Protein AF-A0A7R9KWP3-F1 (afdb_monomer_lite)

Sequence (558 aa):
MKVVLAYKFVYPSLSYGGIYQGRYLLGTSLCRPCISKGIVKVANEENAQYIAHGATGKGNDQIRFELSCVSLNSTIKCITPWRMSSFYNRFQGRLDLIEYAKTNGFKVGATPDKPYSTDANIMHISFESGVLEDPLHPPIDDIFESGVLEDPLHPPIDDMYLMTANPSEWPNEAEDIKITFEKGLPKAVENLYTKVKVEKPVEILQYLNKLGGKHGIGRIDIVEDRYIGMKSRGVYETPGATILWTAIRDLELLCLDREVNKIRAKLAQEFAEKVYYGLWYSPECDYMRACLKLSQTLVNGFVIIRLFKGNAFIRGRKAVNSLYDQQLVSMDIQGDFTPSNADGFIKTSAIRLTAFNNIYKQTIIGIILALFICMGYAFRSLRYTFWRLALALIACIIIYYFYRVFNAYYKKMNKIHNQFGIYYMNANLNNRFGEQSISESMARNTSHDRRQTQSQAQPQQQQQEMQSSDLFHIINNYELFNTIFNHNPNASHFLPTNGLINYRNYTTDRQSTHTTRGGHNYPPPTPPPSYEHIIQMNGLPNYHDAIQQQQSQSKVIS

Structure (mmCIF, N/CA/C/O backbone):
data_AF-A0A7R9KWP3-F1
#
_entry.id   AF-A0A7R9KWP3-F1
#
loop_
_atom_site.group_PDB
_atom_site.id
_atom_site.type_symbol
_atom_site.label_atom_id
_atom_site.label_alt_id
_atom_site.label_comp_id
_atom_site.label_asym_id
_atom_site.label_entity_id
_atom_site.label_seq_id
_atom_site.pdbx_PDB_ins_code
_atom_site.Cartn_x
_atom_site.Cartn_y
_atom_site.Cartn_z
_atom_site.occupancy
_atom_site.B_iso_or_equiv
_atom_site.auth_seq_id
_atom_site.auth_comp_id
_atom_site.auth_asym_id
_atom_site.auth_atom_id
_atom_site.pdbx_PDB_model_num
ATOM 1 N N . MET A 1 1 ? -14.675 12.975 9.715 1.00 83.88 1 MET A N 1
ATOM 2 C CA . MET A 1 1 ? -13.574 11.983 9.815 1.00 83.88 1 MET A CA 1
ATOM 3 C C . MET A 1 1 ? -13.222 11.304 8.486 1.00 83.88 1 MET A C 1
ATOM 5 O O . MET A 1 1 ? -12.063 11.374 8.110 1.00 83.88 1 MET A O 1
ATOM 9 N N . LYS A 1 2 ? -14.177 10.728 7.728 1.00 90.44 2 LYS A N 1
ATOM 10 C CA . LYS A 1 2 ? -13.914 10.059 6.425 1.00 90.44 2 LYS A CA 1
ATOM 11 C C . LYS A 1 2 ? -13.102 10.904 5.424 1.00 90.44 2 LYS A C 1
ATOM 13 O O . LYS A 1 2 ? -12.154 10.400 4.836 1.00 90.44 2 LYS A O 1
ATOM 18 N N . VAL A 1 3 ? -13.422 12.197 5.299 1.00 92.88 3 VAL A N 1
ATOM 19 C CA . VAL A 1 3 ? -12.663 13.159 4.466 1.00 92.88 3 VAL A CA 1
ATOM 20 C C . VAL A 1 3 ? -11.207 13.269 4.898 1.00 92.88 3 VAL A C 1
ATOM 22 O O . VAL A 1 3 ? -10.307 13.221 4.064 1.00 92.88 3 VAL A O 1
ATOM 25 N N . VAL A 1 4 ? -10.978 13.377 6.205 1.00 94.00 4 VAL A N 1
ATOM 26 C CA . VAL A 1 4 ? -9.635 13.485 6.776 1.00 94.00 4 VAL A CA 1
ATOM 27 C C . VAL A 1 4 ? -8.857 12.193 6.540 1.00 94.00 4 VAL A C 1
ATOM 29 O O . VAL A 1 4 ? -7.734 12.268 6.056 1.00 94.00 4 VAL A O 1
ATOM 32 N N . LEU A 1 5 ? -9.463 11.028 6.796 1.00 95.81 5 LEU A N 1
ATOM 33 C CA . LEU A 1 5 ? -8.843 9.725 6.545 1.00 95.81 5 LEU A CA 1
ATOM 34 C C . LEU A 1 5 ? -8.411 9.592 5.076 1.00 95.81 5 LEU A C 1
ATOM 36 O O . LEU A 1 5 ? -7.235 9.361 4.806 1.00 95.81 5 LEU A O 1
ATOM 40 N N . ALA A 1 6 ? -9.327 9.824 4.132 1.00 95.38 6 ALA A N 1
ATOM 41 C CA . ALA A 1 6 ? -9.032 9.716 2.705 1.00 95.38 6 ALA A CA 1
ATOM 42 C C . ALA A 1 6 ? -7.904 10.673 2.271 1.00 95.38 6 ALA A C 1
ATOM 44 O O . ALA A 1 6 ? -6.904 10.247 1.698 1.00 95.38 6 ALA A O 1
ATOM 45 N N . TYR A 1 7 ? -8.032 11.966 2.587 1.00 94.38 7 TYR A N 1
ATOM 46 C CA . TYR A 1 7 ? -7.147 12.999 2.042 1.00 94.38 7 TYR A CA 1
ATOM 47 C C . TYR A 1 7 ? -5.804 13.134 2.773 1.00 94.38 7 TYR A C 1
ATOM 49 O O . TYR A 1 7 ? -4.804 13.496 2.159 1.00 94.38 7 TYR A O 1
ATOM 57 N N . LYS A 1 8 ? -5.760 12.891 4.090 1.00 95.25 8 LYS A N 1
ATOM 58 C CA . LYS A 1 8 ? -4.550 13.097 4.909 1.00 95.25 8 LYS A CA 1
ATOM 59 C C . LYS A 1 8 ? -3.769 11.815 5.191 1.00 95.25 8 LYS A C 1
ATOM 61 O O . LYS A 1 8 ? -2.604 11.925 5.556 1.00 95.25 8 LYS A O 1
ATOM 66 N N . PHE A 1 9 ? -4.377 10.640 5.013 1.00 97.88 9 PHE A N 1
ATOM 67 C CA . PHE A 1 9 ? -3.742 9.357 5.326 1.00 97.88 9 PHE A CA 1
ATOM 68 C C . PHE A 1 9 ? -3.730 8.418 4.117 1.00 97.88 9 PHE A C 1
ATOM 70 O O . PHE A 1 9 ? -2.653 8.062 3.651 1.00 97.88 9 PHE A O 1
ATOM 77 N N . VAL A 1 10 ? -4.898 8.078 3.558 1.00 98.19 10 VAL A N 1
ATOM 78 C CA . VAL A 1 10 ? -5.013 7.079 2.478 1.00 98.19 10 VAL A CA 1
ATOM 79 C C . VAL A 1 10 ? -4.305 7.532 1.204 1.00 98.19 10 VAL A C 1
ATOM 81 O O . VAL A 1 10 ? -3.382 6.863 0.752 1.00 98.19 10 VAL A O 1
ATOM 84 N N . TYR A 1 11 ? -4.690 8.675 0.631 1.00 98.25 11 TYR A N 1
ATOM 85 C CA . TYR A 1 11 ? -4.106 9.139 -0.631 1.00 98.25 11 TYR A CA 1
ATOM 86 C C . TYR A 1 11 ? -2.609 9.430 -0.535 1.00 98.25 11 TYR A C 1
ATOM 88 O O . TYR A 1 11 ? -1.884 8.958 -1.412 1.00 98.25 11 TYR A O 1
ATOM 96 N N . PRO A 1 12 ? -2.107 10.100 0.523 1.00 97.88 12 PRO A N 1
ATOM 97 C CA . PRO A 1 12 ? -0.672 10.206 0.735 1.00 97.88 12 PRO A CA 1
ATOM 98 C C . PRO A 1 12 ? 0.003 8.840 0.845 1.00 97.88 12 PRO A C 1
ATOM 100 O O . PRO A 1 12 ? 1.008 8.633 0.186 1.00 97.88 12 PRO A O 1
ATOM 103 N N . SER A 1 13 ? -0.550 7.883 1.598 1.00 98.44 13 SER A N 1
ATOM 104 C CA . SER A 1 13 ? 0.062 6.553 1.731 1.00 98.44 13 SER A CA 1
ATOM 105 C C . SER A 1 13 ? 0.178 5.832 0.387 1.00 98.44 13 SER A C 1
ATOM 107 O O . SER A 1 13 ? 1.260 5.362 0.037 1.00 98.44 13 SER A O 1
ATOM 109 N N . LEU A 1 14 ? -0.897 5.806 -0.409 1.00 98.38 14 LEU A N 1
ATOM 110 C CA . LEU A 1 14 ? -0.884 5.202 -1.746 1.00 98.38 14 LEU A CA 1
ATOM 111 C C . LEU A 1 14 ? 0.133 5.903 -2.655 1.00 98.38 14 LEU A C 1
ATOM 113 O O . LEU A 1 14 ? 0.990 5.252 -3.247 1.00 98.38 14 LEU A O 1
ATOM 117 N N . SER A 1 15 ? 0.091 7.237 -2.699 1.00 97.81 15 SER A N 1
ATOM 118 C CA . SER A 1 15 ? 1.023 8.060 -3.472 1.00 97.81 15 SER A CA 1
ATOM 119 C C . SER A 1 15 ? 2.470 7.849 -3.037 1.00 97.81 15 SER A C 1
ATOM 121 O O . SER A 1 15 ? 3.352 7.749 -3.876 1.00 97.81 15 SER A O 1
ATOM 123 N N . TYR A 1 16 ? 2.744 7.671 -1.748 1.00 98.00 16 TYR A N 1
ATOM 124 C CA . TYR A 1 16 ? 4.096 7.479 -1.224 1.00 98.00 16 TYR A CA 1
ATOM 125 C C . TYR A 1 16 ? 4.618 6.059 -1.406 1.00 98.00 16 TYR A C 1
ATOM 127 O O . TYR A 1 16 ? 5.829 5.875 -1.458 1.00 98.00 16 TYR A O 1
ATOM 135 N N . GLY A 1 17 ? 3.737 5.088 -1.639 1.00 97.56 17 GLY A N 1
ATOM 136 C CA . GLY A 1 17 ? 4.106 3.689 -1.819 1.00 97.56 17 GLY A CA 1
ATOM 137 C C . GLY A 1 17 ? 3.965 2.830 -0.576 1.00 97.56 17 GLY A C 1
ATOM 138 O O . GLY A 1 17 ? 4.687 1.850 -0.442 1.00 97.56 17 GLY A O 1
ATOM 139 N N . GLY A 1 18 ? 3.041 3.189 0.314 1.00 97.94 18 GLY A N 1
ATOM 140 C CA . GLY A 1 18 ? 2.716 2.426 1.510 1.00 97.94 18 GLY A CA 1
ATOM 141 C C . GLY A 1 18 ? 2.066 1.084 1.178 1.00 97.94 18 GLY A C 1
ATOM 142 O O . GLY A 1 18 ? 0.843 0.999 1.093 1.00 97.94 18 GLY A O 1
ATOM 143 N N . ILE A 1 19 ? 2.891 0.049 1.022 1.00 98.38 19 ILE A N 1
ATOM 144 C CA . ILE A 1 19 ? 2.478 -1.351 0.917 1.00 98.38 19 ILE A CA 1
ATOM 145 C C . ILE A 1 19 ? 3.353 -2.206 1.840 1.00 98.38 19 ILE A C 1
ATOM 147 O O . ILE A 1 19 ? 4.573 -2.256 1.699 1.00 98.38 19 ILE A O 1
ATOM 151 N N . TYR A 1 20 ? 2.738 -2.860 2.820 1.00 98.56 20 TYR A N 1
ATOM 152 C CA . TYR A 1 20 ? 3.439 -3.713 3.772 1.00 98.56 20 TYR A CA 1
ATOM 153 C C . TYR A 1 20 ? 3.656 -5.106 3.184 1.00 98.56 20 TYR A C 1
ATOM 155 O O . TYR A 1 20 ? 2.737 -5.694 2.604 1.00 98.56 20 TYR A O 1
ATOM 163 N N . GLN A 1 21 ? 4.894 -5.601 3.290 1.00 97.50 21 GLN A N 1
ATOM 164 C CA . GLN A 1 21 ? 5.334 -6.902 2.763 1.00 97.50 21 GLN A CA 1
ATOM 165 C C . GLN A 1 21 ? 4.911 -7.159 1.306 1.00 97.50 21 GLN A C 1
ATOM 167 O O . GLN A 1 21 ? 4.612 -8.282 0.911 1.00 97.50 21 GLN A O 1
ATOM 172 N N . GLY A 1 22 ? 4.842 -6.092 0.502 1.00 97.06 22 GLY A N 1
ATOM 173 C CA . GLY A 1 22 ? 4.460 -6.159 -0.908 1.00 97.06 22 GLY A CA 1
ATOM 174 C C . GLY A 1 22 ? 3.003 -6.554 -1.182 1.00 97.06 22 GLY A C 1
ATOM 175 O O . GLY A 1 22 ? 2.666 -6.752 -2.346 1.00 97.06 22 GLY A O 1
ATOM 176 N N . ARG A 1 23 ? 2.136 -6.668 -0.161 1.00 97.88 23 ARG A N 1
ATOM 177 C CA . ARG A 1 23 ? 0.740 -7.118 -0.334 1.00 97.88 23 ARG A CA 1
ATOM 178 C C . ARG A 1 23 ? -0.298 -6.226 0.351 1.00 97.88 23 ARG A C 1
ATOM 180 O O . ARG A 1 23 ? -1.311 -5.913 -0.265 1.00 97.88 23 ARG A O 1
ATOM 187 N N . TYR A 1 24 ? -0.070 -5.796 1.593 1.00 98.56 24 TYR A N 1
ATOM 188 C CA . TYR A 1 24 ? -1.095 -5.120 2.398 1.00 98.56 24 TYR A CA 1
ATOM 189 C C . TYR A 1 24 ? -1.044 -3.591 2.279 1.00 98.56 24 TYR A C 1
ATOM 191 O O . TYR A 1 24 ? -0.050 -2.963 2.634 1.00 98.56 24 TYR A O 1
ATOM 199 N N . LEU A 1 25 ? -2.146 -2.965 1.851 1.00 98.62 25 LEU A N 1
ATOM 200 C CA . LEU A 1 25 ? -2.251 -1.508 1.658 1.00 98.62 25 LEU A CA 1
ATOM 201 C C . LEU A 1 25 ? -2.513 -0.708 2.950 1.00 98.62 25 LEU A C 1
ATOM 203 O O . LEU A 1 25 ? -2.880 0.461 2.881 1.00 98.62 25 LEU A O 1
ATOM 207 N N . LEU A 1 26 ? -2.291 -1.296 4.131 1.00 98.44 26 LEU A N 1
ATOM 208 C CA . LEU A 1 26 ? -2.271 -0.588 5.421 1.00 98.44 26 LEU A CA 1
ATOM 209 C C . LEU A 1 26 ? -3.621 0.000 5.877 1.00 98.44 26 LEU A C 1
ATOM 211 O O . LEU A 1 26 ? -3.629 0.919 6.698 1.00 98.44 26 LEU A O 1
ATOM 215 N N . GLY A 1 27 ? -4.765 -0.496 5.395 1.00 97.56 27 GLY A N 1
ATOM 216 C CA . GLY A 1 27 ? -6.060 0.158 5.625 1.00 97.56 27 GLY A CA 1
ATOM 217 C C . GLY A 1 27 ? -6.446 0.334 7.100 1.00 97.56 27 GLY A C 1
ATOM 218 O O . GLY A 1 27 ? -6.902 1.411 7.491 1.00 97.56 27 GLY A O 1
ATOM 219 N N . THR A 1 28 ? -6.188 -0.660 7.953 1.00 97.81 28 THR A N 1
ATOM 220 C CA . THR A 1 28 ? -6.384 -0.548 9.409 1.00 97.81 28 THR A CA 1
ATOM 221 C C . THR A 1 28 ? -5.300 0.333 10.024 1.00 97.81 28 THR A C 1
ATOM 223 O O . THR A 1 28 ? -5.599 1.241 10.803 1.00 97.81 28 THR A O 1
ATOM 226 N N . SER A 1 29 ? -4.043 0.122 9.620 1.00 98.06 29 SER A N 1
ATOM 227 C CA . SER A 1 29 ? -2.871 0.826 10.150 1.00 98.06 29 SER A CA 1
ATOM 228 C C . SER A 1 29 ? -2.963 2.344 9.963 1.00 98.06 29 SER A C 1
ATOM 230 O O . SER A 1 29 ? -2.640 3.087 10.882 1.00 98.06 29 SER A O 1
ATOM 232 N N . LEU A 1 30 ? -3.462 2.811 8.813 1.00 98.19 30 LEU A N 1
ATOM 233 C CA . LEU A 1 30 ? -3.662 4.231 8.491 1.00 98.19 30 LEU A CA 1
ATOM 234 C C . LEU A 1 30 ? -4.837 4.858 9.247 1.00 98.19 30 LEU A C 1
ATOM 236 O O . LEU A 1 30 ? -4.847 6.063 9.506 1.00 98.19 30 LEU A O 1
ATOM 240 N N . CYS A 1 31 ? -5.834 4.051 9.610 1.00 97.50 31 CYS A N 1
ATOM 241 C CA . CYS A 1 31 ? -7.005 4.518 10.336 1.00 97.50 31 CYS A CA 1
ATOM 242 C C . CYS A 1 31 ? -6.659 4.884 11.788 1.00 97.50 31 CYS A C 1
ATOM 244 O O . CYS A 1 31 ? -7.144 5.889 12.309 1.00 97.50 31 CYS A O 1
ATOM 246 N N . ARG A 1 32 ? -5.772 4.116 12.434 1.00 97.94 32 ARG A N 1
ATOM 247 C CA . ARG A 1 32 ? -5.442 4.287 13.859 1.00 97.94 32 ARG A CA 1
ATOM 248 C C . ARG A 1 32 ? -4.842 5.651 14.220 1.00 97.94 32 ARG A C 1
ATOM 250 O O . ARG A 1 32 ? -5.415 6.283 15.104 1.00 97.94 32 ARG A O 1
ATOM 257 N N . PRO A 1 33 ? -3.818 6.194 13.533 1.00 97.88 33 PRO A N 1
ATOM 258 C CA . PRO A 1 33 ? -3.327 7.537 13.842 1.00 97.88 33 PRO A CA 1
ATOM 259 C C . PRO A 1 33 ? -4.390 8.619 13.588 1.00 97.88 33 PRO A C 1
ATOM 261 O O . PRO A 1 33 ? -4.472 9.589 14.343 1.00 97.88 33 PRO A O 1
ATOM 264 N N . CYS A 1 34 ? -5.269 8.442 12.591 1.00 97.81 34 CYS A N 1
ATOM 265 C CA . CYS A 1 34 ? -6.397 9.351 12.370 1.00 97.81 34 CYS A CA 1
ATOM 266 C C . CYS A 1 34 ? -7.381 9.342 13.551 1.00 97.81 34 CYS A C 1
ATOM 268 O O . CYS A 1 34 ? -7.848 10.409 13.958 1.00 97.81 34 CYS A O 1
ATOM 270 N N . ILE A 1 35 ? -7.698 8.164 14.099 1.00 97.56 35 ILE A N 1
ATOM 271 C CA . ILE A 1 35 ? -8.566 8.025 15.276 1.00 97.56 35 ILE A CA 1
ATOM 272 C C . ILE A 1 35 ? -7.874 8.596 16.517 1.00 97.56 35 ILE A C 1
ATOM 274 O O . ILE A 1 35 ? -8.476 9.427 17.192 1.00 97.56 35 ILE A O 1
ATOM 278 N N . SER A 1 36 ? -6.614 8.235 16.782 1.00 97.12 36 SER A N 1
ATOM 279 C CA . SER A 1 36 ? -5.832 8.752 17.916 1.00 97.12 36 SER A CA 1
ATOM 280 C C . SER A 1 36 ? -5.788 10.277 17.940 1.00 97.12 36 SER A C 1
ATOM 282 O O . SER A 1 36 ? -5.979 10.878 18.993 1.00 97.12 36 SER A O 1
ATOM 284 N N . LYS A 1 37 ? -5.633 10.925 16.778 1.00 96.81 37 LYS A N 1
ATOM 285 C CA . LYS A 1 37 ? -5.703 12.389 16.684 1.00 96.81 37 LYS A CA 1
ATOM 286 C C . LYS A 1 37 ? -7.058 12.953 17.108 1.00 96.81 37 LYS A C 1
ATOM 288 O O . LYS A 1 37 ? -7.102 13.997 17.751 1.00 96.81 37 LYS A O 1
ATOM 293 N N . GLY A 1 38 ? -8.152 12.280 16.753 1.00 96.31 38 GLY A N 1
ATOM 294 C CA . GLY A 1 38 ? -9.493 12.645 17.211 1.00 96.31 38 GLY A CA 1
ATOM 295 C C . GLY A 1 38 ? -9.668 12.442 18.717 1.00 96.31 38 GLY A C 1
ATOM 296 O O . GLY A 1 38 ? -10.151 13.346 19.389 1.00 96.31 38 GLY A O 1
ATOM 297 N N . ILE A 1 39 ? -9.217 11.299 19.244 1.00 96.06 39 ILE A N 1
ATOM 298 C CA . ILE A 1 39 ? -9.278 10.968 20.675 1.00 96.06 39 ILE A CA 1
ATOM 299 C C . ILE A 1 39 ? -8.526 12.012 21.505 1.00 96.06 39 ILE A C 1
ATOM 301 O O . ILE A 1 39 ? -9.095 12.562 22.439 1.00 96.06 39 ILE A O 1
ATOM 305 N N . VAL A 1 40 ? -7.274 12.319 21.153 1.00 96.75 40 VAL A N 1
ATOM 306 C CA . VAL A 1 40 ? -6.458 13.296 21.894 1.00 96.75 40 VAL A CA 1
ATOM 307 C C . VAL A 1 40 ? -7.046 14.702 21.801 1.00 96.75 40 VAL A C 1
ATOM 309 O O . VAL A 1 40 ? -7.030 15.427 22.791 1.00 96.75 40 VAL A O 1
ATOM 312 N N . LYS A 1 41 ? -7.608 15.084 20.644 1.00 96.69 41 LYS A N 1
ATOM 313 C CA . LYS A 1 41 ? -8.309 16.366 20.505 1.00 96.69 41 LYS A CA 1
ATOM 314 C C . LYS A 1 41 ? -9.449 16.477 21.525 1.00 96.69 41 LYS A C 1
ATOM 316 O O . LYS A 1 41 ? -9.458 17.429 22.295 1.00 96.69 41 LYS A O 1
ATOM 321 N N . VAL A 1 42 ? -10.350 15.493 21.553 1.00 97.00 42 VAL A N 1
ATOM 322 C CA . VAL A 1 42 ? -11.495 15.488 22.479 1.00 97.00 42 VAL A CA 1
ATOM 323 C C . VAL A 1 42 ? -11.024 15.409 23.929 1.00 97.00 42 VAL A C 1
ATOM 325 O O . VAL A 1 42 ? -11.530 16.130 24.775 1.00 97.00 42 VAL A O 1
ATOM 328 N N . ALA A 1 43 ? -10.015 14.591 24.231 1.00 96.94 43 ALA A N 1
ATOM 329 C CA . ALA A 1 43 ? -9.488 14.499 25.587 1.00 96.94 43 ALA A CA 1
ATOM 330 C C . ALA A 1 43 ? -8.943 15.840 26.099 1.00 96.94 43 ALA A C 1
ATOM 332 O O . ALA A 1 43 ? -9.151 16.176 27.259 1.00 96.94 43 ALA A O 1
ATOM 333 N N . ASN A 1 44 ? -8.293 16.626 25.239 1.00 96.38 44 ASN A N 1
ATOM 334 C CA . ASN A 1 44 ? -7.835 17.962 25.606 1.00 96.38 44 ASN A CA 1
ATOM 335 C C . ASN A 1 44 ? -9.011 18.935 25.804 1.00 96.38 44 ASN A C 1
ATOM 337 O O . ASN A 1 44 ? -8.990 19.711 26.753 1.00 96.38 44 ASN A O 1
ATOM 341 N N . GLU A 1 45 ? -10.027 18.888 24.935 1.00 97.69 45 GLU A N 1
ATOM 342 C CA . GLU A 1 45 ? -11.237 19.724 25.040 1.00 97.69 45 GLU A CA 1
ATOM 343 C C . GLU A 1 45 ? -12.017 19.438 26.336 1.00 97.69 45 GLU A C 1
ATOM 345 O O . GLU A 1 45 ? -12.467 20.362 27.009 1.00 97.69 45 GLU A O 1
ATOM 350 N N . GLU A 1 46 ? -12.091 18.168 26.731 1.00 97.50 46 GLU A N 1
ATOM 351 C CA . GLU A 1 46 ? -12.797 17.697 27.929 1.00 97.50 46 GLU A CA 1
ATOM 352 C C . GLU A 1 46 ? -11.919 17.687 29.196 1.00 97.50 46 GLU A C 1
ATOM 354 O O . GLU A 1 46 ? -12.372 17.286 30.267 1.00 97.50 46 GLU A O 1
ATOM 359 N N . ASN A 1 47 ? -10.646 18.095 29.103 1.00 96.06 47 ASN A N 1
ATOM 360 C CA . ASN A 1 47 ? -9.647 17.960 30.176 1.00 96.06 47 ASN A CA 1
ATOM 361 C C . ASN A 1 47 ? -9.541 16.525 30.745 1.00 96.06 47 ASN A C 1
ATOM 363 O O . ASN A 1 47 ? -9.277 16.313 31.933 1.00 96.06 47 ASN A O 1
ATOM 367 N N . ALA A 1 48 ? -9.747 15.518 29.897 1.00 96.75 48 ALA A N 1
ATOM 368 C CA . ALA A 1 48 ? -9.686 14.117 30.271 1.00 96.75 48 ALA A CA 1
ATOM 369 C C . ALA A 1 48 ? -8.232 13.660 30.479 1.00 96.75 48 ALA A C 1
ATOM 371 O O . ALA A 1 48 ? -7.381 13.770 29.599 1.00 96.75 48 ALA A O 1
ATOM 372 N N . GLN A 1 49 ? -7.960 13.067 31.642 1.00 95.25 49 GLN A N 1
ATOM 373 C CA . GLN A 1 49 ? -6.642 12.512 31.984 1.00 95.25 49 GLN A CA 1
ATOM 374 C C . GLN A 1 49 ? -6.400 11.114 31.393 1.00 95.25 49 GLN A C 1
ATOM 376 O O . GLN A 1 49 ? -5.257 10.659 31.308 1.00 95.25 49 GLN A O 1
ATOM 381 N N . TYR A 1 50 ? -7.479 10.419 31.024 1.00 95.88 50 TYR A N 1
ATOM 382 C CA . TYR A 1 50 ? -7.451 9.026 30.597 1.00 95.88 50 TYR A CA 1
ATOM 383 C C . TYR A 1 50 ? -8.177 8.841 29.271 1.00 95.88 50 TYR A C 1
ATOM 385 O O . TYR A 1 50 ? -9.233 9.425 29.038 1.00 95.88 50 TYR A O 1
ATOM 393 N N . ILE A 1 51 ? -7.639 7.951 28.447 1.00 95.38 51 ILE A N 1
ATOM 394 C CA . ILE A 1 51 ? -8.306 7.391 27.271 1.00 95.38 51 ILE A CA 1
ATOM 395 C C . ILE A 1 51 ? -8.377 5.880 27.418 1.00 95.38 51 ILE A C 1
ATOM 397 O O . ILE A 1 51 ? -7.539 5.279 28.087 1.00 95.38 51 ILE A O 1
ATOM 401 N N . ALA A 1 52 ? -9.361 5.252 26.787 1.00 95.94 52 ALA A N 1
ATOM 402 C CA . ALA A 1 52 ? -9.504 3.804 26.797 1.00 95.94 52 ALA A CA 1
ATOM 403 C C . ALA A 1 52 ? -9.585 3.258 25.371 1.00 95.94 52 ALA A C 1
ATOM 405 O O . ALA A 1 52 ? -10.173 3.890 24.493 1.00 95.94 52 ALA A O 1
ATOM 406 N N . HIS A 1 53 ? -9.026 2.068 25.143 1.00 95.25 53 HIS A N 1
ATOM 407 C CA . HIS A 1 53 ? -9.219 1.334 23.893 1.00 95.25 53 HIS A CA 1
ATOM 408 C C . HIS A 1 53 ? -9.390 -0.168 24.132 1.00 95.25 53 HIS A C 1
ATOM 410 O O . HIS A 1 53 ? -8.819 -0.745 25.056 1.00 95.25 53 HIS A O 1
ATOM 416 N N . GLY A 1 54 ? -10.148 -0.816 23.246 1.00 92.94 54 GLY A N 1
ATOM 417 C CA . GLY A 1 54 ? -10.463 -2.246 23.312 1.00 92.94 54 GLY A CA 1
ATOM 418 C C . GLY A 1 54 ? -9.513 -3.167 22.542 1.00 92.94 54 GLY A C 1
ATOM 419 O O . GLY A 1 54 ? -9.828 -4.343 22.401 1.00 92.94 54 GLY A O 1
ATOM 420 N N . ALA A 1 55 ? -8.387 -2.668 22.015 1.00 92.88 55 ALA A N 1
ATOM 421 C CA . ALA A 1 55 ? -7.418 -3.508 21.305 1.00 92.88 55 ALA A CA 1
ATOM 422 C C . ALA A 1 55 ? -6.854 -4.623 22.211 1.00 92.88 55 ALA A C 1
ATOM 424 O O . ALA A 1 55 ? -6.580 -4.392 23.391 1.00 92.88 55 ALA A O 1
ATOM 425 N N . THR A 1 56 ? -6.683 -5.824 21.653 1.00 89.00 56 THR A N 1
ATOM 426 C CA . THR A 1 56 ? -6.170 -6.995 22.379 1.00 89.00 56 THR A CA 1
ATOM 427 C C . THR A 1 56 ? -4.655 -6.915 22.585 1.00 89.00 56 THR A C 1
ATOM 429 O O . THR A 1 56 ? -3.947 -6.259 21.819 1.00 89.00 56 THR A O 1
ATOM 432 N N . GLY A 1 57 ? -4.134 -7.652 23.573 1.00 87.31 57 GLY A N 1
ATOM 433 C CA . GLY A 1 57 ? -2.693 -7.729 23.856 1.00 87.31 57 GLY A CA 1
ATOM 434 C C . GLY A 1 57 ? -1.851 -8.431 22.778 1.00 87.31 57 GLY A C 1
ATOM 435 O O . GLY A 1 57 ? -0.626 -8.370 22.831 1.00 87.31 57 GLY A O 1
ATOM 436 N N . LYS A 1 58 ? -2.482 -9.064 21.779 1.00 87.31 58 LYS A N 1
ATOM 437 C CA . LYS A 1 58 ? -1.809 -9.750 20.658 1.00 87.31 58 LYS A CA 1
ATOM 438 C C . LYS A 1 58 ? -1.887 -8.971 19.336 1.00 87.31 58 LYS A C 1
ATOM 440 O O . LYS A 1 58 ? -1.312 -9.399 18.338 1.00 87.31 58 LYS A O 1
ATOM 445 N N . GLY A 1 59 ? -2.641 -7.875 19.279 1.00 89.69 59 GLY A N 1
ATOM 446 C CA . GLY A 1 59 ? -2.833 -7.086 18.059 1.00 89.69 59 GLY A CA 1
ATOM 447 C C . GLY A 1 59 ? -1.811 -5.960 17.916 1.00 89.69 59 GLY A C 1
ATOM 448 O O . GLY A 1 59 ? -1.294 -5.456 18.910 1.00 89.69 59 GLY A O 1
ATOM 449 N N . ASN A 1 60 ? -1.567 -5.502 16.687 1.00 95.44 60 ASN A N 1
ATOM 450 C CA . ASN A 1 60 ? -0.747 -4.306 16.444 1.00 95.44 60 ASN A CA 1
ATOM 451 C C . ASN A 1 60 ? -1.454 -3.007 16.877 1.00 95.44 60 ASN A C 1
ATOM 453 O O . ASN A 1 60 ? -0.807 -1.993 17.130 1.00 95.44 60 ASN A O 1
ATOM 457 N N . ASP A 1 61 ? -2.784 -3.017 16.965 1.00 96.69 61 ASP A N 1
ATOM 458 C CA . ASP A 1 61 ? -3.571 -1.806 17.204 1.00 96.69 61 ASP A CA 1
ATOM 459 C C . ASP A 1 61 ? -3.358 -1.186 18.583 1.00 96.69 61 ASP A C 1
ATOM 461 O O . ASP A 1 61 ? -3.404 0.036 18.684 1.00 96.69 61 ASP A O 1
ATOM 465 N N . GLN A 1 62 ? -3.041 -1.982 19.610 1.00 95.00 62 GLN A N 1
ATOM 466 C CA . GLN A 1 62 ? -2.639 -1.447 20.918 1.00 95.00 62 GLN A CA 1
ATOM 467 C C . GLN A 1 62 ? -1.434 -0.499 20.763 1.00 95.00 62 GLN A C 1
ATOM 469 O O . GLN A 1 62 ? -1.452 0.635 21.229 1.00 95.00 62 GLN A O 1
ATOM 474 N N . ILE A 1 63 ? -0.437 -0.914 19.975 1.00 96.81 63 ILE A N 1
ATOM 475 C CA . ILE A 1 63 ? 0.796 -0.161 19.751 1.00 96.81 63 ILE A CA 1
ATOM 476 C C . ILE A 1 63 ? 0.483 1.096 18.945 1.00 96.81 63 ILE A C 1
ATOM 478 O O . ILE A 1 63 ? 0.900 2.192 19.308 1.00 96.81 63 ILE A O 1
ATOM 482 N N . ARG A 1 64 ? -0.309 0.962 17.876 1.00 98.06 64 ARG A N 1
ATOM 483 C CA . ARG A 1 64 ? -0.683 2.085 17.004 1.00 98.06 64 ARG A CA 1
ATOM 484 C C . ARG A 1 64 ? -1.455 3.166 17.751 1.00 98.06 64 ARG A C 1
ATOM 486 O O . ARG A 1 64 ? -1.153 4.346 17.564 1.00 98.06 64 ARG A O 1
ATOM 493 N N . PHE A 1 65 ? -2.429 2.777 18.575 1.00 97.31 65 PHE A N 1
ATOM 494 C CA . PHE A 1 65 ? -3.194 3.721 19.382 1.00 97.31 65 PHE A CA 1
ATOM 495 C C . PHE A 1 65 ? -2.299 4.426 20.393 1.00 97.31 65 PHE A C 1
ATOM 497 O O . PHE A 1 65 ? -2.267 5.655 20.409 1.00 97.31 65 PHE A O 1
ATOM 504 N N . GLU A 1 66 ? -1.557 3.667 21.195 1.00 95.94 66 GLU A N 1
ATOM 505 C CA . GLU A 1 66 ? -0.793 4.214 22.314 1.00 95.94 66 GLU A CA 1
ATOM 506 C C . GLU A 1 66 ? 0.390 5.061 21.860 1.00 95.94 66 GLU A C 1
ATOM 508 O O . GLU A 1 66 ? 0.527 6.185 22.336 1.00 95.94 66 GLU A O 1
ATOM 513 N N . LEU A 1 67 ? 1.192 4.600 20.892 1.00 97.00 67 LEU A N 1
ATOM 514 C CA . LEU A 1 67 ? 2.309 5.395 20.368 1.00 97.00 67 LEU A CA 1
ATOM 515 C C . LEU A 1 67 ? 1.817 6.697 19.729 1.00 97.00 67 LEU A C 1
ATOM 517 O O . LEU A 1 67 ? 2.415 7.753 19.941 1.00 97.00 67 LEU A O 1
ATOM 521 N N . SER A 1 68 ? 0.696 6.651 18.999 1.00 97.38 68 SER A N 1
ATOM 522 C CA . SER A 1 68 ? 0.105 7.860 18.419 1.00 97.38 68 SER A CA 1
ATOM 523 C C . SER A 1 68 ? -0.416 8.812 19.493 1.00 97.38 68 SER A C 1
ATOM 525 O O . SER A 1 68 ? -0.170 10.011 19.413 1.00 97.38 68 SER A O 1
ATOM 527 N N . CYS A 1 69 ? -1.128 8.305 20.502 1.00 96.19 69 CYS A N 1
ATOM 528 C CA . CYS A 1 69 ? -1.675 9.137 21.570 1.00 96.19 69 CYS A CA 1
ATOM 529 C C . CYS A 1 69 ? -0.570 9.764 22.425 1.00 96.19 69 CYS A C 1
ATOM 531 O O . CYS A 1 69 ? -0.616 10.968 22.651 1.00 96.19 69 CYS A O 1
ATOM 533 N N . VAL A 1 70 ? 0.447 8.992 22.823 1.00 94.69 70 VAL A N 1
ATOM 534 C CA . VAL A 1 70 ? 1.598 9.485 23.601 1.00 94.69 70 VAL A CA 1
ATOM 535 C C . VAL A 1 70 ? 2.401 10.521 22.815 1.00 94.69 70 VAL A C 1
ATOM 537 O O . VAL A 1 70 ? 2.830 11.521 23.385 1.00 94.69 70 VAL A O 1
ATOM 540 N N . SER A 1 71 ? 2.578 10.323 21.506 1.00 96.12 71 SER A N 1
ATOM 541 C CA . SER A 1 71 ? 3.250 11.302 20.644 1.00 96.12 71 SER A CA 1
ATOM 542 C C . SER A 1 71 ? 2.477 12.628 20.546 1.00 96.12 71 SER A C 1
ATOM 544 O O . SER A 1 71 ? 3.079 13.699 20.538 1.00 96.12 71 SER A O 1
ATOM 546 N N . LEU A 1 72 ? 1.142 12.572 20.510 1.00 96.06 72 LEU A N 1
ATOM 547 C CA . LEU A 1 72 ? 0.280 13.755 20.401 1.00 96.06 72 LEU A CA 1
ATOM 548 C C . LEU A 1 72 ? 0.020 14.456 21.745 1.00 96.06 72 LEU A C 1
ATOM 550 O O . LEU A 1 72 ? -0.178 15.670 21.770 1.00 96.06 72 LEU A O 1
ATOM 554 N N . ASN A 1 73 ? -0.017 13.708 22.847 1.00 96.00 73 ASN A N 1
ATOM 555 C CA . ASN A 1 73 ? -0.105 14.217 24.210 1.00 96.00 73 ASN A CA 1
ATOM 556 C C . ASN A 1 73 ? 0.544 13.212 25.176 1.00 96.00 73 ASN A C 1
ATOM 558 O O . ASN A 1 73 ? -0.060 12.208 25.549 1.00 96.00 73 ASN A O 1
ATOM 562 N N . SER A 1 74 ? 1.756 13.517 25.640 1.00 95.00 74 SER A N 1
ATOM 563 C CA . SER A 1 74 ? 2.544 12.635 26.510 1.00 95.00 74 SER A CA 1
ATOM 564 C C . SER A 1 74 ? 2.018 12.509 27.944 1.00 95.00 74 SER A C 1
ATOM 566 O O . SER A 1 74 ? 2.485 11.651 28.690 1.00 95.00 74 SER A O 1
ATOM 568 N N . THR A 1 75 ? 1.063 13.353 28.348 1.00 94.81 75 THR A N 1
ATOM 569 C CA . THR A 1 75 ? 0.492 13.344 29.708 1.00 94.81 75 THR A CA 1
ATOM 570 C C . THR A 1 75 ? -0.721 12.423 29.839 1.00 94.81 75 THR A C 1
ATOM 572 O O . THR A 1 75 ? -1.098 12.057 30.955 1.00 94.81 75 THR A O 1
ATOM 575 N N . ILE A 1 76 ? -1.322 12.028 28.711 1.00 91.31 76 ILE A N 1
ATOM 576 C CA . ILE A 1 76 ? -2.531 11.207 28.685 1.00 91.31 76 ILE A CA 1
ATOM 577 C C . ILE A 1 76 ? -2.221 9.763 29.082 1.00 91.31 76 ILE A C 1
ATOM 579 O O . ILE A 1 76 ? -1.244 9.165 28.627 1.00 91.31 76 ILE A O 1
ATOM 583 N N . LYS A 1 77 ? -3.066 9.172 29.927 1.00 93.88 77 LYS A N 1
ATOM 584 C CA . LYS A 1 77 ? -2.913 7.781 30.372 1.00 93.88 77 LYS A CA 1
ATOM 585 C C . LYS A 1 77 ? -3.869 6.866 29.616 1.00 93.88 77 LYS A C 1
ATOM 587 O O . LYS A 1 77 ? -5.026 7.212 29.397 1.00 93.88 77 LYS A O 1
ATOM 592 N N . CYS A 1 78 ? -3.409 5.672 29.252 1.00 94.00 78 CYS A N 1
ATOM 593 C CA . CYS A 1 78 ? -4.239 4.686 28.563 1.00 94.00 78 CYS A CA 1
ATOM 594 C C . CYS A 1 78 ? -4.771 3.626 29.537 1.00 94.00 78 CYS A C 1
ATOM 596 O O . CYS A 1 78 ? -4.005 2.963 30.233 1.00 94.00 78 CYS A O 1
ATOM 598 N N . ILE A 1 79 ? -6.087 3.426 29.545 1.00 95.12 79 ILE A N 1
ATOM 599 C CA . ILE A 1 79 ? -6.757 2.290 30.177 1.00 95.12 79 ILE A CA 1
ATOM 600 C C . ILE A 1 79 ? -6.940 1.219 29.103 1.00 95.12 79 ILE A C 1
ATOM 602 O O . ILE A 1 79 ? -7.641 1.421 28.111 1.00 95.12 79 ILE A O 1
ATOM 606 N N . THR A 1 80 ? -6.293 0.070 29.291 1.00 94.88 80 THR A N 1
ATOM 607 C CA . THR A 1 80 ? -6.237 -1.003 28.283 1.00 94.88 80 THR A CA 1
ATOM 608 C C . THR A 1 80 ? -6.714 -2.320 28.893 1.00 94.88 80 THR A C 1
ATOM 610 O O . THR A 1 80 ? -5.894 -3.106 29.369 1.00 94.88 80 THR A O 1
ATOM 613 N N . PRO A 1 81 ? -8.040 -2.576 28.925 1.00 93.88 81 PRO A N 1
ATOM 614 C CA . PRO A 1 81 ? -8.611 -3.695 29.674 1.00 93.88 81 PRO A CA 1
ATOM 615 C C . PRO A 1 81 ? -7.958 -5.041 29.350 1.00 93.88 81 PRO A C 1
ATOM 617 O O . PRO A 1 81 ? -7.546 -5.754 30.253 1.00 93.88 81 PRO A O 1
ATOM 620 N N . TRP A 1 82 ? -7.710 -5.344 28.075 1.00 92.38 82 TRP A N 1
ATOM 621 C CA . TRP A 1 82 ? -7.082 -6.603 27.651 1.00 92.38 82 TRP A CA 1
ATOM 622 C C . TRP A 1 82 ? -5.628 -6.823 28.097 1.00 92.38 82 TRP A C 1
ATOM 624 O O . TRP A 1 82 ? -5.071 -7.884 27.827 1.00 92.38 82 TRP A O 1
ATOM 634 N N . ARG A 1 83 ? -5.007 -5.858 28.781 1.00 92.25 83 ARG A N 1
ATOM 635 C CA . ARG A 1 83 ? -3.687 -6.007 29.417 1.00 92.25 83 ARG A CA 1
ATOM 636 C C . ARG A 1 83 ? -3.733 -5.887 30.938 1.00 92.25 83 ARG A C 1
ATOM 638 O O . ARG A 1 83 ? -2.710 -6.042 31.598 1.00 92.25 83 ARG A O 1
ATOM 645 N N . MET A 1 84 ? -4.906 -5.627 31.506 1.00 94.06 84 MET A N 1
ATOM 646 C CA . MET A 1 84 ? -5.118 -5.603 32.948 1.00 94.06 84 MET A CA 1
ATOM 647 C C . MET A 1 84 ? -5.418 -7.022 33.428 1.00 94.06 84 MET A C 1
ATOM 649 O O . MET A 1 84 ? -6.386 -7.633 32.975 1.00 94.06 84 MET A O 1
ATOM 653 N N . SER A 1 85 ? -4.624 -7.530 34.374 1.00 94.75 85 SER A N 1
ATOM 654 C CA . SER A 1 85 ? -4.790 -8.886 34.922 1.00 94.75 85 SER A CA 1
ATOM 655 C C . SER A 1 85 ? -6.188 -9.139 35.470 1.00 94.75 85 SER A C 1
ATOM 657 O O . SER A 1 85 ? -6.762 -10.195 35.230 1.00 94.75 85 SER A O 1
ATOM 659 N N . SER A 1 86 ? -6.787 -8.147 36.125 1.00 95.31 86 SER A N 1
ATOM 660 C CA . SER A 1 86 ? -8.161 -8.225 36.626 1.00 95.31 86 SER A CA 1
ATOM 661 C C . SER A 1 86 ? -9.209 -8.439 35.530 1.00 95.31 86 SER A C 1
ATOM 663 O O . SER A 1 86 ? -10.254 -9.027 35.799 1.00 95.31 86 SER A O 1
ATOM 665 N N . PHE A 1 87 ? -8.952 -7.978 34.306 1.00 94.62 87 PHE A N 1
ATOM 666 C CA . PHE A 1 87 ? -9.891 -8.083 33.197 1.00 94.62 87 PHE A CA 1
ATOM 667 C C . PHE A 1 87 ? -9.664 -9.362 32.391 1.00 94.62 87 PHE A C 1
ATOM 669 O O . PHE A 1 87 ? -10.603 -10.136 32.240 1.00 94.62 87 PHE A O 1
ATOM 676 N N . TYR A 1 88 ? -8.440 -9.631 31.918 1.00 92.19 88 TYR A N 1
ATOM 677 C CA . TYR A 1 88 ? -8.201 -10.819 31.085 1.00 92.19 88 TYR A CA 1
ATOM 678 C C . TYR A 1 88 ? -8.269 -12.132 31.880 1.00 92.19 88 TYR A C 1
ATOM 680 O O . TYR A 1 88 ? -8.551 -13.167 31.293 1.00 92.19 88 TYR A O 1
ATOM 688 N N . ASN A 1 89 ? -8.066 -12.120 33.207 1.00 93.00 89 ASN A N 1
ATOM 689 C CA . ASN A 1 89 ? -8.320 -13.311 34.029 1.00 93.00 89 ASN A CA 1
ATOM 690 C C . ASN A 1 89 ? -9.821 -13.567 34.218 1.00 93.00 89 ASN A C 1
ATOM 692 O O . ASN A 1 89 ? -10.234 -14.715 34.363 1.00 93.00 89 ASN A O 1
ATOM 696 N N . ARG A 1 90 ? -10.636 -12.506 34.211 1.00 94.00 90 ARG A N 1
ATOM 697 C CA . ARG A 1 90 ? -12.096 -12.595 34.325 1.00 94.00 90 ARG A CA 1
ATOM 698 C C . ARG A 1 90 ? -12.759 -12.986 33.005 1.00 94.00 90 ARG A C 1
ATOM 700 O O . ARG A 1 90 ? -13.745 -13.711 33.027 1.00 94.00 90 ARG A O 1
ATOM 707 N N . PHE A 1 91 ? -12.246 -12.475 31.890 1.00 92.62 91 PHE A N 1
ATOM 708 C CA . PHE A 1 91 ? -12.776 -12.699 30.549 1.00 92.62 91 PHE A CA 1
ATOM 709 C C . PHE A 1 91 ? -11.705 -13.383 29.696 1.00 92.62 91 PHE A C 1
ATOM 711 O O . PHE A 1 91 ? -10.813 -12.720 29.165 1.00 92.62 91 PHE A O 1
ATOM 718 N N . GLN A 1 92 ? -11.795 -14.706 29.569 1.00 87.25 92 GLN A N 1
ATOM 719 C CA . GLN A 1 92 ? -10.862 -15.529 28.795 1.00 87.25 92 GLN A CA 1
ATOM 720 C C . GLN A 1 92 ? -11.118 -15.428 27.289 1.00 87.25 92 GLN A C 1
ATOM 722 O O . GLN A 1 92 ? -10.225 -15.685 26.481 1.00 87.25 92 GLN A O 1
ATOM 727 N N . GLY A 1 93 ? -12.324 -15.021 26.888 1.00 81.44 93 GLY A N 1
ATOM 728 C CA . GLY A 1 93 ? -12.648 -14.862 25.479 1.00 81.44 93 GLY A CA 1
ATOM 729 C C . GLY A 1 93 ? -13.967 -14.155 25.200 1.00 81.44 93 GLY A C 1
ATOM 730 O O . GLY A 1 93 ? -14.595 -13.546 26.065 1.00 81.44 93 GLY A O 1
ATOM 731 N N . ARG A 1 94 ? -14.384 -14.241 23.934 1.00 79.94 94 ARG A N 1
ATOM 732 C CA . ARG A 1 94 ? -15.598 -13.598 23.413 1.00 79.94 94 ARG A CA 1
ATOM 733 C C . ARG A 1 94 ? -16.869 -14.087 24.118 1.00 79.94 94 ARG A C 1
ATOM 735 O O . ARG A 1 94 ? -17.742 -13.270 24.392 1.00 79.94 94 ARG A O 1
ATOM 742 N N . LEU A 1 95 ? -16.961 -15.383 24.423 1.00 82.75 95 LEU A N 1
ATOM 743 C CA . LEU A 1 95 ? -18.137 -15.981 25.067 1.00 82.75 95 LEU A CA 1
ATOM 744 C C . LEU A 1 95 ? -18.389 -15.393 26.462 1.00 82.75 95 LEU A C 1
ATOM 746 O O . LEU A 1 95 ? -19.517 -15.002 26.754 1.00 82.75 95 LEU A O 1
ATOM 750 N N . ASP A 1 96 ? -17.340 -15.215 27.270 1.00 90.00 96 ASP A N 1
ATOM 751 C CA . ASP A 1 96 ? -17.463 -14.613 28.605 1.00 90.00 96 ASP A CA 1
ATOM 752 C C . ASP A 1 96 ? -17.976 -13.170 28.537 1.00 90.00 96 ASP A C 1
ATOM 754 O O . ASP A 1 96 ? -18.751 -12.735 29.388 1.00 90.00 96 ASP A O 1
ATOM 758 N N . LEU A 1 97 ? -17.572 -12.416 27.508 1.00 88.81 97 LEU A N 1
ATOM 759 C CA . LEU A 1 97 ? -18.049 -11.050 27.290 1.00 88.81 97 LEU A CA 1
ATOM 760 C C . LEU A 1 97 ? -19.503 -11.000 26.818 1.00 88.81 97 LEU A C 1
ATOM 762 O O . LEU A 1 97 ? -20.224 -10.084 27.214 1.00 88.81 97 LEU A O 1
ATOM 766 N N . ILE A 1 98 ? -19.942 -11.961 26.001 1.00 85.12 98 ILE A N 1
ATOM 767 C CA . ILE A 1 98 ? -21.348 -12.085 25.589 1.00 85.12 98 ILE A CA 1
ATOM 768 C C . ILE A 1 98 ? -22.219 -12.395 26.810 1.00 85.12 98 ILE A C 1
ATOM 770 O O . ILE A 1 98 ? -23.243 -11.741 27.012 1.00 85.12 98 ILE A O 1
ATOM 774 N N . GLU A 1 99 ? -21.797 -13.330 27.661 1.00 89.62 99 GLU A N 1
ATOM 775 C CA . GLU A 1 99 ? -22.543 -13.675 28.874 1.00 89.62 99 GLU A CA 1
ATOM 776 C C . GLU A 1 99 ? -22.541 -12.525 29.888 1.00 89.62 99 GLU A C 1
ATOM 778 O O . GLU A 1 99 ? -23.577 -12.204 30.474 1.00 89.62 99 GLU A O 1
ATOM 783 N N . TYR A 1 100 ? -21.410 -11.829 30.041 1.00 92.25 100 TYR A N 1
ATOM 784 C CA . TYR A 1 100 ? -21.340 -10.615 30.849 1.00 92.25 100 TYR A CA 1
ATOM 785 C C . TYR A 1 100 ? -22.280 -9.532 30.317 1.00 92.25 100 TYR A C 1
ATOM 787 O O . TYR A 1 100 ? -22.991 -8.901 31.100 1.00 92.25 100 TYR A O 1
ATOM 795 N N . ALA A 1 101 ? -22.329 -9.330 28.998 1.00 91.81 101 ALA A N 1
ATOM 796 C CA . ALA A 1 101 ? -23.249 -8.388 28.378 1.00 91.81 101 ALA A CA 1
ATOM 797 C C . ALA A 1 101 ? -24.707 -8.750 28.674 1.00 91.81 101 ALA A C 1
ATOM 799 O O . ALA A 1 101 ? -25.458 -7.908 29.166 1.00 91.81 101 ALA A O 1
ATOM 800 N N . LYS A 1 102 ? -25.075 -10.018 28.474 1.00 89.81 102 LYS A N 1
ATOM 801 C CA . LYS A 1 102 ? -26.414 -10.548 28.743 1.00 89.81 102 LYS A CA 1
ATOM 802 C C . LYS A 1 102 ? -26.817 -10.394 30.211 1.00 89.81 102 LYS A C 1
ATOM 804 O O . LYS A 1 102 ? -27.882 -9.849 30.491 1.00 89.81 102 LYS A O 1
ATOM 809 N N . THR A 1 103 ? -25.952 -10.805 31.138 1.00 93.94 103 THR A N 1
ATOM 810 C CA . THR A 1 103 ? -26.193 -10.730 32.590 1.00 93.94 103 THR A CA 1
ATOM 811 C C . THR A 1 103 ? -26.381 -9.289 33.071 1.00 93.94 103 THR A C 1
ATOM 813 O O . THR A 1 103 ? -27.164 -9.038 33.981 1.00 93.94 103 THR A O 1
ATOM 816 N N . ASN A 1 104 ? -25.701 -8.324 32.443 1.00 95.00 104 ASN A N 1
ATOM 817 C CA . ASN A 1 104 ? -25.798 -6.903 32.793 1.00 95.00 104 ASN A CA 1
ATOM 818 C C . ASN A 1 104 ? -26.816 -6.126 31.935 1.00 95.00 104 ASN A C 1
ATOM 820 O O . ASN A 1 104 ? -26.891 -4.903 32.028 1.00 95.00 104 ASN A O 1
ATOM 824 N N . GLY A 1 105 ? -27.600 -6.806 31.090 1.00 93.31 105 GLY A N 1
ATOM 825 C CA . GLY A 1 105 ? -28.625 -6.171 30.258 1.00 93.31 105 GLY A CA 1
ATOM 826 C C . GLY A 1 105 ? -28.085 -5.325 29.096 1.00 93.31 105 GLY A C 1
ATOM 827 O O . GLY A 1 105 ? -28.829 -4.524 28.526 1.00 93.31 105 GLY A O 1
ATOM 828 N N . PHE A 1 106 ? -26.815 -5.487 28.711 1.00 91.19 106 PHE A N 1
ATOM 829 C CA . PHE A 1 106 ? -26.247 -4.838 27.531 1.00 91.19 106 PHE A CA 1
ATOM 830 C C . PHE A 1 106 ? -26.686 -5.566 26.258 1.00 91.19 106 PHE A C 1
ATOM 832 O O . PHE A 1 106 ? -26.474 -6.767 26.094 1.00 91.19 106 PHE A O 1
ATOM 839 N N . LYS A 1 107 ? -27.259 -4.820 25.311 1.00 85.88 107 LYS A N 1
ATOM 840 C CA . LYS A 1 107 ? -27.568 -5.338 23.975 1.00 85.88 107 LYS A CA 1
ATOM 841 C C . LYS A 1 107 ? -26.303 -5.305 23.120 1.00 85.88 107 LYS A C 1
ATOM 843 O O . LYS A 1 107 ? -25.810 -4.226 22.801 1.00 85.88 107 LYS A O 1
ATOM 848 N N . VAL A 1 108 ? -25.793 -6.475 22.742 1.00 79.31 108 VAL A N 1
ATOM 849 C CA . VAL A 1 108 ? -24.644 -6.625 21.837 1.00 79.31 108 VAL A CA 1
ATOM 850 C C . VAL A 1 108 ? -25.084 -7.296 20.539 1.00 79.31 108 VAL A C 1
ATOM 852 O O . VAL A 1 108 ? -25.885 -8.223 20.562 1.00 79.31 108 VAL A O 1
ATOM 855 N N . GLY A 1 109 ? -24.576 -6.817 19.402 1.00 67.88 109 GLY A N 1
ATOM 856 C CA . GLY A 1 109 ? -24.871 -7.391 18.081 1.00 67.88 109 GLY A CA 1
ATOM 857 C C . GLY A 1 109 ? -23.995 -8.591 17.702 1.00 67.88 109 GLY A C 1
ATOM 858 O O . GLY A 1 109 ? -24.146 -9.124 16.610 1.00 67.88 109 GLY A O 1
ATOM 859 N N . ALA A 1 110 ? -23.052 -8.986 18.564 1.00 64.19 110 ALA A N 1
ATOM 860 C CA . ALA A 1 110 ? -22.180 -10.129 18.322 1.00 64.19 110 ALA A CA 1
ATOM 861 C C . ALA A 1 110 ? -22.961 -11.434 18.524 1.00 64.19 110 ALA A C 1
ATOM 863 O O . ALA A 1 110 ? -23.411 -11.714 19.636 1.00 64.19 110 ALA A O 1
ATOM 864 N N . THR A 1 111 ? -23.096 -12.228 17.463 1.00 64.19 111 THR A N 1
ATOM 865 C CA . THR A 1 111 ? -23.631 -13.591 17.528 1.00 64.19 111 THR A CA 1
ATOM 866 C C . THR A 1 111 ? -22.484 -14.607 17.516 1.00 64.19 111 THR A C 1
ATOM 868 O O . THR A 1 111 ? -21.395 -14.297 17.020 1.00 64.19 111 THR A O 1
ATOM 871 N N . PRO A 1 112 ? -22.686 -15.820 18.061 1.00 62.19 112 PRO A N 1
ATOM 872 C CA . PRO A 1 112 ? -21.726 -16.917 17.924 1.00 62.19 112 PRO A CA 1
ATOM 873 C C . PRO A 1 112 ? -21.445 -17.312 16.463 1.00 62.19 112 PRO A C 1
ATOM 875 O O . PRO A 1 112 ? -20.390 -17.869 16.184 1.00 62.19 112 PRO A O 1
ATOM 878 N N . ASP A 1 113 ? -22.367 -16.994 15.550 1.00 61.31 113 ASP A N 1
ATOM 879 C CA . ASP A 1 113 ? -22.419 -17.539 14.187 1.00 61.31 113 ASP A CA 1
ATOM 880 C C . ASP A 1 113 ? -21.358 -16.983 13.231 1.00 61.31 113 ASP A C 1
ATOM 882 O O . ASP A 1 113 ? -21.109 -17.581 12.191 1.00 61.31 113 ASP A O 1
ATOM 886 N N . LYS A 1 114 ? -20.714 -15.852 13.555 1.00 66.94 114 LYS A N 1
ATOM 887 C CA . LYS A 1 114 ? -19.597 -15.323 12.755 1.00 66.94 114 LYS A CA 1
ATOM 888 C C . LYS A 1 114 ? -18.270 -15.746 13.385 1.00 66.94 114 LYS A C 1
ATOM 890 O O . LYS A 1 114 ? -17.863 -15.152 14.393 1.00 66.94 114 LYS A O 1
ATOM 895 N N . PRO A 1 115 ? -17.561 -16.742 12.819 1.00 71.88 115 PRO A N 1
ATOM 896 C CA . PRO A 1 115 ? -16.383 -17.302 13.468 1.00 71.88 115 PRO A CA 1
ATOM 897 C C . PRO A 1 115 ? -15.166 -16.365 13.432 1.00 71.88 115 PRO A C 1
ATOM 899 O O . PRO A 1 115 ? -14.216 -16.596 14.168 1.00 71.88 115 PRO A O 1
ATOM 902 N N . TYR A 1 116 ? -15.187 -15.278 12.659 1.00 80.31 116 TYR A N 1
ATOM 903 C CA . TYR A 1 116 ? -14.069 -14.342 12.483 1.00 80.31 116 TYR A CA 1
ATOM 904 C C . TYR A 1 116 ? -14.367 -12.938 13.047 1.00 80.31 116 TYR A C 1
ATOM 906 O O . TYR A 1 116 ? -15.485 -12.595 13.430 1.00 80.31 116 TYR A O 1
ATOM 914 N N . SER A 1 117 ? -13.324 -12.120 13.160 1.00 86.00 117 SER A N 1
ATOM 915 C CA . SER A 1 117 ? -13.357 -10.711 13.556 1.00 86.00 117 SER A CA 1
ATOM 916 C C . SER A 1 117 ? -13.241 -9.813 12.328 1.00 86.00 117 SER A C 1
ATOM 918 O O . SER A 1 117 ? -12.485 -10.127 11.411 1.00 86.00 117 SER A O 1
ATOM 920 N N . THR A 1 118 ? -13.948 -8.679 12.328 1.00 90.75 118 THR A N 1
ATOM 921 C CA . THR A 1 118 ? -13.934 -7.713 11.220 1.00 90.75 118 THR A CA 1
ATOM 922 C C . THR A 1 118 ? -13.542 -6.314 11.676 1.00 90.75 118 THR A C 1
ATOM 924 O O . THR A 1 118 ? -14.060 -5.830 12.683 1.00 90.75 118 THR A O 1
ATOM 927 N N . ASP A 1 119 ? -12.730 -5.617 10.883 1.00 94.62 119 ASP A N 1
ATOM 928 C CA . ASP A 1 119 ? -12.474 -4.180 11.034 1.00 94.62 119 ASP A CA 1
ATOM 929 C C . ASP A 1 119 ? -12.653 -3.472 9.692 1.00 94.62 119 ASP A C 1
ATOM 931 O O . ASP A 1 119 ? -11.919 -3.724 8.738 1.00 94.62 119 ASP A O 1
ATOM 935 N N . ALA A 1 120 ? -13.643 -2.582 9.622 1.00 95.88 120 ALA A N 1
ATOM 936 C CA . ALA A 1 120 ? -14.053 -1.921 8.392 1.00 95.88 120 ALA A CA 1
ATOM 937 C C . ALA A 1 120 ? -13.888 -0.405 8.486 1.00 95.88 120 ALA A C 1
ATOM 939 O O . ALA A 1 120 ? -14.233 0.243 9.477 1.00 95.88 120 ALA A O 1
ATOM 940 N N . ASN A 1 121 ? -13.413 0.192 7.401 1.00 96.81 121 ASN A N 1
ATOM 941 C CA . ASN A 1 121 ? -13.421 1.630 7.203 1.00 96.81 121 ASN A CA 1
ATOM 942 C C . ASN A 1 121 ? -13.640 1.953 5.715 1.00 96.81 121 ASN A C 1
ATOM 944 O O . ASN A 1 121 ? -13.945 1.086 4.909 1.00 96.81 121 ASN A O 1
ATOM 948 N N . ILE A 1 122 ? -13.545 3.227 5.328 1.00 96.44 122 ILE A N 1
ATOM 949 C CA . ILE A 1 122 ? -13.811 3.619 3.934 1.00 96.44 122 ILE A CA 1
ATOM 950 C C . ILE A 1 122 ? -12.764 3.093 2.940 1.00 96.44 122 ILE A C 1
ATOM 952 O O . ILE A 1 122 ? -13.040 3.037 1.750 1.00 96.44 122 ILE A O 1
ATOM 956 N N . MET A 1 123 ? -11.556 2.768 3.395 1.00 97.12 123 MET A N 1
ATOM 957 C CA . MET A 1 123 ? -10.494 2.255 2.537 1.00 97.12 123 MET A CA 1
ATOM 958 C C . MET A 1 123 ? -10.614 0.749 2.326 1.00 97.12 123 MET A C 1
ATOM 960 O O . MET A 1 123 ? -10.339 0.283 1.223 1.00 97.12 123 MET A O 1
ATOM 964 N N . HIS A 1 124 ? -10.969 0.010 3.380 1.00 98.12 124 HIS A N 1
ATOM 965 C CA . HIS A 1 124 ? -10.890 -1.446 3.379 1.00 98.12 124 HIS A CA 1
ATOM 966 C C . HIS A 1 124 ? -11.800 -2.101 4.419 1.00 98.12 124 HIS A C 1
ATOM 968 O O . HIS A 1 124 ? -12.324 -1.425 5.312 1.00 98.12 124 HIS A O 1
ATOM 974 N N . ILE A 1 125 ? -11.885 -3.422 4.356 1.00 97.81 125 ILE A N 1
ATOM 975 C CA . ILE A 1 125 ? -12.280 -4.281 5.471 1.00 97.81 125 ILE A CA 1
ATOM 976 C C . ILE A 1 125 ? -11.258 -5.409 5.622 1.00 97.81 125 ILE A C 1
ATOM 978 O O . ILE A 1 125 ? -10.715 -5.893 4.628 1.00 97.81 125 ILE A O 1
ATOM 982 N N . SER A 1 126 ? -10.967 -5.788 6.864 1.00 96.00 126 SER A N 1
ATOM 983 C CA . SER A 1 126 ? -10.121 -6.934 7.200 1.00 96.00 126 SER A CA 1
ATOM 984 C C . SER A 1 126 ? -10.898 -7.998 7.964 1.00 96.00 126 SER A C 1
ATOM 986 O O . SER A 1 126 ? -11.716 -7.648 8.817 1.00 96.00 126 SER A O 1
ATOM 988 N N . PHE A 1 127 ? -10.551 -9.259 7.727 1.00 93.31 127 PHE A N 1
ATOM 989 C CA . PHE A 1 127 ? -11.069 -10.452 8.389 1.00 93.31 127 PHE A CA 1
ATOM 990 C C . PHE A 1 127 ? -9.908 -11.227 9.017 1.00 93.31 127 PHE A C 1
ATOM 992 O O . PHE A 1 127 ? -8.895 -11.484 8.361 1.00 93.31 127 PHE A O 1
ATOM 999 N N . GLU A 1 128 ? -10.038 -11.582 10.292 1.00 89.50 128 GLU A N 1
ATOM 1000 C CA . GLU A 1 128 ? -9.022 -12.336 11.036 1.00 89.50 128 GLU A CA 1
ATOM 1001 C C . GLU A 1 128 ? -9.651 -13.204 12.135 1.00 89.50 128 GLU A C 1
ATOM 1003 O O . GLU A 1 128 ? -10.818 -13.029 12.484 1.00 89.50 128 GLU A O 1
ATOM 1008 N N . SER A 1 129 ? -8.847 -14.082 12.740 1.00 85.50 129 SER A N 1
ATOM 1009 C CA . SER A 1 129 ? -9.226 -14.970 13.849 1.00 85.50 129 SER A CA 1
ATOM 1010 C C . SER A 1 129 ? -10.231 -16.083 13.512 1.00 85.50 129 SER A C 1
ATOM 1012 O O . SER A 1 129 ? -10.831 -16.126 12.438 1.00 85.50 129 SER A O 1
ATOM 1014 N N . GLY A 1 130 ? -10.394 -17.011 14.461 1.00 83.81 130 GLY A N 1
ATOM 1015 C CA . GLY A 1 130 ? -11.298 -18.156 14.342 1.00 83.81 130 GLY A CA 1
ATOM 1016 C C . GLY A 1 130 ? -10.870 -19.117 13.243 1.00 83.81 130 GLY A C 1
ATOM 1017 O O . GLY A 1 130 ? -9.715 -19.521 13.201 1.00 83.81 130 GLY A O 1
ATOM 1018 N N . VAL A 1 131 ? -11.788 -19.462 12.339 1.00 80.94 131 VAL A N 1
ATOM 1019 C CA . VAL A 1 131 ? -11.518 -20.398 11.229 1.00 80.94 131 VAL A CA 1
ATOM 1020 C C . VAL A 1 131 ? -10.381 -19.936 10.307 1.00 80.94 131 VAL A C 1
ATOM 1022 O O . VAL A 1 131 ? -9.676 -20.765 9.747 1.00 80.94 131 VAL A O 1
ATOM 1025 N N . LEU A 1 132 ? -10.132 -18.623 10.208 1.00 85.00 132 LEU A N 1
ATOM 1026 C CA . LEU A 1 132 ? -9.041 -18.061 9.401 1.00 85.00 132 LEU A CA 1
ATOM 1027 C C . LEU A 1 132 ? -7.656 -18.200 10.059 1.00 85.00 132 LEU A C 1
ATOM 1029 O O . LEU A 1 132 ? -6.654 -17.856 9.433 1.00 85.00 132 LEU A O 1
ATOM 1033 N N . GLU A 1 133 ? -7.572 -18.660 11.313 1.00 86.81 133 GLU A N 1
ATOM 1034 C CA . GLU A 1 133 ? -6.285 -18.901 11.984 1.00 86.81 133 GLU A CA 1
ATOM 1035 C C . GLU A 1 133 ? -5.554 -20.110 11.408 1.00 86.81 133 GLU A C 1
ATOM 1037 O O . GLU A 1 133 ? -4.323 -20.113 11.414 1.00 86.81 133 GLU A O 1
ATOM 1042 N N . ASP A 1 134 ? -6.289 -21.089 10.873 1.00 87.44 134 ASP A N 1
ATOM 1043 C CA . ASP A 1 134 ? -5.708 -22.163 10.076 1.00 87.44 134 ASP A CA 1
ATOM 1044 C C . ASP A 1 134 ? -5.417 -21.640 8.661 1.00 87.44 134 ASP A C 1
ATOM 1046 O O . ASP A 1 134 ? -6.354 -21.310 7.932 1.00 87.44 134 ASP A O 1
ATOM 1050 N N . PRO A 1 135 ? -4.148 -21.550 8.221 1.00 87.25 135 PRO A N 1
ATOM 1051 C CA . PRO A 1 135 ? -3.814 -21.088 6.878 1.00 87.25 135 PRO A CA 1
ATOM 1052 C C . PRO A 1 135 ? -4.307 -21.995 5.747 1.00 87.25 135 PRO A C 1
ATOM 1054 O O . PRO A 1 135 ? -4.310 -21.553 4.600 1.00 87.25 135 PRO A O 1
ATOM 1057 N N . LEU A 1 136 ? -4.689 -23.240 6.046 1.00 84.56 136 LEU A N 1
ATOM 1058 C CA . LEU A 1 136 ? -5.231 -24.184 5.070 1.00 84.56 136 LEU A CA 1
ATOM 1059 C C . LEU A 1 136 ? -6.732 -24.003 4.840 1.00 84.56 136 LEU A C 1
ATOM 1061 O O . LEU A 1 136 ? -7.221 -24.393 3.783 1.00 84.56 136 LEU A O 1
ATOM 1065 N N . HIS A 1 137 ? -7.449 -23.374 5.775 1.00 82.19 137 HIS A N 1
ATOM 1066 C CA . HIS A 1 137 ? -8.878 -23.125 5.629 1.00 82.19 137 HIS A CA 1
ATOM 1067 C C . HIS A 1 137 ? -9.114 -22.049 4.550 1.00 82.19 137 HIS A C 1
ATOM 1069 O O . HIS A 1 137 ? -8.717 -20.895 4.751 1.00 82.19 137 HIS A O 1
ATOM 1075 N N . PRO A 1 138 ? -9.709 -22.360 3.388 1.00 76.56 138 PRO A N 1
ATOM 1076 C CA . PRO A 1 138 ? -9.823 -21.402 2.297 1.00 76.56 138 PRO A CA 1
ATOM 1077 C C . PRO A 1 138 ? -10.766 -20.249 2.678 1.00 76.56 138 PRO A C 1
ATOM 1079 O O . PRO A 1 138 ? -11.801 -20.478 3.295 1.00 76.56 138 PRO A O 1
ATOM 1082 N N . PRO A 1 139 ? -10.465 -18.999 2.287 1.00 73.31 139 PRO A N 1
ATOM 1083 C CA . PRO A 1 139 ? -11.333 -17.852 2.563 1.00 73.31 139 PRO A CA 1
ATOM 1084 C C . PRO A 1 139 ? -12.491 -17.747 1.549 1.00 73.31 139 PRO A C 1
ATOM 1086 O O . PRO A 1 139 ? -12.956 -16.650 1.257 1.00 73.31 139 PRO A O 1
ATOM 1089 N N . ILE A 1 140 ? -12.851 -18.850 0.893 1.00 63.97 140 ILE A N 1
ATOM 1090 C CA . ILE A 1 140 ? -13.582 -18.845 -0.376 1.00 63.97 140 ILE A CA 1
ATOM 1091 C C . ILE A 1 140 ? -15.094 -18.838 -0.123 1.00 63.97 140 ILE A C 1
ATOM 1093 O O . ILE A 1 140 ? -15.584 -19.677 0.619 1.00 63.97 140 ILE A O 1
ATOM 1097 N N . ASP A 1 141 ? -15.790 -17.916 -0.796 1.00 56.06 141 ASP A N 1
ATOM 1098 C CA . ASP A 1 141 ? -17.259 -17.820 -0.929 1.00 56.06 141 ASP A CA 1
ATOM 1099 C C . ASP A 1 141 ? -17.801 -18.658 -2.120 1.00 56.06 141 ASP A C 1
ATOM 1101 O O . ASP A 1 141 ? -19.005 -18.767 -2.330 1.00 56.06 141 ASP A O 1
ATOM 1105 N N . ASP A 1 142 ? -16.926 -19.245 -2.944 1.00 52.41 142 ASP A N 1
ATOM 1106 C CA . ASP A 1 142 ? -17.321 -20.038 -4.111 1.00 52.41 142 ASP A CA 1
ATOM 1107 C C . ASP A 1 142 ? -17.447 -21.526 -3.768 1.00 52.41 142 ASP A C 1
ATOM 1109 O O . ASP A 1 142 ? -16.479 -22.293 -3.830 1.00 52.41 142 ASP A O 1
ATOM 1113 N N . ILE A 1 143 ? -18.687 -21.969 -3.578 1.00 48.41 143 ILE A N 1
ATOM 1114 C CA . ILE A 1 143 ? -19.101 -23.262 -4.122 1.00 48.41 143 ILE A CA 1
ATOM 1115 C C . ILE A 1 143 ? -18.970 -23.119 -5.644 1.00 48.41 143 ILE A C 1
ATOM 1117 O O . ILE A 1 143 ? -19.916 -22.747 -6.339 1.00 48.41 143 ILE A O 1
ATOM 1121 N N . PHE A 1 144 ? -17.775 -23.348 -6.195 1.00 48.09 144 PHE A N 1
ATOM 1122 C CA . PHE A 1 144 ? -17.696 -23.619 -7.621 1.00 48.09 144 PHE A CA 1
ATOM 1123 C C . PHE A 1 144 ? -18.593 -24.835 -7.861 1.00 48.09 144 PHE A C 1
ATOM 1125 O O . PHE A 1 144 ? -18.370 -25.903 -7.297 1.00 48.09 144 PHE A O 1
ATOM 1132 N N . GLU A 1 145 ? -19.569 -24.694 -8.753 1.00 43.28 145 GLU A N 1
ATOM 1133 C CA . GLU A 1 145 ? -20.404 -25.777 -9.297 1.00 43.28 145 GLU A CA 1
ATOM 1134 C C . GLU A 1 145 ? -19.582 -26.939 -9.916 1.00 43.28 145 GLU A C 1
ATOM 1136 O O . GLU A 1 145 ? -20.137 -27.877 -10.481 1.00 43.28 145 GLU A O 1
ATOM 1141 N N . SER A 1 146 ? -18.246 -26.904 -9.833 1.00 42.91 146 SER A N 1
ATOM 1142 C CA . SER A 1 146 ? -17.316 -27.880 -10.393 1.00 42.91 146 SER A CA 1
ATOM 1143 C C . SER A 1 146 ? -17.204 -29.188 -9.603 1.00 42.91 146 SER A C 1
ATOM 1145 O O . SER A 1 146 ? -16.421 -30.050 -9.999 1.00 42.91 146 SER A O 1
ATOM 1147 N N . GLY A 1 147 ? -17.972 -29.383 -8.523 1.00 44.31 147 GLY A N 1
ATOM 1148 C CA . GLY A 1 147 ? -18.030 -30.670 -7.816 1.00 44.31 147 GLY A CA 1
ATOM 1149 C C . GLY A 1 147 ? -16.694 -31.110 -7.203 1.00 44.31 147 GLY A C 1
ATOM 1150 O O . GLY A 1 147 ? -16.492 -32.297 -6.939 1.00 44.31 147 GLY A O 1
ATOM 1151 N N . VAL A 1 148 ? -15.764 -30.173 -6.990 1.00 47.16 148 VAL A N 1
ATOM 1152 C CA . VAL A 1 148 ? -14.508 -30.438 -6.288 1.00 47.16 148 VAL A CA 1
ATOM 1153 C C . VAL A 1 148 ? -14.812 -30.426 -4.797 1.00 47.16 148 VAL A C 1
ATOM 1155 O O . VAL A 1 148 ? -14.925 -29.362 -4.204 1.00 47.16 148 VAL A O 1
ATOM 1158 N N . LEU A 1 149 ? -15.011 -31.641 -4.274 1.00 42.91 149 LEU A N 1
ATOM 1159 C CA . LEU A 1 149 ? -15.024 -32.068 -2.872 1.00 42.91 149 LEU A CA 1
ATOM 1160 C C . LEU A 1 149 ? -15.095 -30.912 -1.867 1.00 42.91 149 LEU A C 1
ATOM 1162 O O . LEU A 1 149 ? -14.079 -30.284 -1.578 1.00 42.91 149 LEU A O 1
ATOM 1166 N N . GLU A 1 150 ? -16.286 -30.708 -1.295 1.00 52.53 150 GLU A N 1
ATOM 1167 C CA . GLU A 1 150 ? -16.429 -30.143 0.047 1.00 52.53 150 GLU A CA 1
ATOM 1168 C C . GLU A 1 150 ? -15.355 -30.802 0.920 1.00 52.53 150 GLU A C 1
ATOM 1170 O O . GLU A 1 150 ? -15.436 -32.003 1.176 1.00 52.53 150 GLU A O 1
ATOM 1175 N N . ASP A 1 151 ? -14.298 -30.080 1.297 1.00 56.09 151 ASP A N 1
ATOM 1176 C CA . ASP A 1 151 ? -13.403 -30.571 2.334 1.00 56.09 151 ASP A CA 1
ATOM 1177 C C . ASP A 1 151 ? -14.229 -30.546 3.624 1.00 56.09 151 ASP A C 1
ATOM 1179 O O . ASP A 1 151 ? -14.519 -29.456 4.127 1.00 56.09 151 ASP A O 1
ATOM 1183 N N . PRO A 1 152 ? -14.646 -31.703 4.175 1.00 55.81 152 PRO A N 1
ATOM 1184 C CA . PRO A 1 152 ? -15.483 -31.716 5.368 1.00 55.81 152 PRO A CA 1
ATOM 1185 C C . PRO A 1 152 ? -14.763 -31.107 6.582 1.00 55.81 152 PRO A C 1
ATOM 1187 O O . PRO A 1 152 ? -15.410 -30.820 7.588 1.00 55.81 152 PRO A O 1
ATOM 1190 N N . LEU A 1 153 ? -13.438 -30.916 6.512 1.00 55.28 153 LEU A N 1
ATOM 1191 C CA . LEU A 1 153 ? -12.641 -30.271 7.553 1.00 55.28 153 LEU A CA 1
ATOM 1192 C C . LEU A 1 153 ? -12.585 -28.742 7.402 1.00 55.28 153 LEU A C 1
ATOM 1194 O O . LEU A 1 153 ? -12.364 -28.053 8.398 1.00 55.28 153 LEU A O 1
ATOM 1198 N N . HIS A 1 154 ? -12.818 -28.198 6.202 1.00 62.56 154 HIS A N 1
ATOM 1199 C CA . HIS A 1 154 ? -12.723 -26.762 5.923 1.00 62.56 154 HIS A CA 1
ATOM 1200 C C . HIS A 1 154 ? -13.852 -26.281 4.991 1.00 62.56 154 HIS A C 1
ATOM 1202 O O . HIS A 1 154 ? -13.589 -25.944 3.833 1.00 62.56 154 HIS A O 1
ATOM 1208 N N . PRO A 1 155 ? -15.109 -26.237 5.474 1.00 59.03 155 PRO A N 1
ATOM 1209 C CA . PRO A 1 155 ? -16.210 -25.699 4.684 1.00 59.03 155 PRO A CA 1
ATOM 1210 C C . PRO A 1 155 ? -15.956 -24.220 4.334 1.00 59.03 155 PRO A C 1
ATOM 1212 O O . PRO A 1 155 ? -15.401 -23.503 5.171 1.00 59.03 155 PRO A O 1
ATOM 1215 N N . PRO A 1 156 ? -16.350 -23.757 3.131 1.00 60.91 156 PRO A N 1
ATOM 1216 C CA . PRO A 1 156 ? -16.266 -22.348 2.757 1.00 60.91 156 PRO A CA 1
ATOM 1217 C C . PRO A 1 156 ? -17.015 -21.459 3.760 1.00 60.91 156 PRO A C 1
ATOM 1219 O O . PRO A 1 156 ? -17.983 -21.881 4.396 1.00 60.91 156 PRO A O 1
ATOM 1222 N N . ILE A 1 157 ? -16.532 -20.229 3.934 1.00 70.50 157 ILE A N 1
ATOM 1223 C CA . ILE A 1 157 ? -17.133 -19.266 4.859 1.00 70.50 157 ILE A CA 1
ATOM 1224 C C . ILE A 1 157 ? -18.140 -18.439 4.073 1.00 70.50 157 ILE A C 1
ATOM 1226 O O . ILE A 1 157 ? -17.736 -17.464 3.451 1.00 70.50 157 ILE A O 1
ATOM 1230 N N . ASP A 1 158 ? -19.416 -18.807 4.143 1.00 65.00 158 ASP A N 1
ATOM 1231 C CA . ASP A 1 158 ? -20.484 -18.094 3.439 1.00 65.00 158 ASP A CA 1
ATOM 1232 C C . ASP A 1 158 ? -20.557 -16.603 3.823 1.00 65.00 158 ASP A C 1
ATOM 1234 O O . ASP A 1 158 ? -20.532 -16.230 5.005 1.00 65.00 158 ASP A O 1
ATOM 1238 N N . ASP A 1 159 ? -20.717 -15.755 2.805 1.00 74.88 159 ASP A N 1
ATOM 1239 C CA . ASP A 1 159 ? -20.925 -14.308 2.893 1.00 74.88 159 ASP A CA 1
ATOM 1240 C C . ASP A 1 159 ? -19.812 -13.573 3.664 1.00 74.88 159 ASP A C 1
ATOM 1242 O O . ASP A 1 159 ? -20.058 -12.588 4.385 1.00 74.88 159 ASP A O 1
ATOM 1246 N N . MET A 1 160 ? -18.562 -14.037 3.537 1.00 84.69 160 MET A N 1
ATOM 1247 C CA . MET A 1 160 ? -17.447 -13.378 4.212 1.00 84.69 160 MET A CA 1
ATOM 1248 C C . MET A 1 160 ? -17.138 -12.020 3.583 1.00 84.69 160 MET A C 1
ATOM 1250 O O . MET A 1 160 ? -16.964 -11.040 4.312 1.00 84.69 160 MET A O 1
ATOM 1254 N N . TYR A 1 161 ? -17.054 -11.946 2.254 1.00 89.88 161 TYR A N 1
ATOM 1255 C CA . TYR A 1 161 ? -16.662 -10.724 1.555 1.00 89.88 161 TYR A CA 1
ATOM 1256 C C . TYR A 1 161 ? -17.813 -9.704 1.511 1.00 89.88 161 TYR A C 1
ATOM 1258 O O . TYR A 1 161 ? -18.889 -9.963 0.983 1.00 89.88 161 TYR A O 1
ATOM 1266 N N . LEU A 1 162 ? -17.584 -8.504 2.059 1.00 92.12 162 LEU A N 1
ATOM 1267 C CA . LEU A 1 162 ? -18.622 -7.476 2.246 1.00 92.12 162 LEU A CA 1
ATOM 1268 C C . LEU A 1 162 ? -18.452 -6.254 1.337 1.00 92.12 162 LEU A C 1
ATOM 1270 O O . LEU A 1 162 ? -19.398 -5.490 1.139 1.00 92.12 162 LEU A O 1
ATOM 1274 N N . MET A 1 163 ? -17.242 -6.005 0.830 1.00 95.56 163 MET A N 1
ATOM 1275 C CA . MET A 1 163 ? -16.956 -4.866 -0.054 1.00 95.56 163 MET A CA 1
ATOM 1276 C C . MET A 1 163 ? -16.909 -5.248 -1.534 1.00 95.56 163 MET A C 1
ATOM 1278 O O . MET A 1 163 ? -16.970 -4.362 -2.390 1.00 95.56 163 MET A O 1
ATOM 1282 N N . THR A 1 164 ? -16.774 -6.533 -1.843 1.00 95.06 164 THR A N 1
ATOM 1283 C CA . THR A 1 164 ? -16.578 -7.060 -3.189 1.00 95.06 164 THR A CA 1
ATOM 1284 C C . THR A 1 164 ? -17.565 -8.184 -3.478 1.00 95.06 164 THR A C 1
ATOM 1286 O O . THR A 1 164 ? -17.739 -9.076 -2.657 1.00 95.06 164 THR A O 1
ATOM 1289 N N . ALA A 1 165 ? -18.194 -8.131 -4.651 1.00 91.88 165 ALA A N 1
ATOM 1290 C CA . ALA A 1 165 ? -19.173 -9.110 -5.113 1.00 91.88 165 ALA A CA 1
ATOM 1291 C C . ALA A 1 165 ? -18.534 -10.487 -5.316 1.00 91.88 165 ALA A C 1
ATOM 1293 O O . ALA A 1 165 ? -17.323 -10.577 -5.562 1.00 91.88 165 ALA A O 1
ATOM 1294 N N . ASN A 1 166 ? -19.343 -11.542 -5.267 1.00 87.69 166 ASN A N 1
ATOM 1295 C CA . ASN A 1 166 ? -18.856 -12.900 -5.480 1.00 87.69 166 ASN A CA 1
ATOM 1296 C C . ASN A 1 166 ? -18.451 -13.143 -6.940 1.00 87.69 166 ASN A C 1
ATOM 1298 O O . ASN A 1 166 ? -19.007 -12.505 -7.836 1.00 87.69 166 ASN A O 1
ATOM 1302 N N . PRO A 1 167 ? -17.481 -14.039 -7.211 1.00 87.31 167 PRO A N 1
ATOM 1303 C CA . PRO A 1 167 ? -17.025 -14.325 -8.571 1.00 87.31 167 PRO A CA 1
ATOM 1304 C C . PRO A 1 167 ? -18.133 -14.698 -9.558 1.00 87.31 167 PRO A C 1
ATOM 1306 O O . PRO A 1 167 ? -18.072 -14.294 -10.722 1.00 87.31 167 PRO A O 1
ATOM 1309 N N . SER A 1 168 ? -19.175 -15.387 -9.090 1.00 85.94 168 SER A N 1
ATOM 1310 C CA . SER A 1 168 ? -20.389 -15.707 -9.855 1.00 85.94 168 SER A CA 1
ATOM 1311 C C . SER A 1 168 ? -21.218 -14.477 -10.266 1.00 85.94 168 SER A C 1
ATOM 1313 O O . SER A 1 168 ? -21.911 -14.511 -11.282 1.00 85.94 168 SER A O 1
ATOM 1315 N N . GLU A 1 169 ? -21.114 -13.372 -9.527 1.00 90.25 169 GLU A N 1
ATOM 1316 C CA . GLU A 1 169 ? -21.834 -12.114 -9.760 1.00 90.25 169 GLU A CA 1
ATOM 1317 C C . GLU A 1 169 ? -21.017 -11.100 -10.576 1.00 90.25 169 GLU A C 1
ATOM 1319 O O . GLU A 1 169 ? -21.519 -10.031 -10.945 1.00 90.25 169 GLU A O 1
ATOM 1324 N N . TRP A 1 170 ? -19.742 -11.395 -10.852 1.00 93.56 170 TRP A N 1
ATOM 1325 C CA . TRP A 1 170 ? -18.879 -10.469 -11.574 1.00 93.56 170 TRP A CA 1
ATOM 1326 C C . TRP A 1 170 ? -19.384 -10.236 -13.003 1.00 93.56 170 TRP A C 1
ATOM 1328 O O . TRP A 1 170 ? -19.656 -11.191 -13.738 1.00 93.56 170 TRP A O 1
ATOM 1338 N N . PRO A 1 171 ? -19.436 -8.974 -13.463 1.00 95.69 171 PRO A N 1
ATOM 1339 C CA . PRO A 1 171 ? -19.852 -8.664 -14.822 1.00 95.69 171 PRO A CA 1
ATOM 1340 C C . PRO A 1 171 ? -18.992 -9.368 -15.875 1.00 95.69 171 PRO A C 1
ATOM 1342 O O . PRO A 1 171 ? -17.764 -9.435 -15.775 1.00 95.69 171 PRO A O 1
ATOM 1345 N N . ASN A 1 172 ? -19.638 -9.813 -16.953 1.00 96.56 172 ASN A N 1
ATOM 1346 C CA . ASN A 1 172 ? -18.944 -10.301 -18.148 1.00 96.56 172 ASN A CA 1
ATOM 1347 C C . ASN A 1 172 ? -18.431 -9.167 -19.051 1.00 96.56 172 ASN A C 1
ATOM 1349 O O . ASN A 1 172 ? -17.631 -9.418 -19.950 1.00 96.56 172 ASN A O 1
ATOM 1353 N N . GLU A 1 173 ? -18.841 -7.926 -18.793 1.00 95.88 173 GLU A N 1
ATOM 1354 C CA . GLU A 1 173 ? -18.383 -6.737 -19.509 1.00 95.88 173 GLU A CA 1
ATOM 1355 C C . GLU A 1 173 ? -17.370 -5.958 -18.672 1.00 95.88 173 GLU A C 1
ATOM 1357 O O . GLU A 1 173 ? -17.574 -5.731 -17.480 1.00 95.88 173 GLU A O 1
ATOM 1362 N N . ALA A 1 174 ? -16.279 -5.527 -19.301 1.00 97.31 174 ALA A N 1
ATOM 1363 C CA . ALA A 1 174 ? -15.259 -4.712 -18.654 1.00 97.31 174 ALA A CA 1
ATOM 1364 C C . ALA A 1 174 ? -15.648 -3.224 -18.624 1.00 97.31 174 ALA A C 1
ATOM 1366 O O . ALA A 1 174 ? -16.300 -2.728 -19.541 1.00 97.31 174 ALA A O 1
ATOM 1367 N N . GLU A 1 175 ? -15.182 -2.489 -17.612 1.00 97.56 175 GLU A N 1
ATOM 1368 C CA . GLU A 1 175 ? -15.418 -1.045 -17.488 1.00 97.56 175 GLU A CA 1
ATOM 1369 C C . GLU A 1 175 ? -14.108 -0.251 -17.520 1.00 97.56 175 GLU A C 1
ATOM 1371 O O . GLU A 1 175 ? -13.212 -0.488 -16.713 1.00 97.56 175 GLU A O 1
ATOM 1376 N N . ASP A 1 176 ? -14.008 0.727 -18.422 1.00 98.56 176 ASP A N 1
ATOM 1377 C CA . ASP A 1 176 ? -12.837 1.584 -18.573 1.00 98.56 176 ASP A CA 1
ATOM 1378 C C . ASP A 1 176 ? -13.080 2.900 -17.826 1.00 98.56 176 ASP A C 1
ATOM 1380 O O . ASP A 1 176 ? -14.049 3.626 -18.072 1.00 98.56 176 ASP A O 1
ATOM 1384 N N . ILE A 1 177 ? -12.170 3.225 -16.915 1.00 98.75 177 ILE A N 1
ATOM 1385 C CA . ILE A 1 177 ? -12.170 4.466 -16.146 1.00 98.75 177 ILE A CA 1
ATOM 1386 C C . ILE A 1 177 ? -10.892 5.256 -16.410 1.00 98.75 177 ILE A C 1
ATOM 1388 O O . ILE A 1 177 ? -9.830 4.689 -16.652 1.00 98.75 177 ILE A O 1
ATOM 1392 N N . LYS A 1 178 ? -10.977 6.579 -16.321 1.00 98.81 178 LYS A N 1
ATOM 1393 C CA . LYS A 1 178 ? -9.838 7.497 -16.353 1.00 98.81 178 LYS A CA 1
ATOM 1394 C C . LYS A 1 178 ? -9.679 8.134 -14.980 1.00 98.81 178 LYS A C 1
ATOM 1396 O O . LYS A 1 178 ? -10.607 8.781 -14.501 1.00 98.81 178 LYS A O 1
ATOM 1401 N N . ILE A 1 179 ? -8.506 7.988 -14.374 1.00 98.81 179 ILE A N 1
ATOM 1402 C CA . ILE A 1 179 ? -8.169 8.588 -13.079 1.00 98.81 179 ILE A CA 1
ATOM 1403 C C . ILE A 1 179 ? -7.138 9.685 -13.309 1.00 98.81 179 ILE A C 1
ATOM 1405 O O . ILE A 1 179 ? -6.065 9.425 -13.850 1.00 98.81 179 ILE A O 1
ATOM 1409 N N . THR A 1 180 ? -7.468 10.910 -12.911 1.00 98.81 180 THR A N 1
ATOM 1410 C CA . THR A 1 180 ? -6.593 12.082 -13.011 1.00 98.81 180 THR A CA 1
ATOM 1411 C C . THR A 1 180 ? -5.901 12.331 -11.678 1.00 98.81 180 THR A C 1
ATOM 1413 O O . THR A 1 180 ? -6.550 12.319 -10.632 1.00 98.81 180 THR A O 1
ATOM 1416 N N . PHE A 1 181 ? -4.600 12.604 -11.729 1.00 98.62 181 PHE A N 1
ATOM 1417 C CA . PHE A 1 181 ? -3.747 12.881 -10.581 1.00 98.62 181 PHE A CA 1
ATOM 1418 C C . PHE A 1 181 ? -3.132 14.274 -10.664 1.00 98.62 181 PHE A C 1
ATOM 1420 O O . PHE A 1 181 ? -2.735 14.734 -11.738 1.00 98.62 181 PHE A O 1
ATOM 1427 N N . GLU A 1 182 ? -3.011 14.904 -9.501 1.00 98.06 182 GLU A N 1
ATOM 1428 C CA . GLU A 1 182 ? -2.297 16.157 -9.288 1.00 98.06 182 GLU A CA 1
ATOM 1429 C C . GLU A 1 182 ? -1.363 15.982 -8.086 1.00 98.06 182 GLU A C 1
ATOM 1431 O O . GLU A 1 182 ? -1.806 15.631 -6.990 1.00 98.06 182 GLU A O 1
ATOM 1436 N N . LYS A 1 183 ? -0.062 16.205 -8.289 1.00 97.56 183 LYS A N 1
ATOM 1437 C CA . LYS A 1 183 ? 0.993 16.010 -7.281 1.00 97.56 183 LYS A CA 1
ATOM 1438 C C . LYS A 1 183 ? 0.920 14.632 -6.603 1.00 97.56 183 LYS A C 1
ATOM 1440 O O . LYS A 1 183 ? 1.017 14.523 -5.380 1.00 97.56 183 LYS A O 1
ATOM 1445 N N . GLY A 1 184 ? 0.659 13.598 -7.402 1.00 97.19 184 GLY A N 1
ATOM 1446 C CA . GLY A 1 184 ? 0.500 12.211 -6.962 1.00 97.19 184 GLY A CA 1
ATOM 1447 C C . GLY A 1 184 ? -0.818 11.880 -6.250 1.00 97.19 184 GLY A C 1
ATOM 1448 O O . GLY A 1 184 ? -1.056 10.719 -5.924 1.00 97.19 184 GLY A O 1
ATOM 1449 N N . LEU A 1 185 ? -1.707 12.854 -6.028 1.00 98.25 185 LEU A N 1
ATOM 1450 C CA . LEU A 1 185 ? -2.995 12.650 -5.360 1.00 98.25 185 LEU A CA 1
ATOM 1451 C C . LEU A 1 185 ? -4.138 12.548 -6.382 1.00 98.25 185 LEU A C 1
ATOM 1453 O O . LEU A 1 185 ? -4.148 13.303 -7.357 1.00 98.25 185 LEU A O 1
ATOM 1457 N N . PRO A 1 186 ? -5.127 11.657 -6.180 1.00 98.12 186 PRO A N 1
ATOM 1458 C CA . PRO A 1 186 ? -6.257 11.538 -7.091 1.00 98.12 186 PRO A CA 1
ATOM 1459 C C . PRO A 1 186 ? -7.133 12.791 -7.023 1.00 98.12 186 PRO A C 1
ATOM 1461 O O . PRO A 1 186 ? -7.566 13.217 -5.949 1.00 98.12 186 PRO A O 1
ATOM 1464 N N . LYS A 1 187 ? -7.403 13.368 -8.193 1.00 98.12 187 LYS A N 1
ATOM 1465 C CA . LYS A 1 187 ? -8.168 14.605 -8.367 1.00 98.12 187 LYS A CA 1
ATOM 1466 C C . LYS A 1 187 ? -9.546 14.368 -8.970 1.00 98.12 187 LYS A C 1
ATOM 1468 O O . LYS A 1 187 ? -10.490 15.066 -8.614 1.00 98.12 187 LYS A O 1
ATOM 1473 N N . ALA A 1 188 ? -9.656 13.406 -9.881 1.00 98.44 188 ALA A N 1
ATOM 1474 C CA . ALA A 1 188 ? -10.914 13.053 -10.519 1.00 98.44 188 ALA A CA 1
ATOM 1475 C C . ALA A 1 188 ? -1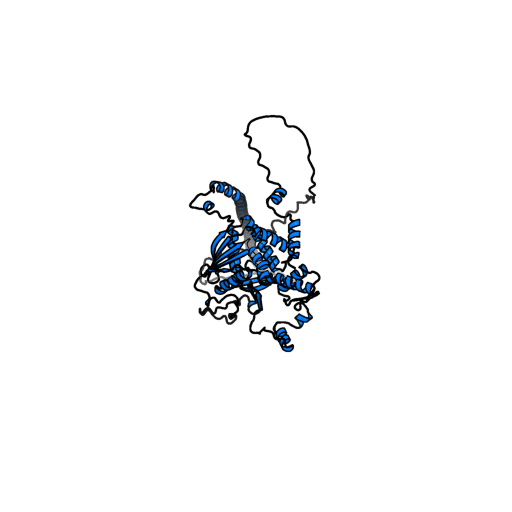0.903 11.602 -11.003 1.00 98.44 188 ALA A C 1
ATOM 1477 O O . ALA A 1 188 ? -9.850 11.062 -11.346 1.00 98.44 188 ALA A O 1
ATOM 1478 N N . VAL A 1 189 ? -12.086 11.004 -11.089 1.00 98.69 189 VAL A N 1
ATOM 1479 C CA . VAL A 1 189 ? -12.334 9.749 -11.801 1.00 98.69 189 VAL A CA 1
ATOM 1480 C C . VAL A 1 189 ? -13.503 9.936 -12.761 1.00 98.69 189 VAL A C 1
ATOM 1482 O O . VAL A 1 189 ? -14.519 10.528 -12.402 1.00 98.69 189 VAL A O 1
ATOM 1485 N N . GLU A 1 190 ? -13.356 9.443 -13.984 1.00 98.62 190 GLU A N 1
ATOM 1486 C CA . GLU A 1 190 ? -14.382 9.468 -15.025 1.00 98.62 190 GLU A CA 1
ATOM 1487 C C . GLU A 1 190 ? -14.581 8.053 -15.572 1.00 98.62 190 GLU A C 1
ATOM 1489 O O . GLU A 1 190 ? -13.614 7.416 -15.985 1.00 98.62 190 GLU A O 1
ATOM 1494 N N . ASN A 1 191 ? -15.816 7.554 -15.591 1.00 98.19 191 ASN A N 1
ATOM 1495 C CA . ASN A 1 191 ? -16.142 6.315 -16.298 1.00 98.19 191 ASN A CA 1
ATOM 1496 C C . ASN A 1 191 ? -16.368 6.629 -17.779 1.00 98.19 191 ASN A C 1
ATOM 1498 O O . ASN A 1 191 ? -17.203 7.462 -18.131 1.00 98.19 191 ASN A O 1
ATOM 1502 N N . LEU A 1 192 ? -15.596 5.983 -18.653 1.00 97.62 192 LEU A N 1
ATOM 1503 C CA . LEU A 1 192 ? -15.558 6.325 -20.071 1.00 97.62 192 LEU A CA 1
ATOM 1504 C C . LEU A 1 192 ? -16.805 5.863 -20.832 1.00 97.62 192 LEU A C 1
ATOM 1506 O O . LEU A 1 192 ? -17.088 6.429 -21.892 1.00 97.62 192 LEU A O 1
ATOM 1510 N N . TYR A 1 193 ? -17.563 4.913 -20.281 1.00 93.25 193 TYR A N 1
ATOM 1511 C CA . TYR A 1 193 ? -18.828 4.437 -20.834 1.00 93.25 193 TYR A CA 1
ATOM 1512 C C . TYR A 1 193 ? -20.009 5.258 -20.315 1.00 93.25 193 TYR A C 1
ATOM 1514 O O . TYR A 1 193 ? -20.729 5.867 -21.100 1.00 93.25 193 TYR A O 1
ATOM 1522 N N . THR A 1 194 ? -20.175 5.340 -18.991 1.00 95.75 194 THR A N 1
ATOM 1523 C CA . THR A 1 194 ? -21.334 6.010 -18.370 1.00 95.75 194 THR A CA 1
ATOM 1524 C C . THR A 1 194 ? -21.201 7.530 -18.299 1.00 95.75 194 THR A C 1
ATOM 1526 O O . THR A 1 194 ? -22.169 8.212 -17.974 1.00 95.75 194 THR A O 1
ATOM 1529 N N . LYS A 1 195 ? -20.003 8.071 -18.564 1.00 95.81 195 LYS A N 1
ATOM 1530 C CA . LYS A 1 195 ? -19.647 9.500 -18.450 1.00 95.81 195 LYS A CA 1
ATOM 1531 C C . LYS A 1 195 ? -19.816 10.094 -17.049 1.00 95.81 195 LYS A C 1
ATOM 1533 O O . LYS A 1 195 ? -19.700 11.305 -16.873 1.00 95.81 195 LYS A O 1
ATOM 1538 N N . VAL A 1 196 ? -20.026 9.256 -16.032 1.00 97.62 196 VAL A N 1
ATOM 1539 C CA . VAL A 1 196 ? -20.037 9.686 -14.631 1.00 97.62 196 VAL A CA 1
ATOM 1540 C C . VAL A 1 196 ? -18.645 10.190 -14.260 1.00 97.62 196 VAL A C 1
ATOM 1542 O O . VAL A 1 196 ? -17.666 9.449 -14.373 1.00 97.62 196 VAL A O 1
ATOM 1545 N N . LYS A 1 197 ? -18.573 11.439 -13.789 1.00 98.25 197 LYS A N 1
ATOM 1546 C CA . LYS A 1 197 ? -17.349 12.092 -13.316 1.00 98.25 197 LYS A CA 1
ATOM 1547 C C . LYS A 1 197 ? -17.479 12.452 -11.838 1.00 98.25 197 LYS A C 1
ATOM 1549 O O . LYS A 1 197 ? -18.469 13.050 -11.429 1.00 98.25 197 LYS A O 1
ATOM 1554 N N . VAL A 1 198 ? -16.466 12.107 -11.048 1.00 98.31 198 VAL A N 1
ATOM 1555 C CA . VAL A 1 198 ? -16.414 12.346 -9.601 1.00 98.31 198 VAL A CA 1
ATOM 1556 C C . VAL A 1 198 ? -15.102 13.039 -9.249 1.00 98.31 198 VAL A C 1
ATOM 1558 O O . VAL A 1 198 ? -14.034 12.578 -9.646 1.00 98.31 198 VAL A O 1
ATOM 1561 N N . GLU A 1 199 ? -15.174 14.140 -8.500 1.00 97.06 199 GLU A N 1
ATOM 1562 C CA . GLU A 1 199 ? -14.012 14.998 -8.194 1.00 97.06 199 GLU A CA 1
ATOM 1563 C C . GLU A 1 199 ? -13.795 15.221 -6.693 1.00 97.06 199 GLU A C 1
ATOM 1565 O O . GLU A 1 199 ? -12.711 15.623 -6.265 1.00 97.06 199 GLU A O 1
ATOM 1570 N N . LYS A 1 200 ? -14.801 14.959 -5.850 1.00 95.44 200 LYS A N 1
ATOM 1571 C CA . LYS A 1 200 ? -14.637 15.161 -4.409 1.00 95.44 200 LYS A CA 1
ATOM 1572 C C . LYS A 1 200 ? -13.808 14.022 -3.813 1.00 95.44 200 LYS A C 1
ATOM 1574 O O . LYS A 1 200 ? -14.140 12.860 -4.048 1.00 95.44 200 LYS A O 1
ATOM 1579 N N . PRO A 1 201 ? -12.798 14.310 -2.967 1.00 89.50 201 PRO A N 1
ATOM 1580 C CA . PRO A 1 201 ? -11.859 13.304 -2.475 1.00 89.50 201 PRO A CA 1
ATOM 1581 C C . PRO A 1 201 ? -12.514 12.046 -1.904 1.00 89.50 201 PRO A C 1
ATOM 1583 O O . PRO A 1 201 ? -12.119 10.949 -2.261 1.00 89.50 201 PRO A O 1
ATOM 1586 N N . VAL A 1 202 ? -13.528 12.169 -1.048 1.00 95.25 202 VAL A N 1
ATOM 1587 C CA . VAL A 1 202 ? -14.197 10.995 -0.453 1.00 95.25 202 VAL A CA 1
ATOM 1588 C C . VAL A 1 202 ? -15.045 10.240 -1.466 1.00 95.25 202 VAL A C 1
ATOM 1590 O O . VAL A 1 202 ? -15.025 9.012 -1.480 1.00 95.25 202 VAL A O 1
ATOM 1593 N N . GLU A 1 203 ? -15.762 10.972 -2.317 1.00 97.62 203 GLU A N 1
ATOM 1594 C CA . GLU A 1 203 ? -16.645 10.390 -3.325 1.00 97.62 203 GLU A CA 1
ATOM 1595 C C . GLU A 1 203 ? -15.837 9.594 -4.358 1.00 97.62 203 GLU A C 1
ATOM 1597 O O . GLU A 1 203 ? -16.299 8.544 -4.789 1.00 97.62 203 GLU A O 1
ATOM 1602 N N . ILE A 1 204 ? -14.606 10.020 -4.688 1.00 98.31 204 ILE A N 1
ATOM 1603 C CA . ILE A 1 204 ? -13.689 9.259 -5.553 1.00 98.31 204 ILE A CA 1
ATOM 1604 C C . ILE A 1 204 ? -13.441 7.862 -4.972 1.00 98.31 204 ILE A C 1
ATOM 1606 O O . ILE A 1 204 ? -13.665 6.870 -5.660 1.00 98.31 204 ILE A O 1
ATOM 1610 N N . LEU A 1 205 ? -13.022 7.763 -3.705 1.00 98.31 205 LEU A N 1
ATOM 1611 C CA . LEU A 1 205 ? -12.737 6.469 -3.078 1.00 98.31 205 LEU A CA 1
ATOM 1612 C C . LEU A 1 205 ? -13.999 5.606 -2.965 1.00 98.31 205 LEU A C 1
ATOM 1614 O O . LEU A 1 205 ? -13.942 4.415 -3.238 1.00 98.31 205 LEU A O 1
ATOM 1618 N N . GLN A 1 206 ? -15.148 6.193 -2.616 1.00 98.31 206 GLN A N 1
ATOM 1619 C CA . GLN A 1 206 ? -16.417 5.456 -2.547 1.00 98.31 206 GLN A CA 1
ATOM 1620 C C . GLN A 1 206 ? -16.860 4.937 -3.915 1.00 98.31 206 GLN A C 1
ATOM 1622 O O . GLN A 1 206 ? -17.306 3.798 -4.027 1.00 98.31 206 GLN A O 1
ATOM 1627 N N . TYR A 1 207 ? -16.725 5.759 -4.953 1.00 98.56 207 TYR A N 1
ATOM 1628 C CA . TYR A 1 207 ? -17.057 5.375 -6.316 1.00 98.56 207 TYR A CA 1
ATOM 1629 C C . TYR A 1 207 ? -16.141 4.254 -6.812 1.00 98.56 207 TYR A C 1
ATOM 1631 O O . TYR A 1 207 ? -16.619 3.264 -7.360 1.00 98.56 207 TYR A O 1
ATOM 1639 N N . LEU A 1 208 ? -14.838 4.356 -6.540 1.00 98.69 208 LEU A N 1
ATOM 1640 C CA . LEU A 1 208 ? -13.876 3.305 -6.860 1.00 98.69 208 LEU A CA 1
ATOM 1641 C C . LEU A 1 208 ? -14.089 2.036 -6.028 1.00 98.69 208 LEU A C 1
ATOM 1643 O O . LEU A 1 208 ? -13.924 0.949 -6.566 1.00 98.69 208 LEU A O 1
ATOM 1647 N N . ASN A 1 209 ? -14.514 2.137 -4.766 1.00 98.69 209 ASN A N 1
ATOM 1648 C CA . ASN A 1 209 ? -14.925 0.969 -3.984 1.00 98.69 209 ASN A CA 1
ATOM 1649 C C . ASN A 1 209 ? -16.152 0.295 -4.593 1.00 98.69 209 ASN A C 1
ATOM 1651 O O . ASN A 1 209 ? -16.177 -0.923 -4.676 1.00 98.69 209 ASN A O 1
ATOM 1655 N N . LYS A 1 210 ? -17.145 1.065 -5.055 1.00 98.38 210 LYS A N 1
ATOM 1656 C CA . LYS A 1 210 ? -18.331 0.515 -5.721 1.00 98.38 210 LYS A CA 1
ATOM 1657 C C . LYS A 1 210 ? -17.958 -0.213 -7.014 1.00 98.38 210 LYS A C 1
ATOM 1659 O O . LYS A 1 210 ? -18.410 -1.331 -7.233 1.00 98.38 210 LYS A O 1
ATOM 1664 N N . LEU A 1 211 ? -17.142 0.410 -7.867 1.00 98.25 211 LEU A N 1
ATOM 1665 C CA . LEU A 1 211 ? -16.711 -0.195 -9.130 1.00 98.25 211 LEU A CA 1
ATOM 1666 C C . LEU A 1 211 ? -15.785 -1.394 -8.907 1.00 98.25 211 LEU A C 1
ATOM 1668 O O . LEU A 1 211 ? -16.001 -2.451 -9.489 1.00 98.25 211 LEU A O 1
ATOM 1672 N N . GLY A 1 212 ? -14.776 -1.251 -8.048 1.00 98.38 212 GLY A N 1
ATOM 1673 C CA . GLY A 1 212 ? -13.870 -2.343 -7.707 1.00 98.38 212 GLY A CA 1
ATOM 1674 C C . GLY A 1 212 ? -14.600 -3.495 -7.031 1.00 98.38 212 GLY A C 1
ATOM 1675 O O . GLY A 1 212 ? -14.370 -4.641 -7.391 1.00 98.38 212 GLY A O 1
ATOM 1676 N N . GLY A 1 213 ? -15.544 -3.183 -6.143 1.00 97.94 213 GLY A N 1
ATOM 1677 C CA . GLY A 1 213 ? -16.412 -4.148 -5.487 1.00 97.94 213 GLY A CA 1
ATOM 1678 C C . GLY A 1 213 ? -17.238 -4.959 -6.476 1.00 97.94 213 GLY A C 1
ATOM 1679 O O . GLY A 1 213 ? -17.182 -6.183 -6.455 1.00 97.94 213 GLY A O 1
ATOM 1680 N N . LYS A 1 214 ? -17.912 -4.281 -7.414 1.00 97.56 214 LYS A N 1
ATOM 1681 C CA . LYS A 1 214 ? -18.668 -4.911 -8.511 1.00 97.56 214 LYS A CA 1
ATOM 1682 C C . LYS A 1 214 ? -17.821 -5.896 -9.328 1.00 97.56 214 LYS A C 1
ATOM 1684 O O . LYS A 1 214 ? -18.332 -6.909 -9.781 1.00 97.56 214 LYS A O 1
ATOM 1689 N N . HIS A 1 215 ? -16.539 -5.592 -9.528 1.00 97.38 215 HIS A N 1
ATOM 1690 C CA . HIS A 1 215 ? -15.609 -6.419 -10.302 1.00 97.38 215 HIS A CA 1
ATOM 1691 C C . HIS A 1 215 ? -14.733 -7.337 -9.439 1.00 97.38 215 HIS A C 1
ATOM 1693 O O . HIS A 1 215 ? -13.807 -7.920 -9.984 1.00 97.38 215 HIS A O 1
ATOM 1699 N N . GLY A 1 216 ? -14.948 -7.456 -8.124 1.00 95.69 216 GLY A N 1
ATOM 1700 C CA . GLY A 1 216 ? -14.145 -8.339 -7.263 1.00 95.69 216 GLY A CA 1
ATOM 1701 C C . GLY A 1 216 ? -12.698 -7.906 -7.004 1.00 95.69 216 GLY A C 1
ATOM 1702 O O . GLY A 1 216 ? -11.858 -8.719 -6.626 1.00 95.69 216 GLY A O 1
ATOM 1703 N N . ILE A 1 217 ? -12.358 -6.645 -7.265 1.00 98.25 217 ILE A N 1
ATOM 1704 C CA . ILE A 1 217 ? -10.980 -6.144 -7.208 1.00 98.25 217 ILE A CA 1
ATOM 1705 C C . ILE A 1 217 ? -10.551 -5.926 -5.757 1.00 98.25 217 ILE A C 1
ATOM 1707 O O . ILE A 1 217 ? -11.289 -5.357 -4.957 1.00 98.25 217 ILE A O 1
ATOM 1711 N N . GLY A 1 218 ? -9.305 -6.284 -5.440 1.00 96.94 218 GLY A N 1
ATOM 1712 C CA . GLY A 1 218 ? -8.666 -5.912 -4.175 1.00 96.94 218 GLY A CA 1
ATOM 1713 C C . GLY A 1 218 ? -8.894 -6.883 -3.019 1.00 96.94 218 GLY A C 1
ATOM 1714 O O . GLY A 1 218 ? -8.665 -6.487 -1.877 1.00 96.94 218 GLY A O 1
ATOM 1715 N N . ARG A 1 219 ? -9.311 -8.125 -3.300 1.00 95.88 219 ARG A N 1
ATOM 1716 C CA . ARG A 1 219 ? -9.242 -9.245 -2.350 1.00 95.88 219 ARG A CA 1
ATOM 1717 C C . ARG A 1 219 ? -7.790 -9.721 -2.216 1.00 95.88 219 ARG A C 1
ATOM 1719 O O . ARG A 1 219 ? 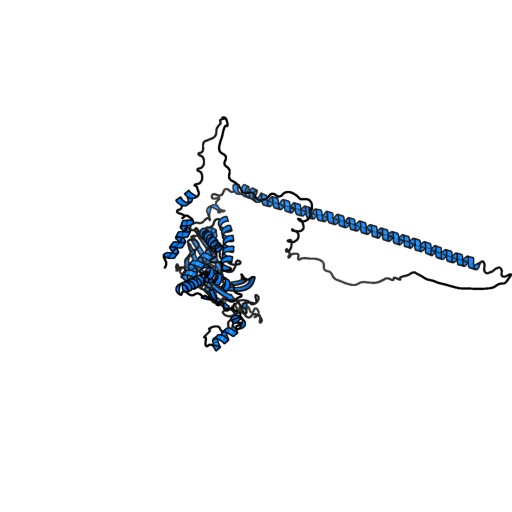-7.142 -10.004 -3.223 1.00 95.88 219 ARG A O 1
ATOM 1726 N N . ILE A 1 220 ? -7.277 -9.825 -0.992 1.00 95.56 220 ILE A N 1
ATOM 1727 C CA . ILE A 1 220 ? -5.994 -10.478 -0.692 1.00 95.56 220 ILE A CA 1
ATOM 1728 C C . ILE A 1 220 ? -6.137 -11.394 0.527 1.00 95.56 220 ILE A C 1
ATOM 1730 O O . ILE A 1 220 ? -6.838 -11.056 1.473 1.00 95.56 220 ILE A O 1
ATOM 1734 N N . ASP A 1 221 ? -5.427 -12.519 0.515 1.00 94.69 221 ASP A N 1
ATOM 1735 C CA . ASP A 1 221 ? -5.229 -13.421 1.657 1.00 94.69 221 ASP A CA 1
ATOM 1736 C C . ASP A 1 221 ? -3.724 -13.549 1.908 1.00 94.69 221 ASP A C 1
ATOM 1738 O O . ASP A 1 221 ? -2.960 -13.924 1.003 1.00 94.69 221 ASP A O 1
ATOM 1742 N N . ILE A 1 222 ? -3.279 -13.132 3.092 1.00 95.62 222 ILE A N 1
ATOM 1743 C CA . ILE A 1 222 ? -1.862 -13.008 3.429 1.00 95.62 222 ILE A CA 1
ATOM 1744 C C . ILE A 1 222 ? -1.570 -13.616 4.797 1.00 95.62 222 ILE A C 1
ATOM 1746 O O . ILE A 1 222 ? -2.370 -13.518 5.721 1.00 95.62 222 ILE A O 1
ATOM 1750 N N . VAL A 1 223 ? -0.359 -14.151 4.943 1.00 96.88 223 VAL A N 1
ATOM 1751 C CA . VAL A 1 223 ? 0.288 -14.314 6.245 1.00 96.88 223 VAL A CA 1
ATOM 1752 C C . VAL A 1 223 ? 1.266 -13.158 6.403 1.00 96.88 223 VAL A C 1
ATOM 1754 O O . VAL A 1 223 ? 2.178 -13.014 5.589 1.00 96.88 223 VAL A O 1
ATOM 1757 N N . GLU A 1 224 ? 1.059 -12.333 7.421 1.00 96.12 224 GLU A N 1
ATOM 1758 C CA . GLU A 1 224 ? 1.852 -11.138 7.706 1.00 96.12 224 GLU A CA 1
ATOM 1759 C C . GLU A 1 224 ? 2.623 -11.251 9.024 1.00 96.12 224 GLU A C 1
ATOM 1761 O O . GLU A 1 224 ? 2.229 -11.980 9.940 1.00 96.12 224 GLU A O 1
ATOM 1766 N N . ASP A 1 225 ? 3.727 -10.512 9.127 1.00 97.00 225 ASP A N 1
ATOM 1767 C CA . ASP A 1 225 ? 4.513 -10.397 10.356 1.00 97.00 225 ASP A CA 1
ATOM 1768 C C . ASP A 1 225 ? 3.989 -9.256 11.236 1.00 97.00 225 ASP A C 1
ATOM 1770 O O . ASP A 1 225 ? 4.114 -8.078 10.910 1.00 97.00 225 ASP A O 1
ATOM 1774 N N . ARG A 1 226 ? 3.412 -9.585 12.396 1.00 95.75 226 ARG A N 1
ATOM 1775 C CA . ARG A 1 226 ? 3.025 -8.574 13.385 1.00 95.75 226 ARG A CA 1
ATOM 1776 C C . ARG A 1 226 ? 4.269 -7.956 14.008 1.00 95.75 226 ARG A C 1
ATOM 1778 O O . ARG A 1 226 ? 5.274 -8.627 14.230 1.00 95.75 226 ARG A O 1
ATOM 1785 N N . TYR A 1 227 ? 4.159 -6.691 14.410 1.00 95.38 227 TYR A N 1
ATOM 1786 C CA . TYR A 1 227 ? 5.279 -5.967 15.013 1.00 95.38 227 TYR A CA 1
ATOM 1787 C C . TYR A 1 227 ? 5.771 -6.615 16.315 1.00 95.38 227 TYR A C 1
ATOM 1789 O O . TYR A 1 227 ? 6.952 -6.579 16.635 1.00 95.38 227 TYR A O 1
ATOM 1797 N N . ILE A 1 228 ? 4.866 -7.277 17.036 1.00 93.50 228 ILE A N 1
ATOM 1798 C CA . ILE A 1 228 ? 5.172 -8.016 18.267 1.00 93.50 228 ILE A CA 1
ATOM 1799 C C . ILE A 1 228 ? 5.818 -9.395 18.031 1.00 93.50 228 ILE A C 1
ATOM 1801 O O . ILE A 1 228 ? 5.937 -10.172 18.973 1.00 93.50 228 ILE A O 1
ATOM 1805 N N . GLY A 1 229 ? 6.210 -9.721 16.794 1.00 93.31 229 GLY A N 1
ATOM 1806 C CA . GLY A 1 229 ? 7.013 -10.906 16.465 1.00 93.31 229 GLY A CA 1
ATOM 1807 C C . GLY A 1 229 ? 6.232 -12.182 16.137 1.00 93.31 229 GLY A C 1
ATOM 1808 O O . GLY A 1 229 ? 6.838 -13.238 15.989 1.00 93.31 229 GLY A O 1
ATOM 1809 N N . MET A 1 230 ? 4.903 -12.113 16.016 1.00 93.69 230 MET A N 1
ATOM 1810 C CA . MET A 1 230 ? 4.065 -13.255 15.629 1.00 93.69 230 MET A CA 1
ATOM 1811 C C . MET A 1 230 ? 3.598 -13.134 14.183 1.00 93.69 230 MET A C 1
ATOM 1813 O O . MET A 1 230 ? 3.266 -12.041 13.729 1.00 93.69 230 MET A O 1
ATOM 1817 N N . LYS A 1 231 ? 3.474 -14.268 13.494 1.00 95.31 231 LYS A N 1
ATOM 1818 C CA . LYS A 1 231 ? 2.752 -14.324 12.222 1.00 95.31 231 LYS A CA 1
ATOM 1819 C C . LYS A 1 231 ? 1.248 -14.330 12.458 1.00 95.31 231 LYS A C 1
ATOM 1821 O O . LYS A 1 231 ? 0.769 -14.864 13.455 1.00 95.31 231 LYS A O 1
ATOM 1826 N N . SER A 1 232 ? 0.513 -13.738 11.529 1.00 94.12 232 SER A N 1
ATOM 1827 C CA . SER A 1 232 ? -0.946 -13.743 11.512 1.00 94.12 232 SER A CA 1
ATOM 1828 C C . SER A 1 232 ? -1.427 -13.907 10.092 1.00 94.12 232 SER A C 1
ATOM 1830 O O . SER A 1 232 ? -0.924 -13.230 9.201 1.00 94.12 232 SER A O 1
ATOM 1832 N N . ARG A 1 233 ? -2.431 -14.754 9.887 1.00 94.38 233 ARG A N 1
ATOM 1833 C CA . ARG A 1 233 ? -3.196 -14.735 8.648 1.00 94.38 233 ARG A CA 1
ATOM 1834 C C . ARG A 1 233 ? -4.256 -13.639 8.714 1.00 94.38 233 ARG A C 1
ATOM 1836 O O . ARG A 1 233 ? -4.825 -13.403 9.780 1.00 94.38 233 ARG A O 1
ATOM 1843 N N . GLY A 1 234 ? -4.476 -12.956 7.601 1.00 93.75 234 GLY A N 1
ATOM 1844 C CA . GLY A 1 234 ? -5.506 -11.940 7.450 1.00 93.75 234 GLY A CA 1
ATOM 1845 C C . GLY A 1 234 ? -6.002 -11.894 6.013 1.00 93.75 234 GLY A C 1
ATOM 1846 O O . GLY A 1 234 ? -5.215 -11.978 5.065 1.00 93.75 234 GLY A O 1
ATOM 1847 N N . VAL A 1 235 ? -7.313 -11.738 5.860 1.00 95.38 235 VAL A N 1
ATOM 1848 C CA . VAL A 1 235 ? -7.968 -11.557 4.563 1.00 95.38 235 VAL A CA 1
ATOM 1849 C C . VAL A 1 235 ? -8.462 -10.119 4.480 1.00 95.38 235 VAL A C 1
ATOM 1851 O O . VAL A 1 235 ? -8.991 -9.588 5.453 1.00 95.38 235 VAL A O 1
ATOM 1854 N N . TYR A 1 236 ? -8.275 -9.458 3.341 1.00 97.25 236 TYR A N 1
ATOM 1855 C CA . TYR A 1 236 ? -8.593 -8.040 3.190 1.00 97.25 236 TYR A CA 1
ATOM 1856 C C . TYR A 1 236 ? -9.315 -7.765 1.878 1.00 97.25 236 TYR A C 1
ATOM 1858 O O . TYR A 1 236 ? -8.967 -8.331 0.843 1.00 97.25 236 TYR A O 1
ATOM 1866 N N . GLU A 1 237 ? -10.251 -6.819 1.908 1.00 98.06 237 GLU A N 1
ATOM 1867 C CA . GLU A 1 237 ? -10.866 -6.228 0.719 1.00 98.06 237 GLU A CA 1
ATOM 1868 C C . GLU A 1 237 ? -10.535 -4.739 0.667 1.00 98.06 237 GLU A C 1
ATOM 1870 O O . GLU A 1 237 ? -10.914 -3.975 1.553 1.00 98.06 237 GLU A O 1
ATOM 1875 N N . THR A 1 238 ? -9.821 -4.308 -0.374 1.00 98.44 238 THR A N 1
ATOM 1876 C CA . THR A 1 238 ? -9.383 -2.909 -0.536 1.00 98.44 238 THR A CA 1
ATOM 1877 C C . THR A 1 238 ? -9.680 -2.355 -1.945 1.00 98.44 238 THR A C 1
ATOM 1879 O O . THR A 1 238 ? -8.788 -1.803 -2.591 1.00 98.44 238 THR A O 1
ATOM 1882 N N . PRO A 1 239 ? -10.916 -2.471 -2.471 1.00 98.56 239 PRO A N 1
ATOM 1883 C CA . PRO A 1 239 ? -11.205 -2.323 -3.903 1.00 98.56 239 PRO A CA 1
ATOM 1884 C C . PRO A 1 239 ? -10.741 -0.997 -4.512 1.00 98.56 239 PRO A C 1
ATOM 1886 O O . PRO A 1 239 ? -9.952 -0.976 -5.460 1.00 98.56 239 PRO A O 1
ATOM 1889 N N . GLY A 1 240 ? -11.191 0.131 -3.959 1.00 98.56 240 GLY A N 1
ATOM 1890 C CA . GLY A 1 240 ? -10.871 1.439 -4.515 1.00 98.56 240 GLY A CA 1
ATOM 1891 C C . GLY A 1 240 ? -9.405 1.819 -4.331 1.00 98.56 240 GLY A C 1
ATOM 1892 O O . GLY A 1 240 ? -8.812 2.428 -5.223 1.00 98.56 240 GLY A O 1
ATOM 1893 N N . ALA A 1 241 ? -8.788 1.422 -3.214 1.00 98.56 241 ALA A N 1
ATOM 1894 C CA . ALA A 1 241 ? -7.375 1.699 -2.983 1.00 98.56 241 ALA A CA 1
ATOM 1895 C C . ALA A 1 241 ? -6.464 0.833 -3.864 1.00 98.56 241 ALA A C 1
ATOM 1897 O O . ALA A 1 241 ? -5.448 1.341 -4.325 1.00 98.56 241 ALA A O 1
ATOM 1898 N N . THR A 1 242 ? -6.838 -0.416 -4.167 1.00 98.81 242 THR A N 1
ATOM 1899 C CA . THR A 1 242 ? -6.128 -1.268 -5.134 1.00 98.81 242 THR A CA 1
ATOM 1900 C C . THR A 1 242 ? -6.155 -0.654 -6.532 1.00 98.81 242 THR A C 1
ATOM 1902 O O . THR A 1 242 ? -5.119 -0.585 -7.188 1.00 98.81 242 THR A O 1
ATOM 1905 N N . ILE A 1 243 ? -7.300 -0.126 -6.977 1.00 98.88 243 ILE A N 1
ATOM 1906 C CA . ILE A 1 243 ? -7.392 0.571 -8.270 1.00 98.88 243 ILE A CA 1
ATOM 1907 C C . ILE A 1 243 ? -6.497 1.820 -8.286 1.00 98.88 243 ILE A C 1
ATOM 1909 O O . ILE A 1 243 ? -5.734 2.027 -9.232 1.00 98.88 243 ILE A O 1
ATOM 1913 N N . LEU A 1 244 ? -6.564 2.646 -7.235 1.00 98.75 244 LEU A N 1
ATOM 1914 C CA . LEU A 1 244 ? -5.726 3.842 -7.109 1.00 98.75 244 LEU A CA 1
ATOM 1915 C C . LEU A 1 244 ? -4.236 3.503 -7.057 1.00 98.75 244 LEU A C 1
ATOM 1917 O O . LEU A 1 244 ? -3.447 4.199 -7.690 1.00 98.75 244 LEU A O 1
ATOM 1921 N N . TRP A 1 245 ? -3.865 2.447 -6.332 1.00 98.62 245 TRP A N 1
ATOM 1922 C CA . TRP A 1 245 ? -2.501 1.933 -6.249 1.00 98.62 245 TRP A CA 1
ATOM 1923 C C . TRP A 1 245 ? -1.971 1.580 -7.637 1.00 98.62 245 TRP A C 1
ATOM 1925 O O . TRP A 1 245 ? -0.947 2.115 -8.060 1.00 98.62 245 TRP A O 1
ATOM 1935 N N . THR A 1 246 ? -2.711 0.752 -8.375 1.00 98.69 246 THR A N 1
ATOM 1936 C CA . THR A 1 246 ? -2.361 0.353 -9.742 1.00 98.69 246 THR A CA 1
ATOM 1937 C C . THR A 1 246 ? -2.174 1.572 -10.649 1.00 98.69 246 THR A C 1
ATOM 1939 O O . THR A 1 246 ? -1.194 1.647 -11.386 1.00 98.69 246 THR A O 1
ATOM 1942 N N . ALA A 1 247 ? -3.053 2.572 -10.540 1.00 98.69 247 ALA A N 1
ATOM 1943 C CA . ALA A 1 247 ? -2.967 3.805 -11.316 1.00 98.69 247 ALA A CA 1
ATOM 1944 C C . ALA A 1 247 ? -1.731 4.654 -10.984 1.00 98.69 247 ALA A C 1
ATOM 1946 O O . ALA A 1 247 ? -1.011 5.082 -11.884 1.00 98.69 247 ALA A O 1
ATOM 1947 N N . ILE A 1 248 ? -1.480 4.923 -9.700 1.00 98.25 248 ILE A N 1
ATOM 1948 C CA . ILE A 1 248 ? -0.412 5.847 -9.308 1.00 98.25 248 ILE A CA 1
ATOM 1949 C C . ILE A 1 248 ? 0.973 5.244 -9.538 1.00 98.25 248 ILE A C 1
ATOM 1951 O O . ILE A 1 248 ? 1.869 5.958 -9.980 1.00 98.25 248 ILE A O 1
ATOM 1955 N N . ARG A 1 249 ? 1.146 3.932 -9.309 1.00 97.56 249 ARG A N 1
ATOM 1956 C CA . ARG A 1 249 ? 2.387 3.218 -9.659 1.00 97.56 249 ARG A CA 1
ATOM 1957 C C . ARG A 1 249 ? 2.713 3.339 -11.137 1.00 97.56 249 ARG A C 1
ATOM 1959 O O . ARG A 1 249 ? 3.873 3.523 -11.483 1.00 97.56 249 ARG A O 1
ATOM 1966 N N . ASP A 1 250 ? 1.696 3.260 -11.985 1.00 98.19 250 ASP A N 1
ATOM 1967 C CA . ASP A 1 250 ? 1.873 3.357 -13.425 1.00 98.19 250 ASP A CA 1
ATOM 1968 C C . ASP A 1 250 ? 2.243 4.774 -13.882 1.00 98.19 250 ASP A C 1
ATOM 1970 O O . ASP A 1 250 ? 3.188 4.958 -14.650 1.00 98.19 250 ASP A O 1
ATOM 1974 N N . LEU A 1 251 ? 1.544 5.792 -13.367 1.00 98.19 251 LEU A N 1
ATOM 1975 C CA . LEU A 1 251 ? 1.802 7.184 -13.739 1.00 98.19 251 LEU A CA 1
ATOM 1976 C C . LEU A 1 251 ? 3.209 7.644 -13.337 1.00 98.19 251 LEU A C 1
ATOM 1978 O O . LEU A 1 251 ? 3.852 8.389 -14.075 1.00 98.19 251 LEU A O 1
ATOM 1982 N N . GLU A 1 252 ? 3.706 7.189 -12.188 1.00 96.94 252 GLU A N 1
ATOM 1983 C CA . GLU A 1 252 ? 5.049 7.518 -11.706 1.00 96.94 252 GLU A CA 1
ATOM 1984 C C . GLU A 1 252 ? 6.154 7.083 -12.672 1.00 96.94 252 GLU A C 1
ATOM 1986 O O . GLU A 1 252 ? 7.154 7.787 -12.784 1.00 96.94 252 GLU A O 1
ATOM 1991 N N . LEU A 1 253 ? 5.967 5.990 -13.421 1.00 95.75 253 LEU A N 1
ATOM 1992 C CA . LEU A 1 253 ? 6.945 5.527 -14.412 1.00 95.75 253 LEU A CA 1
ATOM 1993 C C . LEU A 1 253 ? 7.125 6.514 -15.573 1.00 95.75 253 LEU A C 1
ATOM 1995 O O . LEU A 1 253 ? 8.183 6.530 -16.195 1.00 95.75 253 LEU A O 1
ATOM 1999 N N . LEU A 1 254 ? 6.115 7.343 -15.857 1.00 96.44 254 LEU A N 1
ATOM 2000 C CA . LEU A 1 254 ? 6.209 8.406 -16.859 1.00 96.44 254 LEU A CA 1
ATOM 2001 C C . LEU A 1 254 ? 6.778 9.710 -16.301 1.00 96.44 254 LEU A C 1
ATOM 2003 O O . LEU A 1 254 ? 7.209 10.545 -17.093 1.00 96.44 254 LEU A O 1
ATOM 2007 N N . CYS A 1 255 ? 6.709 9.925 -14.988 1.00 96.88 255 CYS A N 1
ATOM 2008 C CA . CYS A 1 255 ? 6.998 11.218 -14.362 1.00 96.88 255 CYS A CA 1
ATOM 2009 C C . CYS A 1 255 ? 8.323 11.253 -13.596 1.00 96.88 255 CYS A C 1
ATOM 2011 O O . CYS A 1 255 ? 8.881 12.333 -13.415 1.00 96.88 255 CYS A O 1
ATOM 2013 N N . LEU A 1 256 ? 8.798 10.116 -13.085 1.00 96.31 256 LEU A N 1
ATOM 2014 C CA . LEU A 1 256 ? 9.970 10.059 -12.215 1.00 96.31 256 LEU A CA 1
ATOM 2015 C C . LEU A 1 256 ? 11.218 9.640 -12.981 1.00 96.31 256 LEU A C 1
ATOM 2017 O O . LEU A 1 256 ? 11.202 8.673 -13.742 1.00 96.31 256 LEU A O 1
ATOM 2021 N N . ASP A 1 257 ? 12.323 10.333 -12.707 1.00 97.06 257 ASP A N 1
ATOM 2022 C CA . ASP A 1 257 ? 13.648 9.887 -13.127 1.00 97.06 257 ASP A CA 1
ATOM 2023 C C . ASP A 1 257 ? 13.944 8.476 -12.582 1.00 97.06 257 ASP A C 1
ATOM 2025 O O . ASP A 1 257 ? 13.506 8.093 -11.490 1.00 97.06 257 ASP A O 1
ATOM 2029 N N . ARG A 1 258 ? 14.732 7.704 -13.337 1.00 96.56 258 ARG A N 1
ATOM 2030 C CA . ARG A 1 258 ? 15.059 6.309 -13.028 1.00 96.56 258 ARG A CA 1
ATOM 2031 C C . ARG A 1 258 ? 15.709 6.144 -11.653 1.00 96.56 258 ARG A C 1
ATOM 2033 O O . ARG A 1 258 ? 15.362 5.207 -10.933 1.00 96.56 258 ARG A O 1
ATOM 2040 N N . GLU A 1 259 ? 16.670 6.992 -11.291 1.00 97.56 259 GLU A N 1
ATOM 2041 C CA . GLU A 1 259 ? 17.379 6.876 -10.011 1.00 97.56 259 GLU A CA 1
ATOM 2042 C C . GLU A 1 259 ? 16.545 7.438 -8.854 1.00 97.56 259 GLU A C 1
ATOM 2044 O O . GLU A 1 259 ? 16.511 6.832 -7.778 1.00 97.56 259 GLU A O 1
ATOM 2049 N N . VAL A 1 260 ? 15.780 8.512 -9.090 1.00 96.38 260 VAL A N 1
ATOM 2050 C CA . VAL A 1 260 ? 14.799 9.022 -8.114 1.00 96.38 260 VAL A CA 1
ATOM 2051 C C . VAL A 1 260 ? 13.778 7.942 -7.761 1.00 96.38 260 VAL A C 1
ATOM 2053 O O . VAL A 1 260 ? 13.543 7.692 -6.577 1.00 96.38 260 VAL A O 1
ATOM 2056 N N . ASN A 1 261 ? 13.219 7.249 -8.758 1.00 95.44 261 ASN A N 1
ATOM 2057 C CA . ASN A 1 261 ? 12.234 6.192 -8.532 1.00 95.44 261 ASN A CA 1
ATOM 2058 C C . ASN A 1 261 ? 12.809 5.038 -7.686 1.00 95.44 261 ASN A C 1
ATOM 2060 O O . ASN A 1 261 ? 12.152 4.564 -6.759 1.00 95.44 261 ASN A O 1
ATOM 2064 N N . LYS A 1 262 ? 14.068 4.636 -7.923 1.00 96.69 262 LYS A N 1
ATOM 2065 C CA . LYS A 1 262 ? 14.751 3.603 -7.118 1.00 96.69 262 LYS A CA 1
ATOM 2066 C C . LYS A 1 262 ? 14.939 4.015 -5.657 1.00 96.69 262 LYS A C 1
ATOM 2068 O O . LYS A 1 262 ? 14.687 3.209 -4.763 1.00 96.69 262 LYS A O 1
ATOM 2073 N N . ILE A 1 263 ? 15.403 5.240 -5.397 1.00 97.50 263 ILE A N 1
ATOM 2074 C CA . ILE A 1 263 ? 15.612 5.742 -4.026 1.00 97.50 263 ILE A CA 1
ATOM 2075 C C . ILE A 1 263 ? 14.272 5.845 -3.304 1.00 97.50 263 ILE A C 1
ATOM 2077 O O . ILE A 1 263 ? 14.114 5.361 -2.182 1.00 97.50 263 ILE A O 1
ATOM 2081 N N . ARG A 1 264 ? 13.284 6.425 -3.984 1.00 96.06 264 ARG A N 1
ATOM 2082 C CA . ARG A 1 264 ? 11.929 6.568 -3.475 1.00 96.06 264 ARG A CA 1
ATOM 2083 C C . ARG A 1 264 ? 11.302 5.212 -3.134 1.00 96.06 264 ARG A C 1
ATOM 2085 O O . ARG A 1 264 ? 10.638 5.120 -2.110 1.00 96.06 264 ARG A O 1
ATOM 2092 N N . ALA A 1 265 ? 11.524 4.167 -3.935 1.00 96.25 265 ALA A N 1
ATOM 2093 C CA . ALA A 1 265 ? 10.986 2.831 -3.666 1.00 96.25 265 ALA A CA 1
ATOM 2094 C C . ALA A 1 265 ? 11.546 2.224 -2.367 1.00 96.25 265 ALA A C 1
ATOM 2096 O O . ALA A 1 265 ? 10.786 1.666 -1.580 1.00 96.25 265 ALA A O 1
ATOM 2097 N N . LYS A 1 266 ? 12.848 2.403 -2.094 1.00 96.88 266 LYS A N 1
ATOM 2098 C CA . LYS A 1 266 ? 13.467 1.980 -0.823 1.00 96.88 266 LYS A CA 1
ATOM 2099 C C . LYS A 1 266 ? 12.859 2.720 0.368 1.00 96.88 266 LYS A C 1
ATOM 2101 O O . LYS A 1 266 ? 12.504 2.111 1.369 1.00 96.88 266 LYS A O 1
ATOM 2106 N N . LEU A 1 267 ? 12.701 4.037 0.238 1.00 98.00 267 LEU A N 1
ATOM 2107 C CA . LEU A 1 267 ? 12.122 4.866 1.292 1.00 98.00 267 LEU A CA 1
ATOM 2108 C C . LEU A 1 267 ? 10.638 4.549 1.537 1.00 98.00 267 LEU A C 1
ATOM 2110 O O . LEU A 1 267 ? 10.171 4.610 2.670 1.00 98.00 267 LEU A O 1
ATOM 2114 N N . ALA A 1 268 ? 9.900 4.196 0.482 1.00 98.19 268 ALA A N 1
ATOM 2115 C CA . ALA A 1 268 ? 8.496 3.810 0.561 1.00 98.19 268 ALA A CA 1
ATOM 2116 C C . ALA A 1 268 ? 8.287 2.520 1.368 1.00 98.19 268 ALA A C 1
ATOM 2118 O O . ALA A 1 268 ? 7.321 2.432 2.125 1.00 98.19 268 ALA A O 1
ATOM 2119 N N . GLN A 1 269 ? 9.203 1.553 1.241 1.00 97.94 269 GLN A N 1
ATOM 2120 C CA . GLN A 1 269 ? 9.179 0.321 2.030 1.00 97.94 269 GLN A CA 1
ATOM 2121 C C . GLN A 1 269 ? 9.327 0.622 3.528 1.00 97.94 269 GLN A C 1
ATOM 2123 O O . GLN A 1 269 ? 8.469 0.237 4.318 1.00 97.94 269 GLN A O 1
ATOM 2128 N N . GLU A 1 270 ? 10.350 1.390 3.906 1.00 98.12 270 GLU A N 1
ATOM 2129 C CA . GLU A 1 270 ? 10.561 1.822 5.295 1.00 98.12 270 GLU A CA 1
ATOM 2130 C C . GLU A 1 270 ? 9.368 2.623 5.834 1.00 98.12 270 GLU A C 1
ATOM 2132 O O . GLU A 1 270 ? 8.913 2.405 6.957 1.00 98.12 270 GLU A O 1
ATOM 2137 N N . PHE A 1 271 ? 8.801 3.516 5.016 1.00 98.69 271 PHE A N 1
ATOM 2138 C CA . PHE A 1 271 ? 7.588 4.253 5.366 1.00 98.69 271 PHE A CA 1
ATOM 2139 C C . PHE A 1 271 ? 6.417 3.308 5.669 1.00 98.69 271 PHE A C 1
ATOM 2141 O O . PHE A 1 271 ? 5.748 3.478 6.690 1.00 98.69 271 PHE A O 1
ATOM 2148 N N . ALA A 1 272 ? 6.180 2.300 4.823 1.00 98.56 272 ALA A N 1
ATOM 2149 C CA . ALA A 1 272 ? 5.114 1.322 5.031 1.00 98.56 272 ALA A CA 1
ATOM 2150 C C . ALA A 1 272 ? 5.279 0.575 6.364 1.00 98.56 272 ALA A C 1
ATOM 2152 O O . ALA A 1 272 ? 4.300 0.389 7.090 1.00 98.56 272 ALA A O 1
ATOM 2153 N N . GLU A 1 273 ? 6.514 0.214 6.716 1.00 98.25 273 GLU A N 1
ATOM 2154 C CA . GLU A 1 273 ? 6.845 -0.400 8.001 1.00 98.25 273 GLU A CA 1
ATOM 2155 C C . GLU A 1 273 ? 6.545 0.534 9.177 1.00 98.25 273 GLU A C 1
ATOM 2157 O O . GLU A 1 273 ? 5.844 0.131 10.105 1.00 98.25 273 GLU A O 1
ATOM 2162 N N . LYS A 1 274 ? 6.969 1.808 9.129 1.00 98.44 274 LYS A N 1
ATOM 2163 C CA . LYS A 1 274 ? 6.662 2.770 10.209 1.00 98.44 274 LYS A CA 1
ATOM 2164 C C . LYS A 1 274 ? 5.158 2.935 10.408 1.00 98.44 274 LYS A C 1
ATOM 2166 O O . LYS A 1 274 ? 4.689 2.964 11.546 1.00 98.44 274 LYS A O 1
ATOM 2171 N N . VAL A 1 275 ? 4.382 2.997 9.324 1.00 98.44 275 VAL A N 1
ATOM 2172 C CA . VAL A 1 275 ? 2.915 3.042 9.412 1.00 98.44 275 VAL A CA 1
ATOM 2173 C C . VAL A 1 275 ? 2.361 1.7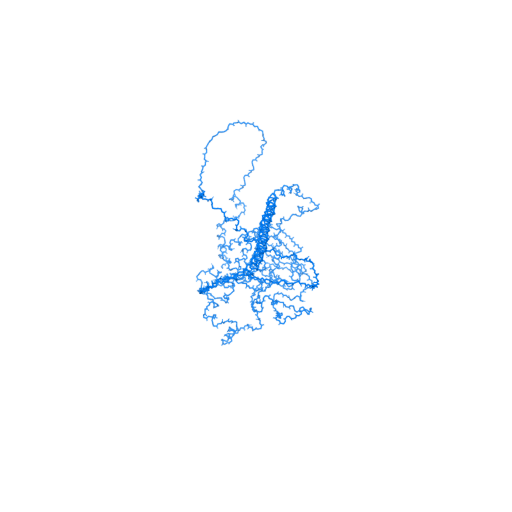60 10.038 1.00 98.44 275 VAL A C 1
ATOM 2175 O O . VAL A 1 275 ? 1.528 1.834 10.943 1.00 98.44 275 VAL A O 1
ATOM 2178 N N . TYR A 1 276 ? 2.826 0.586 9.604 1.00 98.56 276 TYR A N 1
ATOM 2179 C CA . TYR A 1 276 ? 2.374 -0.698 10.142 1.00 98.56 276 TYR A CA 1
ATOM 2180 C C . TYR A 1 276 ? 2.693 -0.851 11.642 1.00 98.56 276 TYR A C 1
ATOM 2182 O O . TYR A 1 276 ? 1.826 -1.310 12.394 1.00 98.56 276 TYR A O 1
ATOM 2190 N N . TYR A 1 277 ? 3.871 -0.394 12.085 1.00 98.25 277 TYR A N 1
ATOM 2191 C CA . TYR A 1 277 ? 4.350 -0.441 13.476 1.00 98.25 277 TYR A CA 1
ATOM 2192 C C . TYR A 1 277 ? 3.720 0.615 14.398 1.00 98.25 277 TYR A C 1
ATOM 2194 O O . TYR A 1 277 ? 3.972 0.611 15.599 1.00 98.25 277 TYR A O 1
ATOM 2202 N N . GLY A 1 278 ? 2.881 1.517 13.873 1.00 97.88 278 GLY A N 1
ATOM 2203 C CA . GLY A 1 278 ? 2.236 2.562 14.676 1.00 97.88 278 GLY A CA 1
ATOM 2204 C C . GLY A 1 278 ? 3.077 3.816 14.897 1.00 97.88 278 GLY A C 1
ATOM 2205 O O . GLY A 1 278 ? 2.703 4.679 15.686 1.00 97.88 278 GLY A O 1
ATOM 2206 N N . LEU A 1 279 ? 4.169 3.959 14.154 1.00 98.31 279 LEU A N 1
ATOM 2207 C CA . LEU A 1 279 ? 5.100 5.082 14.206 1.00 98.31 279 LEU A CA 1
ATOM 2208 C C . LEU A 1 279 ? 4.700 6.186 13.215 1.00 98.31 279 LEU A C 1
ATOM 2210 O O . LEU A 1 279 ? 5.541 6.807 12.579 1.00 98.31 279 LEU A O 1
ATOM 2214 N N . TRP A 1 280 ? 3.401 6.450 13.034 1.00 98.25 280 TRP A N 1
ATOM 2215 C CA . TRP A 1 280 ? 2.957 7.514 12.123 1.00 98.25 280 TRP A CA 1
ATOM 2216 C C . TRP A 1 280 ? 3.458 8.892 12.580 1.00 98.25 280 TRP A C 1
ATOM 2218 O O . TRP A 1 280 ? 3.904 9.685 11.756 1.00 98.25 280 TRP A O 1
ATOM 2228 N N . TYR A 1 281 ? 3.405 9.182 13.879 1.00 98.06 281 TYR A N 1
ATOM 2229 C CA . TYR A 1 281 ? 3.827 10.466 14.454 1.00 98.06 281 TYR A CA 1
ATOM 2230 C C . TYR A 1 281 ? 5.283 10.462 14.952 1.00 98.06 281 TYR A C 1
ATOM 2232 O O . TYR A 1 281 ? 5.644 11.259 15.814 1.00 98.06 281 TYR A O 1
ATOM 2240 N N . SER A 1 282 ? 6.124 9.551 14.450 1.00 98.25 282 SER A N 1
ATOM 2241 C CA . SER A 1 282 ? 7.548 9.557 14.783 1.00 98.25 282 SER A CA 1
ATOM 2242 C C . SER A 1 282 ? 8.349 10.507 13.876 1.00 98.25 282 SER A C 1
ATOM 2244 O O . SER A 1 282 ? 7.967 10.710 12.714 1.00 98.25 282 SER A O 1
ATOM 2246 N N . PRO A 1 283 ? 9.477 11.067 14.362 1.00 98.25 283 PRO A N 1
ATOM 2247 C CA . PRO A 1 283 ? 10.314 11.980 13.580 1.00 98.25 283 PRO A CA 1
ATOM 2248 C C . PRO A 1 283 ? 10.810 11.377 12.262 1.00 98.25 283 PRO A C 1
ATOM 2250 O O . PRO A 1 283 ? 10.812 12.044 11.227 1.00 98.25 283 PRO A O 1
ATOM 2253 N N . GLU A 1 284 ? 11.201 10.102 12.267 1.00 97.81 284 GLU A N 1
ATOM 2254 C CA . GLU A 1 284 ? 11.661 9.410 11.066 1.00 97.81 284 GLU A CA 1
ATOM 2255 C C . GLU A 1 284 ? 10.533 9.216 10.045 1.00 97.81 284 GLU A C 1
ATOM 2257 O O . GLU A 1 284 ? 10.767 9.348 8.845 1.00 97.81 284 GLU A O 1
ATOM 2262 N N . CYS A 1 285 ? 9.293 8.993 10.491 1.00 98.19 285 CYS A N 1
ATOM 2263 C CA . CYS A 1 285 ? 8.148 8.869 9.593 1.00 98.19 285 CYS A CA 1
ATOM 2264 C C . CYS A 1 285 ? 7.733 10.231 9.008 1.00 98.19 285 CYS A C 1
ATOM 2266 O O . CYS A 1 285 ? 7.361 10.310 7.834 1.00 98.19 285 CYS A O 1
ATOM 2268 N N . ASP A 1 286 ? 7.848 11.318 9.780 1.00 98.06 286 ASP A N 1
ATOM 2269 C CA . ASP A 1 286 ? 7.693 12.689 9.275 1.00 98.06 286 ASP A CA 1
ATOM 2270 C C . ASP A 1 286 ? 8.730 13.024 8.198 1.00 98.06 286 ASP A C 1
ATOM 2272 O O . ASP A 1 286 ? 8.368 13.510 7.120 1.00 98.06 286 ASP A O 1
ATOM 2276 N N . TYR A 1 287 ? 10.001 12.700 8.449 1.00 98.44 287 TYR A N 1
ATOM 2277 C CA . TYR A 1 287 ? 11.082 12.887 7.483 1.00 98.44 287 TYR A CA 1
ATOM 2278 C C . TYR A 1 287 ? 10.827 12.099 6.189 1.00 98.44 287 TYR A C 1
ATOM 2280 O O . TYR A 1 287 ? 10.849 12.668 5.095 1.00 98.44 287 TYR A O 1
ATOM 2288 N N . MET A 1 288 ? 10.485 10.809 6.305 1.00 98.44 288 MET A N 1
ATOM 2289 C CA . MET A 1 288 ? 10.142 9.962 5.158 1.00 98.44 288 MET A CA 1
ATOM 2290 C C . MET A 1 288 ? 8.980 10.545 4.352 1.00 98.44 288 MET A C 1
ATOM 2292 O O . MET A 1 288 ? 9.076 10.658 3.129 1.00 98.44 288 MET A O 1
ATOM 2296 N N . ARG A 1 289 ? 7.895 10.973 5.013 1.00 98.12 289 ARG A N 1
ATOM 2297 C CA . ARG A 1 289 ? 6.755 11.608 4.333 1.00 98.12 289 ARG A CA 1
ATOM 2298 C C . ARG A 1 289 ? 7.151 12.889 3.609 1.00 98.12 289 ARG A C 1
ATOM 2300 O O . ARG A 1 289 ? 6.632 13.125 2.522 1.00 98.12 289 ARG A O 1
ATOM 2307 N N . ALA A 1 290 ? 8.036 13.709 4.172 1.00 98.12 290 ALA A N 1
ATOM 2308 C CA . ALA A 1 290 ? 8.506 14.929 3.519 1.00 98.12 290 ALA A CA 1
ATOM 2309 C C . ALA A 1 290 ? 9.284 14.618 2.227 1.00 98.12 290 ALA A C 1
ATOM 2311 O O . ALA A 1 290 ? 8.975 15.175 1.171 1.00 98.12 290 ALA A O 1
ATOM 2312 N N . CYS A 1 291 ? 10.224 13.670 2.280 1.00 97.88 291 CYS A N 1
ATOM 2313 C CA . CYS A 1 291 ? 10.983 13.216 1.113 1.00 97.88 291 CYS A CA 1
ATOM 2314 C C . CYS A 1 291 ? 10.086 12.562 0.049 1.00 97.88 291 CYS A C 1
ATOM 2316 O O . CYS A 1 291 ? 10.193 12.869 -1.140 1.00 97.88 291 CYS A O 1
ATOM 2318 N N . LEU A 1 292 ? 9.162 11.690 0.463 1.00 98.19 292 LEU A N 1
ATOM 2319 C CA . LEU A 1 292 ? 8.230 11.026 -0.450 1.00 98.19 292 LEU A CA 1
ATOM 2320 C C . LEU A 1 292 ? 7.283 12.040 -1.094 1.00 98.19 292 LEU A C 1
ATOM 2322 O O . LEU A 1 292 ? 7.088 11.992 -2.305 1.00 98.19 292 LEU A O 1
ATOM 2326 N N . LYS A 1 293 ? 6.784 13.027 -0.345 1.00 98.06 293 LYS A N 1
ATOM 2327 C CA . LYS A 1 293 ? 5.979 14.127 -0.892 1.00 98.06 293 LYS A CA 1
ATOM 2328 C C . LYS A 1 293 ? 6.721 14.918 -1.966 1.00 98.06 293 LYS A C 1
ATOM 2330 O O . LYS A 1 293 ? 6.113 15.273 -2.974 1.00 98.06 293 LYS A O 1
ATOM 2335 N N . LEU A 1 294 ? 8.018 15.174 -1.779 1.00 97.44 294 LEU A N 1
ATOM 2336 C CA . LEU A 1 294 ? 8.835 15.872 -2.773 1.00 97.44 294 LEU A CA 1
ATOM 2337 C C . LEU A 1 294 ? 8.873 15.109 -4.105 1.00 97.44 294 LEU A C 1
ATOM 2339 O O . LEU A 1 294 ? 8.694 15.722 -5.158 1.00 97.44 294 LEU A O 1
ATOM 2343 N N . SER A 1 295 ? 9.003 13.777 -4.059 1.00 96.19 295 SER A N 1
ATOM 2344 C CA . SER A 1 295 ? 8.989 12.940 -5.270 1.00 96.19 295 SER A CA 1
ATOM 2345 C C . SER A 1 295 ? 7.693 13.071 -6.078 1.00 96.19 295 SER A C 1
ATOM 2347 O O . SER A 1 295 ? 7.703 12.925 -7.292 1.00 96.19 295 SER A O 1
ATOM 2349 N N . GLN A 1 296 ? 6.576 13.400 -5.427 1.00 97.44 296 GLN A N 1
ATOM 2350 C CA . GLN A 1 296 ? 5.254 13.420 -6.055 1.00 97.44 296 GLN A CA 1
ATOM 2351 C C . GLN A 1 296 ? 4.918 14.755 -6.729 1.00 97.44 296 GLN A C 1
ATOM 2353 O O . GLN A 1 296 ? 3.923 14.847 -7.439 1.00 97.44 296 GLN A O 1
ATOM 2358 N N . THR A 1 297 ? 5.740 15.793 -6.549 1.00 95.38 297 THR A N 1
ATOM 2359 C CA . THR A 1 297 ? 5.464 17.165 -7.023 1.00 95.38 297 THR A CA 1
ATOM 2360 C C . THR A 1 297 ? 5.211 17.270 -8.531 1.00 95.38 297 THR A C 1
ATOM 2362 O O . THR A 1 297 ? 4.371 18.068 -8.954 1.00 95.38 297 THR A O 1
ATOM 2365 N N . LEU A 1 298 ? 5.883 16.443 -9.338 1.00 94.75 298 LEU A N 1
ATOM 2366 C CA . LEU A 1 298 ? 5.754 16.430 -10.800 1.00 94.75 298 LEU A CA 1
ATOM 2367 C C . LEU A 1 298 ? 4.831 15.324 -11.331 1.00 94.75 298 LEU A C 1
ATOM 2369 O O . LEU A 1 298 ? 4.601 15.260 -12.538 1.00 94.75 298 LEU A O 1
ATOM 2373 N N . VAL A 1 299 ? 4.256 14.496 -10.454 1.00 97.62 299 VAL A N 1
ATOM 2374 C CA . VAL A 1 299 ? 3.370 13.388 -10.832 1.00 97.62 299 VAL A CA 1
ATOM 2375 C C . VAL A 1 299 ? 1.968 13.935 -11.121 1.00 97.62 299 VAL A C 1
ATOM 2377 O O . VAL A 1 299 ? 1.081 13.939 -10.265 1.00 97.62 299 VAL A O 1
ATOM 2380 N N . ASN A 1 300 ? 1.794 14.461 -12.335 1.00 98.19 300 ASN A N 1
ATOM 2381 C CA . ASN A 1 300 ? 0.567 15.097 -12.815 1.00 98.19 300 ASN A CA 1
ATOM 2382 C C . ASN A 1 300 ? 0.156 14.482 -14.151 1.00 98.19 300 ASN A C 1
ATOM 2384 O O . ASN A 1 300 ? 0.963 14.418 -15.082 1.00 98.19 300 ASN A O 1
ATOM 2388 N N . GLY A 1 301 ? -1.099 14.064 -14.276 1.00 98.31 301 GLY A N 1
ATOM 2389 C CA . GLY A 1 301 ? -1.557 13.380 -15.480 1.00 98.31 301 GLY A CA 1
ATOM 2390 C C . GLY A 1 301 ? -2.802 12.543 -15.261 1.00 98.31 301 GLY A C 1
ATOM 2391 O O . GLY A 1 301 ? -3.564 12.769 -14.325 1.00 98.31 301 GLY A O 1
ATOM 2392 N N . PHE A 1 302 ? -3.019 11.564 -16.129 1.00 98.75 302 PHE A N 1
ATOM 2393 C CA . PHE A 1 302 ? -4.084 10.589 -15.963 1.00 98.75 302 PHE A CA 1
ATOM 2394 C C . PHE A 1 302 ? -3.670 9.197 -16.425 1.00 98.75 302 PHE A C 1
ATOM 2396 O O . PHE A 1 302 ? -2.788 9.038 -17.270 1.00 98.75 302 PHE A O 1
ATOM 2403 N N . VAL A 1 303 ? -4.375 8.198 -15.903 1.00 98.81 303 VAL A N 1
ATOM 2404 C CA . VAL A 1 303 ? -4.254 6.792 -16.291 1.00 98.81 303 VAL A CA 1
ATOM 2405 C C . VAL A 1 303 ? -5.636 6.261 -16.646 1.00 98.81 303 VAL A C 1
ATOM 2407 O O . VAL A 1 303 ? -6.610 6.546 -15.950 1.00 98.81 303 VAL A O 1
ATOM 2410 N N . ILE A 1 304 ? -5.725 5.522 -17.748 1.00 98.81 304 ILE A N 1
ATOM 2411 C CA . ILE A 1 304 ? -6.918 4.788 -18.168 1.00 98.81 304 ILE A CA 1
ATOM 2412 C C . ILE A 1 304 ? -6.752 3.340 -17.719 1.00 98.81 304 ILE A C 1
ATOM 2414 O O . ILE A 1 304 ? -5.761 2.691 -18.063 1.00 98.81 304 ILE A O 1
ATOM 2418 N N . ILE A 1 305 ? -7.722 2.840 -16.961 1.00 98.62 305 ILE A N 1
ATOM 2419 C CA . ILE A 1 305 ? -7.717 1.512 -16.351 1.00 98.62 305 ILE A CA 1
ATOM 2420 C C . ILE A 1 305 ? -8.990 0.779 -16.736 1.00 98.62 305 ILE A C 1
ATOM 2422 O O . ILE A 1 305 ? -10.079 1.335 -16.631 1.00 98.62 305 ILE A O 1
ATOM 2426 N N . ARG A 1 306 ? -8.837 -0.481 -17.132 1.00 98.69 306 ARG A N 1
ATOM 2427 C CA . ARG A 1 306 ? -9.921 -1.427 -17.360 1.00 98.69 306 ARG A CA 1
ATOM 2428 C C . ARG A 1 306 ? -10.147 -2.275 -16.118 1.00 98.69 306 ARG A C 1
ATOM 2430 O O . ARG A 1 306 ? -9.234 -2.976 -15.690 1.00 98.69 306 ARG A O 1
ATOM 2437 N N . LEU A 1 307 ? -11.350 -2.231 -15.571 1.00 98.56 307 LEU A N 1
ATOM 2438 C CA . LEU A 1 307 ? -11.796 -3.062 -14.457 1.00 98.56 307 LEU A CA 1
ATOM 2439 C C . LEU A 1 307 ? -12.486 -4.301 -15.021 1.00 98.56 307 LEU A C 1
ATOM 2441 O O . LEU A 1 307 ? -13.415 -4.171 -15.823 1.00 98.56 307 LEU A O 1
ATOM 2445 N N . PHE A 1 308 ? -11.993 -5.483 -14.656 1.00 97.88 308 PHE A N 1
ATOM 2446 C CA . PHE A 1 308 ? -12.554 -6.741 -15.132 1.00 97.88 308 PHE A CA 1
ATOM 2447 C C . PHE A 1 308 ? -12.148 -7.916 -14.241 1.00 97.88 308 PHE A C 1
ATOM 2449 O O . PHE A 1 308 ? -10.954 -8.147 -14.053 1.00 97.88 308 PHE A O 1
ATOM 2456 N N . LYS A 1 309 ? -13.135 -8.668 -13.736 1.00 95.31 309 LYS A N 1
ATOM 2457 C CA . LYS A 1 309 ? -12.985 -9.977 -13.062 1.00 95.31 309 LYS A CA 1
ATOM 2458 C C . LYS A 1 309 ? -11.752 -10.088 -12.152 1.00 95.31 309 LYS A C 1
ATOM 2460 O O . LYS A 1 309 ? -10.748 -10.711 -12.493 1.00 95.31 309 LYS A O 1
ATOM 2465 N N . GLY A 1 310 ? -11.810 -9.411 -11.014 1.00 94.94 310 GLY A N 1
ATOM 2466 C CA . GLY A 1 310 ? -10.778 -9.363 -9.978 1.00 94.94 310 GLY A CA 1
ATOM 2467 C C . GLY A 1 310 ? -9.595 -8.442 -10.284 1.00 94.94 310 GLY A C 1
ATOM 2468 O O . GLY A 1 310 ? -8.764 -8.209 -9.408 1.00 94.94 310 GLY A O 1
ATOM 2469 N N . ASN A 1 311 ? -9.507 -7.882 -11.496 1.00 97.62 311 ASN A N 1
ATOM 2470 C CA . ASN A 1 311 ? -8.304 -7.215 -11.985 1.00 97.62 311 ASN A CA 1
ATOM 2471 C C . ASN A 1 311 ? -8.538 -5.772 -12.459 1.00 97.62 311 ASN A C 1
ATOM 2473 O O . ASN A 1 311 ? -9.600 -5.404 -12.963 1.00 97.62 311 ASN A O 1
ATOM 2477 N N . ALA A 1 312 ? -7.483 -4.964 -12.338 1.00 98.19 312 ALA A N 1
ATOM 2478 C CA . ALA A 1 312 ? -7.386 -3.606 -12.865 1.00 98.19 312 ALA A CA 1
ATOM 2479 C C . ALA A 1 312 ? -6.225 -3.539 -13.872 1.00 98.19 312 ALA A C 1
ATOM 2481 O O . ALA A 1 312 ? -5.059 -3.566 -13.483 1.00 98.19 312 ALA A O 1
ATOM 2482 N N . PHE A 1 313 ? -6.529 -3.456 -15.168 1.00 98.50 313 PHE A N 1
ATOM 2483 C CA . PHE A 1 313 ? -5.537 -3.467 -16.246 1.00 98.50 313 PHE A CA 1
ATOM 2484 C C . PHE A 1 313 ? -5.259 -2.060 -16.762 1.00 98.50 313 PHE A C 1
ATOM 2486 O O . PHE A 1 313 ? -6.182 -1.341 -17.146 1.00 98.50 313 PHE A O 1
ATOM 2493 N N . ILE A 1 314 ? -3.989 -1.673 -16.860 1.00 98.56 314 ILE A N 1
ATOM 2494 C CA . ILE A 1 314 ? -3.632 -0.394 -17.477 1.00 98.56 314 ILE A CA 1
ATOM 2495 C C . ILE A 1 314 ? -3.893 -0.445 -18.987 1.00 98.56 314 ILE A C 1
ATOM 2497 O O . ILE A 1 314 ? -3.442 -1.355 -19.680 1.00 98.56 314 ILE A O 1
ATOM 2501 N N . ARG A 1 315 ? -4.607 0.555 -19.509 1.00 98.38 315 ARG A N 1
ATOM 2502 C CA . ARG A 1 315 ? -4.908 0.714 -20.943 1.00 98.38 315 ARG A CA 1
ATOM 2503 C C . ARG A 1 315 ? -4.117 1.838 -21.592 1.00 98.38 315 ARG A C 1
ATOM 2505 O O . ARG A 1 315 ? -3.840 1.786 -22.784 1.00 98.38 315 ARG A O 1
ATOM 2512 N N . GLY A 1 316 ? -3.763 2.856 -20.821 1.00 97.94 316 GLY A N 1
ATOM 2513 C CA . GLY A 1 316 ? -3.027 4.008 -21.314 1.00 97.94 316 GLY A CA 1
ATOM 2514 C C . GLY A 1 316 ? -2.781 5.010 -20.204 1.00 97.94 316 GLY A C 1
ATOM 2515 O O . GLY A 1 316 ? -3.394 4.946 -19.143 1.00 97.94 316 GLY A O 1
ATOM 2516 N N . ARG A 1 317 ? -1.875 5.945 -20.454 1.00 98.06 317 ARG A N 1
ATOM 2517 C CA . ARG A 1 317 ? -1.478 6.962 -19.490 1.00 98.06 317 ARG A CA 1
ATOM 2518 C C . ARG A 1 317 ? -0.969 8.191 -20.224 1.00 98.06 317 ARG A C 1
ATOM 2520 O O . ARG A 1 317 ? -0.485 8.083 -21.349 1.00 98.06 317 ARG A O 1
ATOM 2527 N N . LYS A 1 318 ? -1.087 9.351 -19.592 1.00 98.19 318 LYS A N 1
ATOM 2528 C CA . LYS A 1 318 ? -0.524 10.606 -20.085 1.00 98.19 318 LYS A CA 1
ATOM 2529 C C . LYS A 1 318 ? -0.086 11.441 -18.897 1.00 98.19 318 LYS A C 1
ATOM 2531 O O . LYS A 1 318 ? -0.893 11.703 -18.009 1.00 98.19 318 LYS A O 1
ATOM 2536 N N . ALA A 1 319 ? 1.161 11.883 -18.912 1.00 97.25 319 ALA A N 1
ATOM 2537 C CA . ALA A 1 319 ? 1.683 12.840 -17.950 1.00 97.25 319 ALA A CA 1
ATOM 2538 C C . ALA A 1 319 ? 1.758 14.235 -18.580 1.00 97.25 319 ALA A C 1
ATOM 2540 O O . ALA A 1 319 ? 2.015 14.364 -19.775 1.00 97.25 319 ALA A O 1
ATOM 2541 N N . VAL A 1 320 ? 1.532 15.273 -17.773 1.00 94.94 320 VAL A N 1
ATOM 2542 C CA . VAL A 1 320 ? 1.806 16.665 -18.174 1.00 94.94 320 VAL A CA 1
ATOM 2543 C C . VAL A 1 320 ? 3.317 16.876 -18.277 1.00 94.94 320 VAL A C 1
ATOM 2545 O O . VAL A 1 320 ? 3.798 17.449 -19.245 1.00 94.94 320 VAL A O 1
ATOM 2548 N N . ASN A 1 321 ? 4.056 16.322 -17.313 1.00 89.81 321 ASN A N 1
ATOM 2549 C CA . ASN A 1 321 ? 5.512 16.389 -17.229 1.00 89.81 321 ASN A CA 1
ATOM 2550 C C . ASN A 1 321 ? 6.084 14.992 -17.505 1.00 89.81 321 ASN A C 1
ATOM 2552 O O . ASN A 1 321 ? 6.549 14.317 -16.586 1.00 89.81 321 ASN A O 1
ATOM 2556 N N . SER A 1 322 ? 5.934 14.499 -18.737 1.00 94.88 322 SER A N 1
ATOM 2557 C CA . SER A 1 322 ? 6.437 13.168 -19.087 1.00 94.88 322 SER A CA 1
ATOM 2558 C C . SER A 1 322 ? 7.936 13.197 -19.368 1.00 94.88 322 SER A C 1
ATOM 2560 O O . SER A 1 322 ? 8.406 14.045 -20.118 1.00 94.88 322 SER A O 1
ATOM 2562 N N . LEU A 1 323 ? 8.661 12.235 -18.802 1.00 95.06 323 LEU A N 1
ATOM 2563 C CA . LEU A 1 323 ? 10.045 11.913 -19.155 1.00 95.06 323 LEU A CA 1
ATOM 2564 C C . LEU A 1 323 ? 10.131 10.865 -20.276 1.00 95.06 323 LEU A C 1
ATOM 2566 O O . LEU A 1 323 ? 11.226 10.511 -20.703 1.00 95.06 323 LEU A O 1
ATOM 2570 N N . TYR A 1 324 ? 8.988 10.342 -20.731 1.00 95.31 324 TYR A N 1
ATOM 2571 C CA . TYR A 1 324 ? 8.929 9.445 -21.875 1.00 95.31 324 TYR A CA 1
ATOM 2572 C C . TYR A 1 324 ? 8.925 10.264 -23.165 1.00 95.31 324 TYR A C 1
ATOM 2574 O O . TYR A 1 324 ? 8.004 11.047 -23.403 1.00 95.31 324 TYR A O 1
ATOM 2582 N N . ASP A 1 325 ? 9.925 10.037 -24.007 1.00 93.81 325 ASP A N 1
ATOM 2583 C CA . ASP A 1 325 ? 10.042 10.653 -25.324 1.00 93.81 325 ASP A CA 1
ATOM 2584 C C . ASP A 1 325 ? 9.870 9.580 -26.404 1.00 93.81 325 ASP A C 1
ATOM 2586 O O . ASP A 1 325 ? 10.720 8.707 -26.579 1.00 93.81 325 ASP A O 1
ATOM 2590 N N . GLN A 1 326 ? 8.743 9.639 -27.122 1.00 92.88 326 GLN A N 1
ATOM 2591 C CA . GLN A 1 326 ? 8.402 8.672 -28.165 1.00 92.88 326 GLN A CA 1
ATOM 2592 C C . GLN A 1 326 ? 9.366 8.721 -29.358 1.00 92.88 326 GLN A C 1
ATOM 2594 O O . GLN A 1 326 ? 9.579 7.687 -29.987 1.00 92.88 326 GLN A O 1
ATOM 2599 N N . GLN A 1 327 ? 9.930 9.888 -29.688 1.00 92.75 327 GLN A N 1
ATOM 2600 C CA . GLN A 1 327 ? 10.869 10.008 -30.803 1.00 92.75 327 GLN A CA 1
ATOM 2601 C C . GLN A 1 327 ? 12.225 9.416 -30.426 1.00 92.75 327 GLN A C 1
ATOM 2603 O O . GLN A 1 327 ? 12.804 8.686 -31.225 1.00 92.75 327 GLN A O 1
ATOM 2608 N N . LEU A 1 328 ? 12.690 9.666 -29.197 1.00 92.69 328 LEU A N 1
ATOM 2609 C CA . LEU A 1 328 ? 13.973 9.160 -28.704 1.00 92.69 328 LEU A CA 1
ATOM 2610 C C . LEU A 1 328 ? 14.031 7.625 -28.625 1.00 92.69 328 LEU A C 1
ATOM 2612 O O . LEU A 1 328 ? 15.086 7.040 -28.848 1.00 92.69 328 LEU A O 1
ATOM 2616 N N . VAL A 1 329 ? 12.919 6.972 -28.274 1.00 93.62 329 VAL A N 1
ATOM 2617 C CA . VAL A 1 329 ? 12.851 5.504 -28.111 1.00 93.62 329 VAL A CA 1
ATOM 2618 C C . VAL A 1 329 ? 12.339 4.768 -29.350 1.00 93.62 329 VAL A C 1
ATOM 2620 O O . VAL A 1 329 ? 12.175 3.547 -29.309 1.00 93.62 329 VAL A O 1
ATOM 2623 N N . SER A 1 330 ? 12.024 5.492 -30.426 1.00 92.75 330 SER A N 1
ATOM 2624 C CA . SER A 1 330 ? 11.489 4.894 -31.647 1.00 92.75 330 SER A CA 1
ATOM 2625 C C . SER A 1 330 ? 12.501 3.939 -32.280 1.00 92.75 330 SER A C 1
ATOM 2627 O O . SER A 1 330 ? 13.693 4.221 -32.340 1.00 92.75 330 SER A O 1
ATOM 2629 N N . MET A 1 331 ? 12.013 2.807 -32.789 1.00 91.19 331 MET A N 1
ATOM 2630 C CA . MET A 1 331 ? 12.812 1.896 -33.619 1.00 91.19 331 MET A CA 1
ATOM 2631 C C . MET A 1 331 ? 12.691 2.229 -35.112 1.00 91.19 331 MET A C 1
ATOM 2633 O O . MET A 1 331 ? 13.511 1.780 -35.908 1.00 91.19 331 MET A O 1
ATOM 2637 N N . ASP A 1 332 ? 11.682 3.021 -35.482 1.00 90.56 332 ASP A N 1
ATOM 2638 C CA . ASP A 1 332 ? 11.411 3.421 -36.866 1.00 90.56 332 ASP A CA 1
ATOM 2639 C C . ASP A 1 332 ? 12.166 4.703 -37.251 1.00 90.56 332 ASP A C 1
ATOM 2641 O O . ASP A 1 332 ? 12.396 4.975 -38.428 1.00 90.56 332 ASP A O 1
ATOM 2645 N N . ILE A 1 333 ? 12.537 5.514 -36.255 1.00 89.50 333 ILE A N 1
ATOM 2646 C CA . ILE A 1 333 ? 13.210 6.805 -36.420 1.00 89.50 333 ILE A CA 1
ATOM 2647 C C . ILE A 1 333 ? 14.397 6.826 -35.462 1.00 89.50 333 ILE A C 1
ATOM 2649 O O . ILE A 1 333 ? 14.231 6.507 -34.293 1.00 89.50 333 ILE A O 1
ATOM 2653 N N . GLN A 1 334 ? 15.579 7.238 -35.928 1.00 83.19 334 GLN A N 1
ATOM 2654 C CA . GLN A 1 334 ? 16.773 7.312 -35.075 1.00 83.19 334 GLN A CA 1
ATOM 2655 C C . GLN A 1 334 ? 16.608 8.290 -33.892 1.00 83.19 334 GLN A C 1
ATOM 2657 O O . GLN A 1 334 ? 17.187 8.074 -32.827 1.00 83.19 334 GLN A O 1
ATOM 2662 N N . GLY A 1 335 ? 15.831 9.363 -34.084 1.00 85.69 335 GLY A N 1
ATOM 2663 C CA . GLY A 1 335 ? 15.675 10.436 -33.102 1.00 85.69 335 GLY A CA 1
ATOM 2664 C C . GLY A 1 335 ? 17.004 11.129 -32.778 1.00 85.69 335 GLY A C 1
ATOM 2665 O O . GLY A 1 335 ? 17.948 11.093 -33.569 1.00 85.69 335 GLY A O 1
ATOM 2666 N N . ASP A 1 336 ? 17.085 11.719 -31.586 1.00 89.56 336 ASP A N 1
ATOM 2667 C CA . ASP A 1 336 ? 18.275 12.425 -31.081 1.00 89.56 336 ASP A CA 1
ATOM 2668 C C . ASP A 1 336 ? 19.275 11.499 -30.353 1.00 89.56 336 ASP A C 1
ATOM 2670 O O . ASP A 1 336 ? 20.157 11.953 -29.618 1.00 89.56 336 ASP A O 1
ATOM 2674 N N . PHE A 1 337 ? 19.164 10.178 -30.530 1.00 90.44 337 PHE A N 1
ATOM 2675 C CA . PHE A 1 337 ? 20.086 9.213 -29.933 1.00 90.44 337 PHE A CA 1
ATOM 2676 C C . PHE A 1 337 ? 21.250 8.888 -30.881 1.00 90.44 337 PHE A C 1
ATOM 2678 O O . PHE A 1 337 ? 21.050 8.545 -32.046 1.00 90.44 337 PHE A O 1
ATOM 2685 N N . THR A 1 338 ? 22.484 8.932 -30.366 1.00 93.06 338 THR A N 1
ATOM 2686 C CA . THR A 1 338 ? 23.698 8.536 -31.104 1.00 93.06 338 THR A CA 1
ATOM 2687 C C . THR A 1 338 ? 24.098 7.101 -30.737 1.00 93.06 338 THR A C 1
ATOM 2689 O O . THR A 1 338 ? 24.677 6.901 -29.662 1.00 93.06 338 THR A O 1
ATOM 2692 N N . PRO A 1 339 ? 23.877 6.093 -31.608 1.00 92.88 339 PRO A N 1
ATOM 2693 C CA . PRO A 1 339 ? 24.091 4.687 -31.254 1.00 92.88 339 PRO A CA 1
ATOM 2694 C C . PRO A 1 339 ? 25.529 4.352 -30.844 1.00 92.88 339 PRO A C 1
ATOM 2696 O O . PRO A 1 339 ? 25.739 3.554 -29.933 1.00 92.88 339 PRO A O 1
ATOM 2699 N N . SER A 1 340 ? 26.529 5.007 -31.442 1.00 95.69 340 SER A N 1
ATOM 2700 C CA . SER A 1 340 ? 27.946 4.767 -31.131 1.00 95.69 340 SER A CA 1
ATOM 2701 C C . SER A 1 340 ? 28.329 5.102 -29.683 1.00 95.69 340 SER A C 1
ATOM 2703 O O . SER A 1 340 ? 29.322 4.582 -29.178 1.00 95.69 340 SER A O 1
ATOM 2705 N N . ASN A 1 341 ? 27.545 5.923 -28.973 1.00 95.44 341 ASN A N 1
ATOM 2706 C CA . ASN A 1 341 ? 27.786 6.204 -27.554 1.00 95.44 341 ASN A CA 1
ATOM 2707 C C . ASN A 1 341 ? 27.558 4.962 -26.671 1.00 95.44 341 ASN A C 1
ATOM 2709 O O . ASN A 1 341 ? 28.174 4.837 -25.606 1.00 95.44 341 ASN A O 1
ATOM 2713 N N . ALA A 1 342 ? 26.716 4.021 -27.112 1.00 95.75 342 ALA A N 1
ATOM 2714 C CA . ALA A 1 342 ? 26.436 2.792 -26.376 1.00 95.75 342 ALA A CA 1
ATOM 2715 C C . ALA A 1 342 ? 27.683 1.904 -26.233 1.00 95.75 342 ALA A C 1
ATOM 2717 O O . ALA A 1 342 ? 27.870 1.295 -25.180 1.00 95.75 342 ALA A O 1
ATOM 2718 N N . ASP A 1 343 ? 28.580 1.890 -27.225 1.00 97.38 343 ASP A N 1
ATOM 2719 C CA . ASP A 1 343 ? 29.812 1.094 -27.182 1.00 97.38 343 ASP A CA 1
ATOM 2720 C C . ASP A 1 343 ? 30.697 1.478 -25.993 1.00 97.38 343 ASP A C 1
ATOM 2722 O O . ASP A 1 343 ? 31.160 0.616 -25.242 1.00 97.38 343 ASP A O 1
ATOM 2726 N N . GLY A 1 344 ? 30.925 2.782 -25.802 1.00 97.56 344 GLY A N 1
ATOM 2727 C CA . GLY A 1 344 ? 31.712 3.300 -24.683 1.00 97.56 344 GLY A CA 1
ATOM 2728 C C . GLY A 1 344 ? 31.049 3.010 -23.335 1.00 97.56 344 GLY A C 1
ATOM 2729 O O . GLY A 1 344 ? 31.716 2.568 -22.393 1.00 97.56 344 GLY A O 1
ATOM 2730 N N . PHE A 1 345 ? 29.726 3.190 -23.258 1.00 97.38 345 PHE A N 1
ATOM 2731 C CA . PHE A 1 345 ? 28.942 2.913 -22.055 1.00 97.38 345 PHE A CA 1
ATOM 2732 C C . PHE A 1 345 ? 28.995 1.431 -21.650 1.00 97.38 345 PHE A C 1
ATOM 2734 O O . PHE A 1 345 ? 29.256 1.118 -20.484 1.00 97.38 345 PHE A O 1
ATOM 2741 N N . ILE A 1 346 ? 28.799 0.517 -22.605 1.00 98.19 346 ILE A N 1
ATOM 2742 C CA . ILE A 1 346 ? 28.841 -0.934 -22.381 1.00 98.19 346 ILE A CA 1
ATOM 2743 C C . ILE A 1 346 ? 30.245 -1.359 -21.968 1.00 98.19 346 ILE A C 1
ATOM 2745 O O . ILE A 1 346 ? 30.391 -2.020 -20.941 1.00 98.19 346 ILE A O 1
ATOM 2749 N N . LYS A 1 347 ? 31.279 -0.948 -22.716 1.00 97.81 347 LYS A N 1
ATOM 2750 C CA . LYS A 1 347 ? 32.676 -1.291 -22.406 1.00 97.81 347 LYS A CA 1
ATOM 2751 C C . LYS A 1 347 ? 33.047 -0.870 -20.989 1.00 97.81 347 LYS A C 1
ATOM 2753 O O . LYS A 1 347 ? 33.582 -1.683 -20.244 1.00 97.81 347 LYS A O 1
ATOM 2758 N N . THR A 1 348 ? 32.695 0.353 -20.597 1.00 97.94 348 THR A N 1
ATOM 2759 C CA . THR A 1 348 ? 32.974 0.878 -19.252 1.00 97.94 348 THR A CA 1
ATOM 2760 C C . THR A 1 348 ? 32.193 0.118 -18.177 1.00 97.94 348 THR A C 1
ATOM 2762 O O . THR A 1 348 ? 32.768 -0.325 -17.183 1.00 97.94 348 THR A O 1
ATOM 2765 N N . SER A 1 349 ? 30.893 -0.109 -18.386 1.00 97.19 349 SER A N 1
ATOM 2766 C CA . SER A 1 349 ? 30.036 -0.830 -17.432 1.00 97.19 349 SER A CA 1
ATOM 2767 C C . SER A 1 349 ? 30.441 -2.300 -17.261 1.00 97.19 349 SER A C 1
ATOM 2769 O O . SER A 1 349 ? 30.293 -2.865 -16.174 1.00 97.19 349 SER A O 1
ATOM 2771 N N . ALA A 1 350 ? 30.972 -2.919 -18.318 1.00 97.62 350 ALA A N 1
ATOM 2772 C CA . ALA A 1 350 ? 31.391 -4.315 -18.334 1.00 97.62 350 ALA A CA 1
ATOM 2773 C C . ALA A 1 350 ? 32.683 -4.573 -17.547 1.00 97.62 350 ALA A C 1
ATOM 2775 O O . ALA A 1 350 ? 32.883 -5.706 -17.115 1.00 97.62 350 ALA A O 1
ATOM 2776 N N . ILE A 1 351 ? 33.531 -3.562 -17.299 1.00 97.81 351 ILE A N 1
ATOM 2777 C CA . ILE A 1 351 ? 34.831 -3.726 -16.615 1.00 97.81 351 ILE A CA 1
ATOM 2778 C C . ILE A 1 351 ? 34.680 -4.527 -15.316 1.00 97.81 351 ILE A C 1
ATOM 2780 O O . ILE A 1 351 ? 35.355 -5.540 -15.121 1.00 97.81 351 ILE A O 1
ATOM 2784 N N . ARG A 1 352 ? 33.741 -4.122 -14.448 1.00 96.88 352 ARG A N 1
ATOM 2785 C CA . ARG A 1 352 ? 33.505 -4.800 -13.162 1.00 96.88 352 ARG A CA 1
ATOM 2786 C C . ARG A 1 352 ? 32.975 -6.229 -13.325 1.00 96.88 352 ARG A C 1
ATOM 2788 O O . ARG A 1 352 ? 33.284 -7.090 -12.508 1.00 96.88 352 ARG A O 1
ATOM 2795 N N . LEU A 1 353 ? 32.181 -6.484 -14.368 1.00 97.12 353 LEU A N 1
ATOM 2796 C CA . LEU A 1 353 ? 31.587 -7.798 -14.632 1.00 97.12 353 LEU A CA 1
ATOM 2797 C C . LEU A 1 353 ? 32.651 -8.774 -15.143 1.00 97.12 353 LEU A C 1
ATOM 2799 O O . LEU A 1 353 ? 32.736 -9.907 -14.671 1.00 97.12 353 LEU A O 1
ATOM 2803 N N . THR A 1 354 ? 33.509 -8.310 -16.051 1.00 95.88 354 THR A N 1
ATOM 2804 C CA . THR A 1 354 ? 34.646 -9.075 -16.569 1.00 95.88 354 THR A CA 1
ATOM 2805 C C . THR A 1 354 ? 35.639 -9.405 -15.460 1.00 95.88 354 THR A C 1
ATOM 2807 O O . THR A 1 354 ? 36.061 -10.554 -15.345 1.00 95.88 354 THR A O 1
ATOM 2810 N N . ALA A 1 355 ? 35.969 -8.437 -14.598 1.00 94.19 355 ALA A N 1
ATOM 2811 C CA . ALA A 1 355 ? 36.861 -8.663 -13.461 1.00 94.19 355 ALA A CA 1
ATOM 2812 C C . ALA A 1 355 ? 36.319 -9.744 -12.508 1.00 94.19 355 ALA A C 1
ATOM 2814 O O . ALA A 1 355 ? 37.043 -10.680 -12.169 1.00 94.19 355 ALA A O 1
ATOM 2815 N N . PHE A 1 356 ? 35.035 -9.665 -12.139 1.00 93.12 356 PHE A N 1
ATOM 2816 C CA . PHE A 1 356 ? 34.391 -10.673 -11.293 1.00 93.12 356 PHE A CA 1
ATOM 2817 C C . PHE A 1 356 ? 34.419 -12.072 -11.928 1.00 93.12 356 PHE A C 1
ATOM 2819 O O . PHE A 1 356 ? 34.804 -13.041 -11.277 1.00 93.12 356 PHE A O 1
ATOM 2826 N N . ASN A 1 357 ? 34.080 -12.179 -13.217 1.00 94.50 357 ASN A N 1
ATOM 2827 C CA . ASN A 1 357 ? 34.096 -13.455 -13.937 1.00 94.50 357 ASN A CA 1
ATOM 2828 C C . ASN A 1 357 ? 35.505 -14.068 -14.010 1.00 94.50 357 ASN A C 1
ATOM 2830 O O . ASN A 1 357 ? 35.669 -15.280 -13.889 1.00 94.50 357 ASN A O 1
ATOM 2834 N N . ASN A 1 358 ? 36.535 -13.238 -14.181 1.00 92.69 358 ASN A N 1
ATOM 2835 C CA . ASN A 1 358 ? 37.917 -13.709 -14.217 1.00 92.69 358 ASN A CA 1
ATOM 2836 C C . ASN A 1 358 ? 38.342 -14.317 -12.875 1.00 92.69 358 ASN A C 1
ATOM 2838 O O . ASN A 1 358 ? 38.940 -15.393 -12.872 1.00 92.69 358 ASN A O 1
ATOM 2842 N N . ILE A 1 359 ? 37.980 -13.683 -11.753 1.00 89.88 359 ILE A N 1
ATOM 2843 C CA . ILE A 1 359 ? 38.218 -14.240 -10.413 1.00 89.88 359 ILE A CA 1
ATOM 2844 C C . ILE A 1 359 ? 37.462 -15.559 -10.260 1.00 89.88 359 ILE A C 1
ATOM 2846 O O . ILE A 1 359 ? 38.067 -16.566 -9.914 1.00 89.88 359 ILE A O 1
ATOM 2850 N N . TYR A 1 360 ? 36.171 -15.585 -10.593 1.00 86.38 360 TYR A N 1
ATOM 2851 C CA . TYR A 1 360 ? 35.345 -16.787 -10.476 1.00 86.38 360 TYR A CA 1
ATOM 2852 C C . TYR A 1 360 ? 35.929 -17.982 -11.250 1.00 86.38 360 TYR A C 1
ATOM 2854 O O . TYR A 1 360 ? 36.052 -19.082 -10.708 1.00 86.38 360 TYR A O 1
ATOM 2862 N N . LYS A 1 361 ? 36.379 -17.762 -12.493 1.00 86.56 361 LYS A N 1
ATOM 2863 C CA . LYS A 1 361 ? 37.057 -18.790 -13.299 1.00 86.56 361 LYS A CA 1
ATOM 2864 C C . LYS A 1 361 ? 38.361 -19.261 -12.662 1.00 86.56 361 LYS A C 1
ATOM 2866 O O . LYS A 1 361 ? 38.603 -20.463 -12.616 1.00 86.56 361 LYS A O 1
ATOM 2871 N N . GLN A 1 362 ? 39.188 -18.343 -12.163 1.00 84.12 362 GLN A N 1
ATOM 2872 C CA . GLN A 1 362 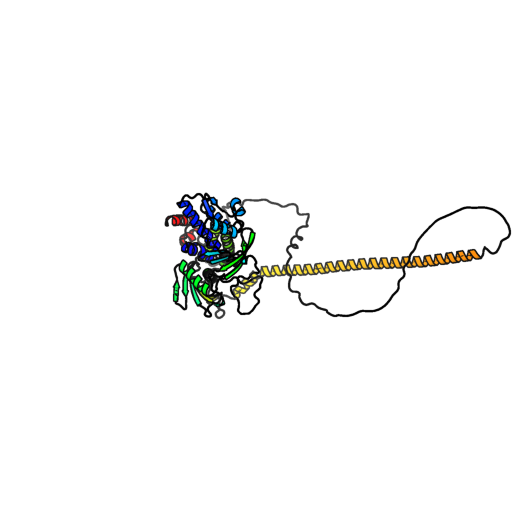? 40.429 -18.699 -11.469 1.00 84.12 362 GLN A CA 1
ATOM 2873 C C . GLN A 1 362 ? 40.154 -19.502 -10.195 1.00 84.12 362 GLN A C 1
ATOM 2875 O O . GLN A 1 362 ? 40.848 -20.483 -9.946 1.00 84.12 362 GLN A O 1
ATOM 2880 N N . THR A 1 363 ? 39.122 -19.146 -9.426 1.00 84.44 363 THR A N 1
ATOM 2881 C CA . THR A 1 363 ? 38.705 -19.895 -8.236 1.00 84.44 363 THR A CA 1
ATOM 2882 C C . THR A 1 363 ? 38.255 -21.307 -8.598 1.00 84.44 363 THR A C 1
ATOM 2884 O O . THR A 1 363 ? 38.708 -22.254 -7.965 1.00 84.44 363 THR A O 1
ATOM 2887 N N . ILE A 1 364 ? 37.436 -21.481 -9.641 1.00 85.19 364 ILE A N 1
ATOM 2888 C CA . ILE A 1 364 ? 37.026 -22.815 -10.113 1.00 85.19 364 ILE A CA 1
ATOM 2889 C C . ILE A 1 364 ? 38.235 -23.633 -10.560 1.00 85.19 364 ILE A C 1
ATOM 2891 O O . ILE A 1 364 ? 38.380 -24.781 -10.148 1.00 85.19 364 ILE A O 1
ATOM 2895 N N . ILE A 1 365 ? 39.122 -23.049 -11.369 1.00 84.81 365 ILE A N 1
ATOM 2896 C CA . ILE A 1 365 ? 40.353 -23.720 -11.803 1.00 84.81 365 ILE A CA 1
ATOM 2897 C C . ILE A 1 365 ? 41.198 -24.108 -10.583 1.00 84.81 365 ILE A C 1
ATOM 2899 O O . ILE A 1 365 ? 41.690 -25.230 -10.515 1.00 84.81 365 ILE A O 1
ATOM 2903 N N . GLY A 1 366 ? 41.311 -23.226 -9.588 1.00 80.88 366 GLY A N 1
ATOM 2904 C CA . GLY A 1 366 ? 41.999 -23.490 -8.327 1.00 80.88 366 GLY A CA 1
ATOM 2905 C C . GLY A 1 366 ? 41.384 -24.647 -7.535 1.00 80.88 366 GLY A C 1
ATOM 2906 O O . GLY A 1 366 ? 42.117 -25.517 -7.072 1.00 80.88 366 GLY A O 1
ATOM 2907 N N . ILE A 1 367 ? 40.053 -24.708 -7.428 1.00 86.69 367 ILE A N 1
ATOM 2908 C CA . ILE A 1 367 ? 39.327 -25.806 -6.767 1.00 86.69 367 ILE A CA 1
ATOM 2909 C C . ILE A 1 367 ? 39.547 -27.124 -7.513 1.00 86.69 367 ILE A C 1
ATOM 2911 O O . ILE A 1 367 ? 39.856 -28.135 -6.887 1.00 86.69 367 ILE A O 1
ATOM 2915 N N . ILE A 1 368 ? 39.439 -27.118 -8.844 1.00 86.44 368 ILE A N 1
ATOM 2916 C CA . ILE A 1 368 ? 39.682 -28.301 -9.678 1.00 86.44 368 ILE A CA 1
ATOM 2917 C C . ILE A 1 368 ? 41.118 -28.800 -9.474 1.00 86.44 368 ILE A C 1
ATOM 2919 O O . ILE A 1 368 ? 41.326 -29.983 -9.210 1.00 86.44 368 ILE A O 1
ATOM 2923 N N . LEU A 1 369 ? 42.110 -27.905 -9.528 1.00 84.31 369 LEU A N 1
ATOM 2924 C CA . LEU A 1 369 ? 43.512 -28.248 -9.281 1.00 84.31 369 LEU A CA 1
ATOM 2925 C C . LEU A 1 369 ? 43.725 -28.807 -7.868 1.00 84.31 369 LEU A C 1
ATOM 2927 O O . LEU A 1 369 ? 44.412 -29.815 -7.714 1.00 84.31 369 LEU A O 1
ATOM 2931 N N . ALA A 1 370 ? 43.108 -28.210 -6.846 1.00 84.00 370 ALA A N 1
ATOM 2932 C CA . ALA A 1 370 ? 43.179 -28.704 -5.474 1.00 84.00 370 ALA A CA 1
ATOM 2933 C C . ALA A 1 370 ? 42.575 -30.112 -5.337 1.00 84.00 370 ALA A C 1
ATOM 2935 O O . ALA A 1 370 ? 43.197 -30.979 -4.726 1.00 84.00 370 ALA A O 1
ATOM 2936 N N . LEU A 1 371 ? 41.423 -30.378 -5.965 1.00 88.62 371 LEU A N 1
ATOM 2937 C CA . LEU A 1 371 ? 40.806 -31.708 -5.992 1.00 88.62 371 LEU A CA 1
ATOM 2938 C C . LEU A 1 371 ? 41.712 -32.741 -6.670 1.00 88.62 371 LEU A C 1
ATOM 2940 O O . LEU A 1 371 ? 41.913 -33.822 -6.116 1.00 88.62 371 LEU A O 1
ATOM 2944 N N . PHE A 1 372 ? 42.325 -32.405 -7.810 1.00 88.38 372 PHE A N 1
ATOM 2945 C CA . PHE A 1 372 ? 43.295 -33.284 -8.472 1.00 88.38 372 PHE A CA 1
ATOM 2946 C C . PHE A 1 372 ? 44.514 -33.574 -7.587 1.00 88.38 372 PHE A C 1
ATOM 2948 O O . PHE A 1 372 ? 44.948 -34.725 -7.496 1.00 88.38 372 PHE A O 1
ATOM 2955 N N . ILE A 1 373 ? 45.045 -32.562 -6.893 1.00 87.62 373 ILE A N 1
ATOM 2956 C CA . ILE A 1 373 ? 46.159 -32.727 -5.950 1.00 87.62 373 ILE A CA 1
ATOM 2957 C C . ILE A 1 373 ? 45.745 -33.643 -4.786 1.00 87.62 373 ILE A C 1
ATOM 2959 O O . ILE A 1 373 ? 46.458 -34.600 -4.476 1.00 87.62 373 ILE A O 1
ATOM 2963 N N . CYS A 1 374 ? 44.580 -33.410 -4.174 1.00 86.19 374 CYS A N 1
ATOM 2964 C CA . CYS A 1 374 ? 44.041 -34.237 -3.092 1.00 86.19 374 CYS A CA 1
ATOM 2965 C C . CYS A 1 374 ? 43.810 -35.690 -3.529 1.00 86.19 374 CYS A C 1
ATOM 2967 O O . CYS A 1 374 ? 44.209 -36.610 -2.811 1.00 86.19 374 CYS A O 1
ATOM 2969 N N . MET A 1 375 ? 43.242 -35.915 -4.718 1.00 86.44 375 MET A N 1
ATOM 2970 C CA . MET A 1 375 ? 43.101 -37.254 -5.298 1.00 86.44 375 MET A CA 1
ATOM 2971 C C . MET A 1 375 ? 44.468 -37.917 -5.484 1.00 86.44 375 MET A C 1
ATOM 2973 O O . MET A 1 375 ? 44.645 -39.068 -5.088 1.00 86.44 375 MET A O 1
ATOM 2977 N N . GLY A 1 376 ? 45.465 -37.194 -6.002 1.00 84.50 376 GLY A N 1
ATOM 2978 C CA . GLY A 1 376 ? 46.836 -37.692 -6.138 1.00 84.50 376 GLY A CA 1
ATOM 2979 C C . GLY A 1 376 ? 47.453 -38.139 -4.805 1.00 84.50 376 GLY A C 1
ATOM 2980 O O . GLY A 1 376 ? 48.031 -39.228 -4.723 1.00 84.50 376 GLY A O 1
ATOM 2981 N N . TYR A 1 377 ? 47.285 -37.351 -3.736 1.00 83.94 377 TYR A N 1
ATOM 2982 C CA . TYR A 1 377 ? 47.721 -37.731 -2.386 1.00 83.94 377 TYR A CA 1
ATOM 2983 C C . TYR A 1 377 ? 46.968 -38.955 -1.848 1.00 83.94 377 TYR A C 1
ATOM 2985 O O . TYR A 1 377 ? 47.601 -39.855 -1.287 1.00 83.94 377 TYR A O 1
ATOM 2993 N N . ALA A 1 378 ? 45.651 -39.037 -2.062 1.00 80.25 378 ALA A N 1
ATOM 2994 C CA . ALA A 1 378 ? 44.844 -40.191 -1.670 1.00 80.25 378 ALA A CA 1
ATOM 2995 C C . ALA A 1 378 ? 45.307 -41.474 -2.384 1.00 80.25 378 ALA A C 1
ATOM 2997 O O . ALA A 1 378 ? 45.573 -42.477 -1.722 1.00 80.25 378 ALA A O 1
ATOM 2998 N N . PHE A 1 379 ? 45.522 -41.432 -3.704 1.00 81.88 379 PHE A N 1
ATOM 2999 C CA . PHE A 1 379 ? 46.060 -42.560 -4.475 1.00 81.88 379 PHE A CA 1
ATOM 3000 C C . PHE A 1 379 ? 47.443 -42.997 -3.987 1.00 81.88 379 PHE A C 1
ATOM 3002 O O . PHE A 1 379 ? 47.714 -44.194 -3.858 1.00 81.88 379 PHE A O 1
ATOM 3009 N N . ARG A 1 380 ? 48.327 -42.040 -3.673 1.00 79.31 380 ARG A N 1
ATOM 3010 C CA . ARG A 1 380 ? 49.658 -42.341 -3.135 1.00 79.31 380 ARG A CA 1
ATOM 3011 C C . ARG A 1 380 ? 49.566 -43.019 -1.763 1.00 79.31 380 ARG A C 1
ATOM 3013 O O . ARG A 1 380 ? 50.273 -43.999 -1.532 1.00 79.31 380 ARG A O 1
ATOM 3020 N N . SER A 1 381 ? 48.672 -42.548 -0.893 1.00 79.06 381 SER A N 1
ATOM 3021 C CA . SER A 1 381 ? 48.386 -43.161 0.411 1.00 79.06 381 SER A CA 1
ATOM 3022 C C . SER A 1 381 ? 47.835 -44.586 0.269 1.00 79.06 381 SER A C 1
ATOM 3024 O O . SER A 1 381 ? 48.386 -45.515 0.861 1.00 79.06 381 SER A O 1
ATOM 3026 N N . LEU A 1 382 ? 46.836 -44.802 -0.599 1.00 79.88 382 LEU A N 1
ATOM 3027 C CA . LEU A 1 382 ? 46.306 -46.138 -0.904 1.00 79.88 382 LEU A CA 1
ATOM 3028 C C . LEU A 1 382 ? 47.398 -47.084 -1.412 1.00 79.88 382 LEU A C 1
ATOM 3030 O O . LEU A 1 382 ? 47.482 -48.224 -0.957 1.00 79.88 382 LEU A O 1
ATOM 3034 N N . ARG A 1 383 ? 48.274 -46.611 -2.306 1.00 80.44 383 ARG A N 1
ATOM 3035 C CA . ARG A 1 383 ? 49.412 -47.394 -2.798 1.00 80.44 383 ARG A CA 1
ATOM 3036 C C . ARG A 1 383 ? 50.359 -47.783 -1.658 1.00 80.44 383 ARG A C 1
ATOM 3038 O O . ARG A 1 383 ? 50.760 -48.941 -1.593 1.00 80.44 383 ARG A O 1
ATOM 3045 N N . TYR A 1 384 ? 50.712 -46.865 -0.755 1.00 80.69 384 TYR A N 1
ATOM 3046 C CA . TYR A 1 384 ? 51.551 -47.197 0.407 1.00 80.69 384 TYR A CA 1
ATOM 3047 C C . TYR A 1 384 ? 50.887 -48.229 1.328 1.00 80.69 384 TYR A C 1
ATOM 3049 O O . TYR A 1 384 ? 51.551 -49.174 1.757 1.00 80.69 384 TYR A O 1
ATOM 3057 N N . THR A 1 385 ? 49.586 -48.093 1.592 1.00 79.38 385 THR A N 1
ATOM 3058 C CA . THR A 1 385 ? 48.814 -49.058 2.389 1.00 79.38 385 THR A CA 1
ATOM 3059 C C . THR A 1 385 ? 48.779 -50.433 1.722 1.00 79.38 385 THR A C 1
ATOM 3061 O O . THR A 1 385 ? 49.039 -51.437 2.383 1.00 79.38 385 THR A O 1
ATOM 3064 N N . PHE A 1 386 ? 48.565 -50.491 0.405 1.00 83.88 386 PHE A N 1
ATOM 3065 C CA . PHE A 1 386 ? 48.604 -51.733 -0.369 1.00 83.88 386 PHE A CA 1
ATOM 3066 C C . PHE A 1 386 ? 49.974 -52.423 -0.288 1.00 83.88 386 PHE A C 1
ATOM 3068 O O . PHE A 1 386 ? 50.042 -53.614 -0.001 1.00 83.88 386 PHE A O 1
ATOM 3075 N N . TRP A 1 387 ? 51.076 -51.682 -0.460 1.00 79.69 387 TRP A N 1
ATOM 3076 C CA . TRP A 1 387 ? 52.430 -52.240 -0.330 1.00 79.69 387 TRP A CA 1
ATOM 3077 C C . TRP A 1 387 ? 52.733 -52.744 1.085 1.00 79.69 387 TRP A C 1
ATOM 3079 O O . TRP A 1 387 ? 53.363 -53.790 1.231 1.00 79.69 387 TRP A O 1
ATOM 3089 N N . ARG A 1 388 ? 52.258 -52.055 2.132 1.00 80.75 388 ARG A N 1
ATOM 3090 C CA . ARG A 1 388 ? 52.376 -52.540 3.519 1.00 80.75 388 ARG A CA 1
ATOM 3091 C C . ARG A 1 388 ? 51.612 -53.844 3.735 1.00 80.75 388 ARG A C 1
ATOM 3093 O O . ARG A 1 388 ? 52.160 -54.763 4.336 1.00 80.75 388 ARG A O 1
ATOM 3100 N N . LEU A 1 389 ? 50.386 -53.942 3.219 1.00 82.69 389 LEU A N 1
ATOM 3101 C CA . LEU A 1 389 ? 49.588 -55.169 3.281 1.00 82.69 389 LEU A CA 1
ATOM 3102 C C . LEU A 1 389 ? 50.247 -56.314 2.497 1.00 82.69 389 LEU A C 1
ATOM 3104 O O . LEU A 1 389 ? 50.313 -57.433 3.000 1.00 82.69 389 LEU A O 1
ATOM 3108 N N . ALA A 1 390 ? 50.798 -56.039 1.312 1.00 82.75 390 ALA A N 1
ATOM 3109 C CA . ALA A 1 390 ? 51.516 -57.028 0.510 1.00 82.75 390 ALA A CA 1
ATOM 3110 C C . ALA A 1 390 ? 52.782 -57.541 1.219 1.00 82.75 390 ALA A C 1
ATOM 3112 O O . ALA A 1 390 ? 53.012 -58.748 1.275 1.00 82.75 390 ALA A O 1
ATOM 3113 N N . LEU A 1 391 ? 53.577 -56.647 1.819 1.00 84.19 391 LEU A N 1
ATOM 3114 C CA . LEU A 1 391 ? 54.750 -57.024 2.617 1.00 84.19 391 LEU A CA 1
ATOM 3115 C C . LEU A 1 391 ? 54.365 -57.833 3.862 1.00 84.19 391 LEU A C 1
ATOM 3117 O O . LEU A 1 391 ? 55.028 -58.824 4.163 1.00 84.19 391 LEU A O 1
ATOM 3121 N N . ALA A 1 392 ? 53.284 -57.460 4.553 1.00 83.19 392 ALA A N 1
ATOM 3122 C CA . ALA A 1 392 ? 52.760 -58.231 5.679 1.00 83.19 392 ALA A CA 1
ATOM 3123 C C . ALA A 1 392 ? 52.326 -59.642 5.244 1.00 83.19 392 ALA A C 1
ATOM 3125 O O . ALA A 1 392 ? 52.655 -60.618 5.914 1.00 83.19 392 ALA A O 1
ATOM 3126 N N . LEU A 1 393 ? 51.668 -59.769 4.085 1.00 86.62 393 LEU A N 1
ATOM 3127 C CA . LEU A 1 393 ? 51.285 -61.060 3.510 1.00 86.62 393 LEU A CA 1
ATOM 3128 C C . LEU A 1 393 ? 52.515 -61.922 3.180 1.00 86.62 393 LEU A C 1
ATOM 3130 O O . LEU A 1 393 ? 52.550 -63.101 3.531 1.00 86.62 393 LEU A O 1
ATOM 3134 N N . ILE A 1 394 ? 53.542 -61.337 2.554 1.00 86.81 394 ILE A N 1
ATOM 3135 C CA . ILE A 1 394 ? 54.811 -62.019 2.258 1.00 86.81 394 ILE A CA 1
ATOM 3136 C C . ILE A 1 394 ? 55.481 -62.484 3.555 1.00 86.81 394 ILE A C 1
ATOM 3138 O O . ILE A 1 394 ? 55.903 -63.636 3.638 1.00 86.81 394 ILE A O 1
ATOM 3142 N N . ALA A 1 395 ? 55.529 -61.640 4.589 1.00 85.62 395 ALA A N 1
ATOM 3143 C CA . ALA A 1 395 ? 56.060 -62.019 5.895 1.00 85.62 395 ALA A CA 1
ATOM 3144 C C . ALA A 1 395 ? 55.276 -63.194 6.507 1.00 85.62 395 ALA A C 1
ATOM 3146 O O . ALA A 1 395 ? 55.891 -64.151 6.974 1.00 85.62 395 ALA A O 1
ATOM 3147 N N . CYS A 1 396 ? 53.940 -63.190 6.435 1.00 87.50 396 CYS A N 1
ATOM 3148 C CA . CYS A 1 396 ? 53.113 -64.319 6.872 1.00 87.50 396 CYS A CA 1
ATOM 3149 C C . CYS A 1 396 ? 53.409 -65.608 6.087 1.00 87.50 396 CYS A C 1
ATOM 3151 O O . CYS A 1 396 ? 53.483 -66.679 6.689 1.00 87.50 396 CYS A O 1
ATOM 3153 N N . ILE A 1 397 ? 53.611 -65.521 4.766 1.00 88.00 397 ILE A N 1
ATOM 3154 C CA . ILE A 1 397 ? 53.978 -66.668 3.917 1.00 88.00 397 ILE A CA 1
ATOM 3155 C C . ILE A 1 397 ? 55.356 -67.213 4.308 1.00 88.00 397 ILE A C 1
ATOM 3157 O O . ILE A 1 397 ? 55.515 -68.425 4.444 1.00 88.00 397 ILE A O 1
ATOM 3161 N N . ILE A 1 398 ? 56.337 -66.335 4.534 1.00 88.06 398 ILE A N 1
ATOM 3162 C CA . ILE A 1 398 ? 57.686 -66.712 4.975 1.00 88.06 398 ILE A CA 1
ATOM 3163 C C . ILE A 1 398 ? 57.626 -67.389 6.349 1.00 88.06 398 ILE A C 1
ATOM 3165 O O . ILE A 1 398 ? 58.169 -68.480 6.513 1.00 88.06 398 ILE A O 1
ATOM 3169 N N . ILE A 1 399 ? 56.918 -66.798 7.318 1.00 88.00 399 ILE A N 1
ATOM 3170 C CA . ILE A 1 399 ? 56.714 -67.380 8.654 1.00 88.00 399 ILE A CA 1
ATOM 3171 C C . ILE A 1 399 ? 56.049 -68.758 8.543 1.00 88.00 399 ILE A C 1
ATOM 3173 O O . ILE A 1 399 ? 56.498 -69.711 9.178 1.00 88.00 399 ILE A O 1
ATOM 3177 N N . TYR A 1 400 ? 55.025 -68.902 7.697 1.00 88.56 400 TYR A N 1
ATOM 3178 C CA . TYR A 1 400 ? 54.357 -70.182 7.455 1.00 88.56 400 TYR A CA 1
ATOM 3179 C C . TYR A 1 400 ? 55.288 -71.223 6.814 1.00 88.56 400 TYR A C 1
ATOM 3181 O O . TYR A 1 400 ? 55.269 -72.396 7.195 1.00 88.56 400 TYR A O 1
ATOM 3189 N N . TYR A 1 401 ? 56.134 -70.808 5.869 1.00 89.31 401 TYR A N 1
ATOM 3190 C CA . TYR A 1 401 ? 57.139 -71.673 5.258 1.00 89.31 401 TYR A CA 1
ATOM 3191 C C . TYR A 1 401 ? 58.163 -72.152 6.292 1.00 89.31 401 TYR A C 1
ATOM 3193 O O . TYR A 1 401 ? 58.387 -73.357 6.411 1.00 89.31 401 TYR A O 1
ATOM 3201 N N . PHE A 1 402 ? 58.722 -71.248 7.103 1.00 86.38 402 PHE A N 1
ATOM 3202 C CA . PHE A 1 402 ? 59.628 -71.619 8.192 1.00 86.38 402 PHE A CA 1
ATOM 3203 C C . PHE A 1 402 ? 58.952 -72.539 9.208 1.00 86.38 402 PHE A C 1
ATOM 3205 O O . PHE A 1 402 ? 59.544 -73.544 9.592 1.00 86.38 402 PHE A O 1
ATOM 3212 N N . TYR A 1 403 ? 57.694 -72.276 9.572 1.00 86.62 403 TYR A N 1
ATOM 3213 C CA . TYR A 1 403 ? 56.903 -73.172 10.414 1.00 86.62 403 TYR A CA 1
ATOM 3214 C C . TYR A 1 403 ? 56.772 -74.574 9.793 1.00 86.62 403 TYR A C 1
ATOM 3216 O O . TYR A 1 403 ? 56.963 -75.574 10.483 1.00 86.62 403 TYR A O 1
ATOM 3224 N N . ARG A 1 404 ? 56.513 -74.682 8.482 1.00 86.31 404 ARG A N 1
ATOM 3225 C CA . ARG A 1 404 ? 56.429 -75.967 7.760 1.00 86.31 404 ARG A CA 1
ATOM 3226 C C . ARG A 1 404 ? 57.763 -76.713 7.737 1.00 86.31 404 ARG A C 1
ATOM 3228 O O . ARG A 1 404 ? 57.773 -77.913 8.004 1.00 86.31 404 ARG A O 1
ATOM 3235 N N . VAL A 1 405 ? 58.864 -76.023 7.437 1.00 83.94 405 VAL A N 1
ATOM 3236 C CA . VAL A 1 405 ? 60.220 -76.599 7.434 1.00 83.94 405 VAL A CA 1
ATOM 3237 C C . VAL A 1 405 ? 60.600 -77.059 8.837 1.00 83.94 405 VAL A C 1
ATOM 3239 O O . VAL A 1 405 ? 61.027 -78.198 9.003 1.00 83.94 405 VAL A O 1
ATOM 3242 N N . PHE A 1 406 ? 60.383 -76.219 9.851 1.00 82.12 406 PHE A N 1
ATOM 3243 C CA . PHE A 1 406 ? 60.651 -76.550 11.247 1.00 82.12 406 PHE A CA 1
ATOM 3244 C C . PHE A 1 406 ? 59.817 -77.748 11.705 1.00 82.12 406 PHE A C 1
ATOM 3246 O O . PHE A 1 406 ? 60.357 -78.677 12.291 1.00 82.12 406 PHE A O 1
ATOM 3253 N N . ASN A 1 407 ? 58.527 -77.800 11.363 1.00 79.06 407 ASN A N 1
ATOM 3254 C CA . ASN A 1 407 ? 57.655 -78.931 11.684 1.00 79.06 407 ASN A CA 1
ATOM 3255 C C . ASN A 1 407 ? 58.085 -80.220 10.948 1.00 79.06 407 ASN A C 1
ATOM 3257 O O . ASN A 1 407 ? 58.053 -81.308 11.519 1.00 79.06 407 ASN A O 1
ATOM 3261 N N . ALA A 1 408 ? 58.558 -80.124 9.701 1.00 79.25 408 ALA A N 1
ATOM 3262 C CA . ALA A 1 408 ? 59.132 -81.262 8.980 1.00 79.25 408 ALA A CA 1
ATOM 3263 C C . ALA A 1 408 ? 60.444 -81.754 9.619 1.00 79.25 408 ALA A C 1
ATOM 3265 O O . ALA A 1 408 ? 60.627 -82.962 9.781 1.00 79.25 408 ALA A O 1
ATOM 3266 N N . TYR A 1 409 ? 61.321 -80.835 10.033 1.00 77.50 409 TYR A N 1
ATOM 3267 C CA . TYR A 1 409 ? 62.539 -81.147 10.783 1.00 77.50 409 TYR A CA 1
ATOM 3268 C C . TYR A 1 409 ? 62.223 -81.776 12.140 1.00 77.50 409 TYR A C 1
ATOM 3270 O O . TYR A 1 409 ? 62.795 -82.808 12.472 1.00 77.50 409 TYR A O 1
ATOM 3278 N N . TYR A 1 410 ? 61.264 -81.223 12.880 1.00 76.62 410 TYR A N 1
ATOM 3279 C CA . TYR A 1 410 ? 60.778 -81.754 14.152 1.00 76.62 410 TYR A CA 1
ATOM 3280 C C . TYR A 1 410 ? 60.227 -83.178 13.989 1.00 76.62 410 TYR A C 1
ATOM 3282 O O . TYR A 1 410 ? 60.617 -84.086 14.719 1.00 76.62 410 TYR A O 1
ATOM 3290 N N . LYS A 1 411 ? 59.406 -83.429 12.957 1.00 75.00 411 LYS A N 1
ATOM 3291 C CA . LYS A 1 411 ? 58.930 -84.782 12.618 1.00 75.00 411 LYS A CA 1
ATOM 3292 C C . LYS A 1 411 ? 60.067 -85.733 12.246 1.00 75.00 411 LYS A C 1
ATOM 3294 O O . LYS A 1 411 ? 60.026 -86.896 12.636 1.00 75.00 411 LYS A O 1
ATOM 3299 N N . LYS A 1 412 ? 61.078 -85.268 11.504 1.00 72.88 412 LYS A N 1
ATOM 3300 C CA . LYS A 1 412 ? 62.249 -86.077 11.128 1.00 72.88 412 LYS A CA 1
ATOM 3301 C C . LYS A 1 412 ? 63.125 -86.396 12.342 1.00 72.88 412 LYS A C 1
ATOM 3303 O O . LYS A 1 412 ? 63.527 -87.543 12.488 1.00 72.88 412 LYS A O 1
ATOM 3308 N N . MET A 1 413 ? 63.345 -85.433 13.236 1.00 67.25 413 MET A N 1
ATOM 3309 C CA . MET A 1 413 ? 64.039 -85.631 14.511 1.00 67.25 413 MET A CA 1
ATOM 3310 C C . MET A 1 413 ? 63.290 -86.621 15.406 1.00 67.25 413 MET A C 1
ATOM 3312 O O . MET A 1 413 ? 63.915 -87.551 15.895 1.00 67.25 413 MET A O 1
ATOM 3316 N N . ASN A 1 414 ? 61.960 -86.528 15.520 1.00 62.28 414 ASN A N 1
ATOM 3317 C CA . ASN A 1 414 ? 61.159 -87.542 16.222 1.00 62.28 414 ASN A CA 1
ATOM 3318 C C . ASN A 1 414 ? 61.264 -88.932 15.573 1.00 62.28 414 ASN A C 1
ATOM 3320 O O . ASN A 1 414 ? 61.280 -89.943 16.269 1.00 62.28 414 ASN A O 1
ATOM 3324 N N . LYS A 1 415 ? 61.375 -89.008 14.241 1.00 61.31 415 LYS A N 1
ATOM 3325 C CA . LYS A 1 415 ? 61.555 -90.279 13.523 1.00 61.31 415 LYS A CA 1
ATOM 3326 C C . LYS A 1 415 ? 62.950 -90.881 13.740 1.00 61.31 415 LYS A C 1
ATOM 3328 O O . LYS A 1 415 ? 63.057 -92.092 13.893 1.00 61.31 415 LYS A O 1
ATOM 3333 N N . ILE A 1 416 ? 63.990 -90.047 13.801 1.00 60.94 416 ILE A N 1
ATOM 3334 C CA . ILE A 1 416 ? 65.366 -90.445 14.138 1.00 60.94 416 ILE A CA 1
ATOM 3335 C C . ILE A 1 416 ? 65.445 -90.875 15.608 1.00 60.94 416 ILE A C 1
ATOM 3337 O O . ILE A 1 416 ? 66.011 -91.922 15.897 1.00 60.94 416 ILE A O 1
ATOM 3341 N N . HIS A 1 417 ? 64.805 -90.148 16.525 1.00 56.75 417 HIS A N 1
ATOM 3342 C CA . HIS A 1 417 ? 64.722 -90.527 17.937 1.00 56.75 417 HIS A CA 1
ATOM 3343 C C . HIS A 1 417 ? 64.027 -91.891 18.115 1.00 56.75 417 HIS A C 1
ATOM 3345 O O . HIS A 1 417 ? 64.539 -92.760 18.816 1.00 56.75 417 HIS A O 1
ATOM 3351 N N . ASN A 1 418 ? 62.945 -92.145 17.367 1.00 54.44 418 ASN A N 1
ATOM 3352 C CA . ASN A 1 418 ? 62.272 -93.449 17.351 1.00 54.44 418 ASN A CA 1
ATOM 3353 C C . ASN A 1 418 ? 63.061 -94.563 16.627 1.00 54.44 418 ASN A C 1
ATOM 3355 O O . ASN A 1 418 ? 62.855 -95.731 16.936 1.00 54.44 418 ASN A O 1
ATOM 3359 N N . GLN A 1 419 ? 63.970 -94.250 15.693 1.00 53.66 419 GLN A N 1
ATOM 3360 C CA . GLN A 1 419 ? 64.845 -95.246 15.046 1.00 53.66 419 GLN A CA 1
ATOM 3361 C C . GLN A 1 419 ? 66.089 -95.591 15.880 1.00 53.66 419 GLN A C 1
ATOM 3363 O O . GLN A 1 419 ? 66.496 -96.750 15.893 1.00 53.66 419 GLN A O 1
ATOM 3368 N N . PHE A 1 420 ? 66.655 -94.637 16.626 1.00 49.94 420 PHE A N 1
ATOM 3369 C CA . PHE A 1 420 ? 67.722 -94.915 17.596 1.00 49.94 420 PHE A CA 1
ATOM 3370 C C . PHE A 1 420 ? 67.197 -95.631 18.853 1.00 49.94 420 PHE A C 1
ATOM 3372 O O . PHE A 1 420 ? 67.920 -96.435 19.437 1.00 49.94 420 PHE A O 1
ATOM 3379 N N . GLY A 1 421 ? 65.922 -95.438 19.214 1.00 50.03 421 GLY A N 1
ATOM 3380 C CA . GLY A 1 421 ? 65.266 -96.156 20.315 1.00 50.03 421 GLY A CA 1
ATOM 3381 C C . GLY A 1 421 ? 65.029 -97.656 20.078 1.00 50.03 421 GLY A C 1
ATOM 3382 O O . GLY A 1 421 ? 64.858 -98.396 21.040 1.00 50.03 421 GLY A O 1
ATOM 3383 N N . ILE A 1 422 ? 65.063 -98.137 18.827 1.00 46.47 422 ILE A N 1
ATOM 3384 C CA . ILE A 1 422 ? 64.789 -99.551 18.488 1.00 46.47 422 ILE A CA 1
ATOM 3385 C C . ILE A 1 422 ? 66.083 -100.376 18.305 1.00 46.47 422 ILE A C 1
ATOM 3387 O O . ILE A 1 422 ? 66.045 -101.599 18.411 1.00 46.47 422 ILE A O 1
ATOM 3391 N N . TYR A 1 423 ? 67.250 -99.742 18.127 1.00 42.84 423 TYR A N 1
ATOM 3392 C CA . TYR A 1 423 ? 68.532 -100.450 17.946 1.00 42.84 423 TYR A CA 1
ATOM 3393 C C . TYR A 1 423 ? 69.310 -100.737 19.243 1.00 42.84 423 TYR A C 1
ATOM 3395 O O . TYR A 1 423 ? 70.217 -101.563 19.222 1.00 42.84 423 TYR A O 1
ATOM 3403 N N . TYR A 1 424 ? 68.951 -100.119 20.374 1.00 41.41 424 TYR A N 1
ATOM 3404 C CA . TYR A 1 424 ? 69.643 -100.334 21.657 1.00 41.41 424 TYR A CA 1
ATOM 3405 C C . TYR A 1 424 ? 68.846 -101.127 22.706 1.00 41.41 424 TYR A C 1
ATOM 3407 O O . TYR A 1 424 ? 69.401 -101.470 23.743 1.00 41.41 424 TYR A O 1
ATOM 3415 N N . MET A 1 425 ? 67.584 -101.490 22.444 1.00 40.59 425 MET A N 1
ATOM 3416 C CA . MET A 1 425 ? 66.774 -102.290 23.383 1.00 40.59 425 MET A CA 1
ATOM 3417 C C . MET A 1 425 ? 66.834 -103.816 23.161 1.00 40.59 425 MET A C 1
ATOM 3419 O O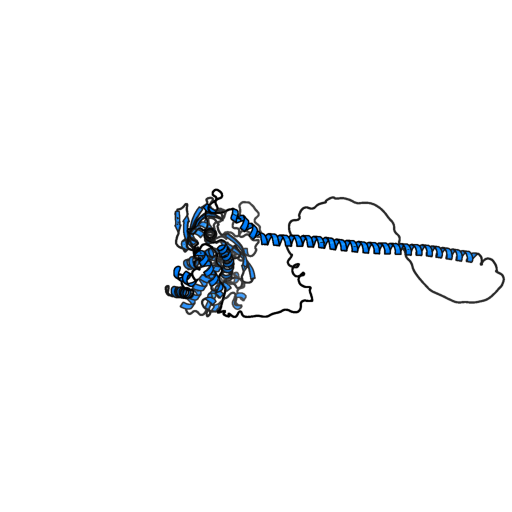 . MET A 1 425 ? 66.176 -104.544 23.895 1.00 40.59 425 MET A O 1
ATOM 3423 N N . ASN A 1 426 ? 67.627 -104.321 22.201 1.00 41.59 426 ASN A N 1
ATOM 3424 C CA . ASN A 1 426 ? 67.673 -105.757 21.857 1.00 41.59 426 ASN A CA 1
ATOM 3425 C C . ASN A 1 426 ? 69.058 -106.437 21.977 1.00 41.59 426 ASN A C 1
ATOM 3427 O O . ASN A 1 426 ? 69.240 -107.547 21.484 1.00 41.59 426 ASN A O 1
ATOM 3431 N N . ALA A 1 427 ? 70.028 -105.823 22.666 1.00 38.16 427 ALA A N 1
ATOM 3432 C CA . ALA A 1 427 ? 71.268 -106.491 23.077 1.00 38.16 427 ALA A CA 1
ATOM 3433 C C . ALA A 1 427 ? 71.761 -105.939 24.431 1.00 38.16 427 ALA A C 1
ATOM 3435 O O . ALA A 1 427 ? 72.003 -104.743 24.542 1.00 38.16 427 ALA A O 1
ATOM 3436 N N . ASN A 1 428 ? 71.955 -106.829 25.417 1.00 36.38 428 ASN A N 1
ATOM 3437 C CA . ASN A 1 428 ? 72.533 -106.623 26.763 1.00 36.38 428 ASN A CA 1
ATOM 3438 C C . ASN A 1 428 ? 71.611 -105.994 27.838 1.00 36.38 428 ASN A C 1
ATOM 3440 O O . ASN A 1 428 ? 71.673 -104.795 28.069 1.00 36.38 428 ASN A O 1
ATOM 3444 N N . LEU A 1 429 ? 70.790 -106.691 28.639 1.00 44.69 429 LEU A N 1
ATOM 3445 C CA . LEU A 1 429 ? 70.585 -108.127 28.913 1.00 44.69 429 LEU A CA 1
ATOM 3446 C C . LEU A 1 429 ? 71.857 -108.990 29.008 1.00 44.69 429 LEU A C 1
ATOM 3448 O O . LEU A 1 429 ? 71.972 -110.030 28.375 1.00 44.69 429 LEU A O 1
ATOM 3452 N N . ASN A 1 430 ? 72.817 -108.541 29.818 1.00 30.56 430 ASN A N 1
ATOM 3453 C CA . ASN A 1 430 ? 73.498 -109.395 30.793 1.00 30.56 430 ASN A CA 1
ATOM 3454 C C . ASN A 1 430 ? 74.172 -108.504 31.844 1.00 30.56 430 ASN A C 1
ATOM 3456 O O . ASN A 1 430 ? 75.018 -107.684 31.504 1.00 30.56 430 ASN A O 1
ATOM 3460 N N . ASN A 1 431 ? 73.803 -108.736 33.108 1.00 28.86 431 ASN A N 1
ATOM 3461 C CA . ASN A 1 431 ? 74.252 -108.069 34.338 1.00 28.86 431 ASN A CA 1
ATOM 3462 C C . ASN A 1 431 ? 73.786 -106.617 34.537 1.00 28.86 431 ASN A C 1
ATOM 3464 O O . ASN A 1 431 ? 73.953 -105.782 33.667 1.00 28.86 431 ASN A O 1
ATOM 3468 N N . ARG A 1 432 ? 73.300 -106.176 35.698 1.00 33.31 432 ARG A N 1
ATOM 3469 C CA . ARG A 1 432 ? 72.795 -106.775 36.948 1.00 33.31 432 ARG A CA 1
ATOM 3470 C C . ARG A 1 432 ? 72.437 -105.554 37.830 1.00 33.31 432 ARG A C 1
ATOM 3472 O O . ARG A 1 432 ? 73.227 -104.623 37.860 1.00 33.31 432 ARG A O 1
ATOM 3479 N N . PHE A 1 433 ? 71.332 -105.642 38.577 1.00 30.98 433 PHE A N 1
ATOM 3480 C CA . PHE A 1 433 ? 70.996 -104.928 39.832 1.00 30.98 433 PHE A CA 1
ATOM 3481 C C . PHE A 1 433 ? 70.875 -103.385 39.901 1.00 30.98 433 PHE A C 1
ATOM 3483 O O . PHE A 1 433 ? 71.798 -102.660 39.560 1.00 30.98 433 PHE A O 1
ATOM 3490 N N . GLY A 1 434 ? 69.794 -102.934 40.567 1.00 26.72 434 GLY A N 1
ATOM 3491 C CA . GLY A 1 434 ? 69.873 -101.886 41.604 1.00 26.72 434 GLY A CA 1
ATOM 3492 C C . GLY A 1 434 ? 68.977 -100.640 41.470 1.00 26.72 434 GLY A C 1
ATOM 3493 O O . GLY A 1 434 ? 69.378 -99.690 40.825 1.00 26.72 434 GLY A O 1
ATOM 3494 N N . GLU A 1 435 ? 67.824 -100.668 42.158 1.00 29.48 435 GLU A N 1
ATOM 3495 C CA . GLU A 1 435 ? 67.161 -99.596 42.955 1.00 29.48 435 GLU A CA 1
ATOM 3496 C C . GLU A 1 435 ? 66.787 -98.185 42.413 1.00 29.48 435 GLU A C 1
ATOM 3498 O O . GLU A 1 435 ? 67.633 -97.442 41.944 1.00 29.48 435 GLU A O 1
ATOM 3503 N N . GLN A 1 436 ? 65.507 -97.817 42.690 1.00 30.80 436 GLN A N 1
ATOM 3504 C CA . GLN A 1 436 ? 64.927 -96.514 43.145 1.00 30.80 436 GLN A CA 1
ATOM 3505 C C . GLN A 1 436 ? 65.150 -95.233 42.285 1.00 30.80 436 GLN A C 1
ATOM 3507 O O . GLN A 1 436 ? 66.211 -95.033 41.734 1.00 30.80 436 GLN A O 1
ATOM 3512 N N . SER A 1 437 ? 64.296 -94.202 42.156 1.00 29.33 437 SER A N 1
ATOM 3513 C CA . SER A 1 437 ? 62.920 -93.810 42.529 1.00 29.33 437 SER A CA 1
ATOM 3514 C C . SER A 1 437 ? 62.658 -92.374 41.950 1.00 29.33 437 SER A C 1
ATOM 3516 O O . SER A 1 437 ? 63.626 -91.702 41.605 1.00 29.33 437 SER A O 1
ATOM 3518 N N . ILE A 1 438 ? 61.391 -91.899 41.917 1.00 30.31 438 ILE A N 1
ATOM 3519 C CA . ILE A 1 438 ? 60.917 -90.475 42.033 1.00 30.31 438 ILE A CA 1
ATOM 3520 C C . ILE A 1 438 ? 60.630 -89.575 40.774 1.00 30.31 438 ILE A C 1
ATOM 3522 O O . ILE A 1 438 ? 61.525 -89.172 40.043 1.00 30.31 438 ILE A O 1
ATOM 3526 N N . SER A 1 439 ? 59.322 -89.231 40.650 1.00 30.52 439 SER A N 1
ATOM 3527 C CA . SER A 1 439 ? 58.586 -87.951 40.362 1.00 30.52 439 SER A CA 1
ATOM 3528 C C . SER A 1 439 ? 58.816 -87.092 39.089 1.00 30.52 439 SER A C 1
ATOM 3530 O O . SER A 1 439 ? 59.940 -86.711 38.802 1.00 30.52 439 SER A O 1
ATOM 3532 N N . GLU A 1 440 ? 57.760 -86.794 38.298 1.00 33.00 440 GLU A N 1
ATOM 3533 C CA . GLU A 1 440 ? 56.953 -85.524 38.247 1.00 33.00 440 GLU A CA 1
ATOM 3534 C C . GLU A 1 440 ? 57.624 -84.366 37.466 1.00 33.00 440 GLU A C 1
ATOM 3536 O O . GLU A 1 440 ? 58.827 -84.203 37.532 1.00 33.00 440 GLU A O 1
ATOM 3541 N N . SER A 1 441 ? 56.977 -83.451 36.732 1.00 31.02 441 SER A N 1
ATOM 3542 C CA . SER A 1 441 ? 55.594 -83.173 36.325 1.00 31.02 441 SER A CA 1
ATOM 3543 C C . SER A 1 441 ? 55.613 -82.005 35.301 1.00 31.02 441 SER A C 1
ATOM 3545 O O . SER A 1 441 ? 56.583 -81.258 35.249 1.00 31.02 441 SER A O 1
ATOM 3547 N N . MET A 1 442 ? 54.496 -81.832 34.569 1.00 29.16 442 MET A N 1
ATOM 3548 C CA . MET A 1 442 ? 53.943 -80.566 34.020 1.00 29.16 442 MET A CA 1
ATOM 3549 C C . MET A 1 442 ? 54.732 -79.769 32.951 1.00 29.16 442 MET A C 1
ATOM 3551 O O . MET A 1 442 ? 55.938 -79.629 32.997 1.00 29.16 442 MET A O 1
ATOM 3555 N N . ALA A 1 443 ? 54.121 -79.093 31.974 1.00 30.75 443 ALA A N 1
ATOM 3556 C CA . ALA A 1 443 ? 52.756 -78.999 31.456 1.00 30.75 443 ALA A CA 1
ATOM 3557 C C . ALA A 1 443 ? 52.804 -78.123 30.179 1.00 30.75 443 ALA A C 1
ATOM 3559 O O . ALA A 1 443 ? 53.578 -77.177 30.157 1.00 30.75 443 ALA A O 1
ATOM 3560 N N . ARG A 1 444 ? 51.905 -78.419 29.213 1.00 31.02 444 ARG A N 1
ATOM 3561 C CA . ARG A 1 444 ? 51.072 -77.505 28.372 1.00 31.02 444 ARG A CA 1
ATOM 3562 C C . ARG A 1 444 ? 51.772 -76.353 27.615 1.00 31.02 444 ARG A C 1
ATOM 3564 O O . ARG A 1 444 ? 52.643 -75.685 28.126 1.00 31.02 444 ARG A O 1
ATOM 3571 N N . ASN A 1 445 ? 51.377 -75.891 26.435 1.00 30.05 445 ASN A N 1
ATOM 3572 C CA . ASN A 1 445 ? 50.286 -76.085 25.472 1.00 30.05 445 ASN A CA 1
ATOM 3573 C C . ASN A 1 445 ? 50.754 -75.260 24.236 1.00 30.05 445 ASN A C 1
ATOM 3575 O O . ASN A 1 445 ? 51.453 -74.266 24.406 1.00 30.05 445 ASN A O 1
ATOM 3579 N N . THR A 1 446 ? 50.436 -75.565 22.978 1.00 28.92 446 THR A N 1
ATOM 3580 C CA . THR A 1 446 ? 49.272 -75.003 22.258 1.00 28.92 446 THR A CA 1
ATOM 3581 C C . THR A 1 446 ? 49.448 -75.238 20.749 1.00 28.92 446 THR A C 1
ATOM 3583 O O . THR A 1 446 ? 50.558 -75.164 20.228 1.00 28.92 446 THR A O 1
ATOM 3586 N N . SER A 1 447 ? 48.349 -75.473 20.032 1.00 27.56 447 SER A N 1
ATOM 3587 C CA . SER A 1 447 ? 47.967 -74.864 18.734 1.00 27.56 447 SER A CA 1
ATOM 3588 C C . SER A 1 447 ? 46.685 -75.571 18.260 1.00 27.56 447 SER A C 1
ATOM 3590 O O . SER A 1 447 ? 46.541 -76.768 18.479 1.00 27.56 447 SER A O 1
ATOM 3592 N N . HIS A 1 448 ? 45.621 -74.814 17.950 1.00 32.62 448 HIS A N 1
ATOM 3593 C CA . HIS A 1 448 ? 45.091 -74.578 16.588 1.00 32.62 448 HIS A CA 1
ATOM 3594 C C . HIS A 1 448 ? 44.737 -75.883 15.832 1.00 32.62 448 HIS A C 1
ATOM 3596 O O . HIS A 1 448 ? 45.480 -76.849 15.846 1.00 32.62 448 HIS A O 1
ATOM 3602 N N . ASP A 1 449 ? 43.629 -75.984 15.104 1.00 32.12 449 ASP A N 1
ATOM 3603 C CA . ASP A 1 449 ? 43.363 -75.158 13.932 1.00 32.12 449 ASP A CA 1
ATOM 3604 C C . ASP A 1 449 ? 41.974 -75.471 13.327 1.00 32.12 449 ASP A C 1
ATOM 3606 O O . ASP A 1 449 ? 41.331 -76.469 13.650 1.00 32.12 449 ASP A O 1
ATOM 3610 N N . ARG A 1 450 ? 41.592 -74.586 12.402 1.00 31.84 450 ARG A N 1
ATOM 3611 C CA . ARG A 1 450 ? 40.514 -74.579 11.392 1.00 31.84 450 ARG A CA 1
ATOM 3612 C C . ARG A 1 450 ? 40.020 -75.930 10.858 1.00 31.84 450 ARG A C 1
ATOM 3614 O O . ARG A 1 450 ? 40.787 -76.880 10.730 1.00 31.84 450 ARG A O 1
ATOM 3621 N N . ARG A 1 451 ? 38.847 -75.876 10.204 1.00 28.44 451 ARG A N 1
ATOM 3622 C CA . ARG A 1 451 ? 38.697 -76.383 8.823 1.00 28.44 451 ARG A CA 1
ATOM 3623 C C . ARG A 1 451 ? 37.656 -75.618 7.995 1.00 28.44 451 ARG A C 1
ATOM 3625 O O . ARG A 1 451 ? 36.631 -75.183 8.501 1.00 28.44 451 ARG A O 1
ATOM 3632 N N . GLN A 1 452 ? 38.003 -75.473 6.716 1.00 28.95 452 GLN A N 1
ATOM 3633 C CA . GLN A 1 452 ? 37.191 -75.051 5.569 1.00 28.95 452 GLN A CA 1
ATOM 3634 C C . GLN A 1 452 ? 36.197 -76.150 5.153 1.00 28.95 452 GLN A C 1
ATOM 3636 O O . GLN A 1 452 ? 36.479 -77.308 5.444 1.00 28.95 452 GLN A O 1
ATOM 3641 N N . THR A 1 453 ? 35.189 -75.808 4.332 1.00 28.05 453 THR A N 1
ATOM 3642 C CA . THR A 1 453 ? 35.008 -76.373 2.966 1.00 28.05 453 THR A CA 1
ATOM 3643 C C . THR A 1 453 ? 33.949 -75.618 2.142 1.00 28.05 453 THR A C 1
ATOM 3645 O O . THR A 1 453 ? 33.152 -74.860 2.682 1.00 28.05 453 THR A O 1
ATOM 3648 N N . GLN A 1 454 ? 34.030 -75.800 0.820 1.00 26.23 454 GLN A N 1
ATOM 3649 C CA . GLN A 1 454 ? 33.405 -75.076 -0.295 1.00 26.23 454 GLN A CA 1
ATOM 3650 C C . GLN A 1 454 ? 31.942 -75.459 -0.628 1.00 26.23 454 GLN A C 1
ATOM 3652 O O . GLN A 1 454 ? 31.534 -76.597 -0.422 1.00 26.23 454 GLN A O 1
ATOM 3657 N N . SER A 1 455 ? 31.284 -74.557 -1.377 1.00 25.31 455 SER A N 1
ATOM 3658 C CA . SER A 1 455 ? 30.619 -74.779 -2.688 1.00 25.31 455 SER A CA 1
ATOM 3659 C C . SER A 1 455 ? 29.115 -74.455 -2.804 1.00 25.31 455 SER A C 1
ATOM 3661 O O . SER A 1 455 ? 28.338 -74.724 -1.900 1.00 25.31 455 SER A O 1
ATOM 3663 N N . GLN A 1 456 ? 28.780 -73.963 -4.011 1.00 26.45 456 GLN A N 1
ATOM 3664 C CA . GLN A 1 456 ? 27.496 -73.951 -4.740 1.00 26.45 456 GLN A CA 1
ATOM 3665 C C . GLN A 1 456 ? 26.558 -72.716 -4.710 1.00 26.45 456 GLN A C 1
ATOM 3667 O O . GLN A 1 456 ? 26.002 -72.339 -3.691 1.00 26.45 456 GLN A O 1
ATOM 3672 N N . ALA A 1 457 ? 26.369 -72.201 -5.941 1.00 26.91 457 ALA A N 1
ATOM 3673 C CA . ALA A 1 457 ? 25.137 -71.785 -6.638 1.00 26.91 457 ALA A CA 1
ATOM 3674 C C . ALA A 1 457 ? 24.303 -70.553 -6.191 1.00 26.91 457 ALA A C 1
ATOM 3676 O O . ALA A 1 457 ? 23.780 -70.515 -5.090 1.00 26.91 457 ALA A O 1
ATOM 3677 N N . GLN A 1 458 ? 24.162 -69.613 -7.154 1.00 23.92 458 GLN A N 1
ATOM 3678 C CA . GLN A 1 458 ? 23.055 -68.686 -7.530 1.00 23.92 458 GLN A CA 1
ATOM 3679 C C . GLN A 1 458 ? 22.001 -68.245 -6.483 1.00 23.92 458 GLN A C 1
ATOM 3681 O O . GLN A 1 458 ? 21.482 -69.080 -5.750 1.00 23.92 458 GLN A O 1
ATOM 3686 N N . PRO A 1 459 ? 21.548 -66.963 -6.511 1.00 35.12 459 PRO A N 1
ATOM 3687 C CA . PRO A 1 459 ? 20.363 -66.645 -7.337 1.00 35.12 459 PRO A CA 1
ATOM 3688 C C . PRO A 1 459 ? 20.234 -65.203 -7.911 1.00 35.12 459 PRO A C 1
ATOM 3690 O O . PRO A 1 459 ? 20.786 -64.242 -7.395 1.00 35.12 459 PRO A O 1
ATOM 3693 N N . GLN A 1 460 ? 19.436 -65.127 -8.988 1.00 26.66 460 GLN A N 1
ATOM 3694 C CA . GLN A 1 460 ? 18.349 -64.169 -9.296 1.00 26.66 460 GLN A CA 1
ATOM 3695 C C . GLN A 1 460 ? 18.567 -62.636 -9.420 1.00 26.66 460 GLN A C 1
ATOM 3697 O O . GLN A 1 460 ? 18.835 -61.935 -8.459 1.00 26.66 460 GLN A O 1
ATOM 3702 N N . GLN A 1 461 ? 18.226 -62.172 -10.636 1.00 25.31 461 GLN A N 1
ATOM 3703 C CA . GLN A 1 461 ? 17.241 -61.130 -11.013 1.00 25.31 461 GLN A CA 1
ATOM 3704 C C . GLN A 1 461 ? 17.463 -59.623 -10.738 1.00 25.31 461 GLN A C 1
ATOM 3706 O O . GLN A 1 461 ? 17.774 -59.192 -9.640 1.00 25.31 461 GLN A O 1
ATOM 3711 N N . GLN A 1 462 ? 17.094 -58.870 -11.797 1.00 26.83 462 GLN A N 1
ATOM 3712 C CA . GLN A 1 462 ? 16.697 -57.449 -11.911 1.00 26.83 462 GLN A CA 1
ATOM 3713 C C . GLN A 1 462 ? 17.835 -56.412 -11.833 1.00 26.83 462 GLN A C 1
ATOM 3715 O O . GLN A 1 462 ? 18.397 -56.152 -10.782 1.00 26.83 462 GLN A O 1
ATOM 3720 N N . GLN A 1 463 ? 18.343 -55.887 -12.959 1.00 25.05 463 GLN A N 1
ATOM 3721 C CA . GLN A 1 463 ? 17.757 -54.812 -13.794 1.00 25.05 463 GLN A CA 1
ATOM 3722 C C . GLN A 1 463 ? 17.129 -53.668 -12.981 1.00 25.05 463 GLN A C 1
ATOM 3724 O O . GLN A 1 463 ? 15.963 -53.757 -12.621 1.00 25.05 463 GLN A O 1
ATOM 3729 N N . GLN A 1 464 ? 17.870 -52.570 -12.785 1.00 26.16 464 GLN A N 1
ATOM 3730 C CA . GLN A 1 464 ? 17.621 -51.291 -13.475 1.00 26.16 464 GLN A CA 1
ATOM 3731 C C . GLN A 1 464 ? 18.697 -50.250 -13.111 1.00 26.16 464 GLN A C 1
ATOM 3733 O O . GLN A 1 464 ? 18.905 -49.908 -11.950 1.00 26.16 464 GLN A O 1
ATOM 3738 N N . GLU A 1 465 ? 19.392 -49.780 -14.146 1.00 27.06 465 GLU A N 1
ATOM 3739 C CA . GLU A 1 465 ? 20.315 -48.644 -14.153 1.00 27.06 465 GLU A CA 1
ATOM 3740 C C . GLU A 1 465 ? 19.580 -47.326 -14.458 1.00 27.06 465 GLU A C 1
ATOM 3742 O O . GLU A 1 465 ? 18.554 -47.329 -15.134 1.00 27.06 465 GLU A O 1
ATOM 3747 N N . MET A 1 466 ? 20.226 -46.225 -14.045 1.00 25.67 466 MET A N 1
ATOM 3748 C CA . MET A 1 466 ? 20.073 -44.812 -14.453 1.00 25.67 466 MET A CA 1
ATOM 3749 C C . MET A 1 466 ? 18.754 -44.109 -14.101 1.00 25.67 466 MET A C 1
ATOM 3751 O O . MET A 1 466 ? 17.696 -44.388 -14.643 1.00 25.67 466 MET A O 1
ATOM 3755 N N . GLN A 1 467 ? 18.757 -43.219 -13.103 1.00 25.56 467 GLN A N 1
ATOM 3756 C CA . GLN A 1 467 ? 19.271 -41.832 -13.137 1.00 25.56 467 GLN A CA 1
ATOM 3757 C C . GLN A 1 467 ? 18.567 -40.926 -14.157 1.00 25.56 467 GLN A C 1
ATOM 3759 O O . GLN A 1 467 ? 18.982 -40.830 -15.306 1.00 25.56 467 GLN A O 1
ATOM 3764 N N . SER A 1 468 ? 17.589 -40.159 -13.669 1.00 26.72 468 SER A N 1
ATOM 3765 C CA . SER A 1 468 ? 17.310 -38.800 -14.148 1.00 26.72 468 SER A CA 1
ATOM 3766 C C . SER A 1 468 ? 16.402 -38.062 -13.156 1.00 26.72 468 SER A C 1
ATOM 3768 O O . SER A 1 468 ? 15.186 -38.199 -13.239 1.00 26.72 468 SER A O 1
ATOM 3770 N N . SER A 1 469 ? 16.976 -37.281 -12.235 1.00 25.66 469 SER A N 1
ATOM 3771 C CA . SER A 1 469 ? 16.320 -36.093 -11.651 1.00 25.66 469 SER A CA 1
ATOM 3772 C C . SER A 1 469 ? 17.261 -35.368 -10.679 1.00 25.66 469 SER A C 1
ATOM 3774 O O . SER A 1 469 ? 17.081 -35.439 -9.467 1.00 25.66 469 SER A O 1
ATOM 3776 N N . ASP A 1 470 ? 18.251 -34.649 -11.210 1.00 27.19 470 ASP A N 1
ATOM 3777 C CA . ASP A 1 470 ? 18.935 -33.588 -10.464 1.00 27.19 470 ASP A CA 1
ATOM 3778 C C . ASP A 1 470 ? 18.297 -32.245 -10.830 1.00 27.19 470 ASP A C 1
ATOM 3780 O O . ASP A 1 470 ? 18.687 -31.573 -11.783 1.00 27.19 470 ASP A O 1
ATOM 3784 N N . LEU A 1 471 ? 17.286 -31.852 -10.061 1.00 28.47 471 LEU A N 1
ATOM 3785 C CA . LEU A 1 471 ? 16.907 -30.457 -9.870 1.00 28.47 471 LEU A CA 1
ATOM 3786 C C . LEU A 1 471 ? 16.346 -30.347 -8.451 1.00 28.47 471 LEU A C 1
ATOM 3788 O O . LEU A 1 471 ? 15.508 -31.156 -8.076 1.00 28.47 471 LEU A O 1
ATOM 3792 N N . PHE A 1 472 ? 16.799 -29.325 -7.719 1.00 26.84 472 PHE A N 1
ATOM 3793 C CA . PHE A 1 472 ? 16.572 -29.024 -6.294 1.00 26.84 472 PHE A CA 1
ATOM 3794 C C . PHE A 1 472 ? 17.617 -29.585 -5.317 1.00 26.84 472 PHE A C 1
ATOM 3796 O O . PHE A 1 472 ? 17.466 -30.659 -4.759 1.00 26.84 472 PHE A O 1
ATOM 3803 N N . HIS A 1 473 ? 18.661 -28.791 -5.050 1.00 29.66 473 HIS A N 1
ATOM 3804 C CA . HIS A 1 473 ? 18.805 -28.087 -3.766 1.00 29.66 473 HIS A CA 1
ATOM 3805 C C . HIS A 1 473 ? 20.031 -27.152 -3.797 1.00 29.66 473 HIS A C 1
ATOM 3807 O O . HIS A 1 473 ? 21.168 -27.553 -3.574 1.00 29.66 473 HIS A O 1
ATOM 3813 N N . ILE A 1 474 ? 19.776 -25.865 -4.053 1.00 30.05 474 ILE A N 1
ATOM 3814 C CA . ILE A 1 474 ? 20.628 -24.762 -3.597 1.00 30.05 474 ILE A CA 1
ATOM 3815 C C . ILE A 1 474 ? 20.058 -24.358 -2.242 1.00 30.05 474 ILE A C 1
ATOM 3817 O O . ILE A 1 474 ? 18.942 -23.856 -2.210 1.00 30.05 474 ILE A O 1
ATOM 3821 N N . ILE A 1 475 ? 20.792 -24.604 -1.157 1.00 29.22 475 ILE A N 1
ATOM 3822 C CA . ILE A 1 475 ? 20.772 -23.871 0.120 1.00 29.22 475 ILE A CA 1
ATOM 3823 C C . ILE A 1 475 ? 21.970 -24.380 0.944 1.00 29.22 475 ILE A C 1
ATOM 3825 O O . ILE A 1 475 ? 22.257 -25.572 0.954 1.00 29.22 475 ILE A O 1
ATOM 3829 N N . ASN A 1 476 ? 22.628 -23.446 1.635 1.00 29.61 476 ASN A N 1
ATOM 3830 C CA . ASN A 1 476 ? 23.752 -23.585 2.575 1.00 29.61 476 ASN A CA 1
ATOM 3831 C C . ASN A 1 476 ? 25.170 -23.531 1.991 1.00 29.61 476 ASN A C 1
ATOM 3833 O O . ASN A 1 476 ? 25.900 -24.511 1.949 1.00 29.61 476 ASN A O 1
ATOM 3837 N N . ASN A 1 477 ? 25.610 -22.310 1.677 1.00 35.78 477 ASN A N 1
ATOM 3838 C CA . ASN A 1 477 ? 27.028 -21.938 1.730 1.00 35.78 477 ASN A CA 1
ATOM 3839 C C . ASN A 1 477 ? 27.199 -20.589 2.447 1.00 35.78 477 ASN A C 1
ATOM 3841 O O . ASN A 1 477 ? 27.702 -19.618 1.889 1.00 35.78 477 ASN A O 1
ATOM 3845 N N . TYR A 1 478 ? 26.735 -20.534 3.698 1.00 35.12 478 TYR A N 1
ATOM 3846 C CA . TYR A 1 478 ? 27.030 -19.429 4.620 1.00 35.12 478 TYR A CA 1
ATOM 3847 C C . TYR A 1 478 ? 28.096 -19.805 5.668 1.00 35.12 478 TYR A C 1
ATOM 3849 O O . TYR A 1 478 ? 28.696 -18.918 6.265 1.00 35.12 478 TYR A O 1
ATOM 3857 N N . GLU A 1 479 ? 28.415 -21.095 5.847 1.00 35.72 479 GLU A N 1
ATOM 3858 C CA . GLU A 1 479 ? 29.430 -21.532 6.823 1.00 35.72 479 GLU A CA 1
ATOM 3859 C C . GLU A 1 479 ? 30.850 -21.658 6.250 1.00 35.72 479 GLU A C 1
ATOM 3861 O O . GLU A 1 479 ? 31.816 -21.529 6.994 1.00 35.72 479 GLU A O 1
ATOM 3866 N N . LEU A 1 480 ? 31.020 -21.799 4.929 1.00 37.56 480 LEU A N 1
ATOM 3867 C CA . LEU A 1 480 ? 32.352 -21.949 4.322 1.00 37.56 480 LEU A CA 1
ATOM 3868 C C . LEU A 1 480 ? 33.130 -20.620 4.198 1.00 37.56 480 LEU A C 1
ATOM 3870 O O . LEU A 1 480 ? 34.337 -20.621 3.963 1.00 37.56 480 LEU A O 1
ATOM 3874 N N . PHE A 1 481 ? 32.457 -19.477 4.372 1.00 36.62 481 PHE A N 1
ATOM 3875 C CA . PHE A 1 481 ? 33.070 -18.150 4.229 1.00 36.62 481 PHE A CA 1
ATOM 3876 C C . PHE A 1 481 ? 33.815 -17.692 5.500 1.00 36.62 481 PHE A C 1
ATOM 3878 O O . PHE A 1 481 ? 34.764 -16.917 5.407 1.00 36.62 481 PHE A O 1
ATOM 3885 N N . ASN A 1 482 ? 33.453 -18.213 6.681 1.00 35.78 482 ASN A N 1
ATOM 3886 C CA . ASN A 1 482 ? 34.074 -17.826 7.958 1.00 35.78 482 ASN A CA 1
ATOM 3887 C C . ASN A 1 482 ? 35.292 -18.677 8.351 1.00 35.78 482 ASN A C 1
ATOM 3889 O O . ASN A 1 482 ? 36.079 -18.263 9.201 1.00 35.78 482 ASN A O 1
ATOM 3893 N N . THR A 1 483 ? 35.501 -19.839 7.730 1.00 36.12 483 THR A N 1
ATOM 3894 C CA . THR A 1 483 ? 36.616 -20.736 8.088 1.00 36.12 483 THR A CA 1
ATOM 3895 C C . THR A 1 483 ? 37.934 -20.368 7.393 1.00 36.12 483 THR A C 1
ATOM 3897 O O . THR A 1 483 ? 38.995 -20.786 7.841 1.00 36.12 483 THR A O 1
ATOM 3900 N N . ILE A 1 484 ? 37.902 -19.550 6.332 1.00 37.34 484 ILE A N 1
ATOM 3901 C CA . ILE A 1 484 ? 39.098 -19.218 5.530 1.00 37.34 484 ILE A CA 1
ATOM 3902 C C . ILE A 1 484 ? 39.868 -17.996 6.076 1.00 37.34 484 ILE A C 1
ATOM 3904 O O . ILE A 1 484 ? 41.042 -17.827 5.757 1.00 37.34 484 ILE A O 1
ATOM 3908 N N . PHE A 1 485 ? 39.277 -17.181 6.961 1.00 36.53 485 PHE A N 1
ATOM 3909 C CA . PHE A 1 485 ? 39.925 -15.961 7.481 1.00 36.53 485 PHE A CA 1
ATOM 3910 C C . PHE A 1 485 ? 40.487 -16.039 8.905 1.00 36.53 485 PHE A C 1
ATOM 3912 O O . PHE A 1 485 ? 41.119 -15.089 9.357 1.00 36.53 485 PHE A O 1
ATOM 3919 N N . ASN A 1 486 ? 40.356 -17.172 9.592 1.00 38.28 486 ASN A N 1
ATOM 3920 C CA . ASN A 1 486 ? 40.967 -17.368 10.903 1.00 38.28 486 ASN A CA 1
ATOM 3921 C C . ASN A 1 486 ? 42.013 -18.472 10.824 1.00 38.28 486 ASN A C 1
ATOM 3923 O O . ASN A 1 486 ? 41.694 -19.596 11.172 1.00 38.28 486 ASN A O 1
ATOM 3927 N N . HIS A 1 487 ? 43.235 -18.154 10.383 1.00 34.94 487 HIS A N 1
ATOM 3928 C CA . HIS A 1 487 ? 44.492 -18.784 10.828 1.00 34.94 487 HIS A CA 1
ATOM 3929 C C . HIS A 1 487 ? 45.691 -18.058 10.196 1.00 34.94 487 HIS A C 1
ATOM 3931 O O . HIS A 1 487 ? 46.215 -18.458 9.160 1.00 34.94 487 HIS A O 1
ATOM 3937 N N . ASN A 1 488 ? 46.150 -16.982 10.839 1.00 33.44 488 ASN A N 1
ATOM 3938 C CA . ASN A 1 488 ? 47.538 -16.546 10.704 1.00 33.44 488 ASN A CA 1
ATOM 3939 C C . ASN A 1 488 ? 48.006 -15.877 12.012 1.00 33.44 488 ASN A C 1
ATOM 3941 O O . ASN A 1 488 ? 47.639 -14.730 12.275 1.00 33.44 488 ASN A O 1
ATOM 3945 N N . PRO A 1 489 ? 48.770 -16.571 12.871 1.00 38.22 489 PRO A N 1
ATOM 3946 C CA . PRO A 1 489 ? 49.314 -15.994 14.087 1.00 38.22 489 PRO A CA 1
ATOM 3947 C C . PRO A 1 489 ? 50.670 -15.366 13.751 1.00 38.22 489 PRO A C 1
ATOM 3949 O O . PRO A 1 489 ? 51.682 -16.007 13.983 1.00 38.22 489 PRO A O 1
ATOM 3952 N N . ASN A 1 490 ? 50.690 -14.180 13.124 1.00 37.56 490 ASN A N 1
ATOM 3953 C CA . ASN A 1 490 ? 51.866 -13.287 13.024 1.00 37.56 490 ASN A CA 1
ATOM 3954 C C . ASN A 1 490 ? 51.525 -11.966 12.298 1.00 37.56 490 ASN A C 1
ATOM 3956 O O . ASN A 1 490 ? 52.062 -11.657 11.237 1.00 37.56 490 ASN A O 1
ATOM 3960 N N . ALA A 1 491 ? 50.630 -11.160 12.873 1.00 33.22 491 ALA A N 1
ATOM 3961 C CA . ALA A 1 491 ? 50.419 -9.774 12.443 1.00 33.22 491 ALA A CA 1
ATOM 3962 C C . ALA A 1 491 ? 50.097 -8.880 13.650 1.00 33.22 491 ALA A C 1
ATOM 3964 O O . ALA A 1 491 ? 48.992 -8.371 13.813 1.00 33.22 491 ALA A O 1
ATOM 3965 N N . SER A 1 492 ? 51.070 -8.732 14.546 1.00 29.92 492 SER A N 1
ATOM 3966 C CA . SER A 1 492 ? 51.065 -7.718 15.600 1.00 29.92 492 SER A CA 1
ATOM 3967 C C . SER A 1 492 ? 51.787 -6.458 15.115 1.00 29.92 492 SER A C 1
ATOM 3969 O O . SER A 1 492 ? 52.906 -6.554 14.619 1.00 29.92 492 SER A O 1
ATOM 3971 N N . HIS A 1 493 ? 51.148 -5.305 15.352 1.00 34.00 493 HIS A N 1
ATOM 3972 C CA . HIS A 1 493 ? 51.552 -3.914 15.078 1.00 34.00 493 HIS A CA 1
ATOM 3973 C C . HIS A 1 493 ? 51.138 -3.327 13.722 1.00 34.00 493 HIS A C 1
ATOM 3975 O O . HIS A 1 493 ? 51.874 -3.413 12.754 1.00 34.00 493 HIS A O 1
ATOM 3981 N N . PHE A 1 494 ? 49.977 -2.660 13.698 1.00 27.12 494 PHE A N 1
ATOM 3982 C CA . PHE A 1 494 ? 49.833 -1.229 13.372 1.00 27.12 494 PHE A CA 1
ATOM 3983 C C . PHE A 1 494 ? 48.371 -0.809 13.630 1.00 27.12 494 PHE A C 1
ATOM 3985 O O . PHE A 1 494 ? 47.465 -1.163 12.885 1.00 27.12 494 PHE A O 1
ATOM 3992 N N . LEU A 1 495 ? 48.143 -0.056 14.708 1.00 27.61 495 LEU A N 1
ATOM 3993 C CA . LEU A 1 495 ? 46.979 0.824 14.867 1.00 27.61 495 LEU A CA 1
ATOM 3994 C C . LEU A 1 495 ? 47.461 2.250 14.570 1.00 27.61 495 LEU A C 1
ATOM 3996 O O . LEU A 1 495 ? 48.573 2.600 14.973 1.00 27.61 495 LEU A O 1
ATOM 4000 N N . PRO A 1 496 ? 46.621 3.096 13.954 1.00 29.36 496 PRO A N 1
ATOM 4001 C CA . PRO A 1 496 ? 46.364 4.351 14.640 1.00 29.36 496 PRO A CA 1
ATOM 4002 C C . PRO A 1 496 ? 44.883 4.734 14.711 1.00 29.36 496 PRO A C 1
ATOM 4004 O O . PRO A 1 496 ? 44.069 4.527 13.816 1.00 29.36 496 PRO A O 1
ATOM 4007 N N . THR A 1 497 ? 44.618 5.323 15.864 1.00 28.33 497 THR A N 1
ATOM 4008 C CA . THR A 1 497 ? 43.448 5.998 16.408 1.00 28.33 497 THR A CA 1
ATOM 4009 C C . THR A 1 497 ? 42.970 7.220 15.616 1.00 28.33 497 THR A C 1
ATOM 4011 O O . THR A 1 497 ? 43.764 7.905 14.980 1.00 28.33 497 THR A O 1
ATOM 4014 N N . ASN A 1 498 ? 41.674 7.518 15.780 1.00 34.16 498 ASN A N 1
ATOM 4015 C CA . ASN A 1 498 ? 41.000 8.827 15.746 1.00 34.16 498 ASN A CA 1
ATOM 4016 C C . ASN A 1 498 ? 41.871 10.071 15.477 1.00 34.16 498 ASN A C 1
ATOM 4018 O O . ASN A 1 498 ? 42.783 10.373 16.245 1.00 34.16 498 ASN A O 1
ATOM 4022 N N . GLY A 1 499 ? 41.474 10.883 14.490 1.00 25.62 499 GLY A N 1
ATOM 4023 C CA . GLY A 1 499 ? 42.068 12.198 14.242 1.00 25.62 499 GLY A CA 1
ATOM 4024 C C . GLY A 1 499 ? 41.160 13.134 13.443 1.00 25.62 499 GLY A C 1
ATOM 4025 O O . GLY A 1 499 ? 40.996 12.980 12.240 1.00 25.62 499 GLY A O 1
ATOM 4026 N N . LEU A 1 500 ? 40.589 14.102 14.160 1.00 27.27 500 LEU A N 1
ATOM 4027 C CA . LEU A 1 500 ? 39.960 15.348 13.713 1.00 27.27 500 LEU A CA 1
ATOM 4028 C C . LEU A 1 500 ? 40.575 15.957 12.436 1.00 27.27 500 LEU A C 1
ATOM 4030 O O . LEU A 1 500 ? 41.781 16.191 12.375 1.00 27.27 500 LEU A O 1
ATOM 4034 N N . ILE A 1 501 ? 39.734 16.334 11.468 1.00 28.23 501 ILE A N 1
ATOM 4035 C CA . ILE A 1 501 ? 40.147 17.180 10.339 1.00 28.23 501 ILE A CA 1
ATOM 4036 C C . ILE A 1 501 ? 40.034 18.646 10.770 1.00 28.23 501 ILE A C 1
ATOM 4038 O O . ILE A 1 501 ? 38.941 19.197 10.888 1.00 28.23 501 ILE A O 1
ATOM 4042 N N . ASN A 1 502 ? 41.191 19.259 11.018 1.00 26.55 502 ASN A N 1
ATOM 4043 C CA . ASN A 1 502 ? 41.362 20.692 11.232 1.00 26.55 502 ASN A CA 1
ATOM 4044 C C . ASN A 1 502 ? 41.608 21.391 9.886 1.00 26.55 502 ASN A C 1
ATOM 4046 O O . ASN A 1 502 ? 42.518 21.024 9.143 1.00 26.55 502 ASN A O 1
ATOM 4050 N N . TYR A 1 503 ? 40.828 22.436 9.615 1.00 29.75 503 TYR A N 1
ATOM 4051 C CA . TYR A 1 503 ? 41.085 23.425 8.570 1.00 29.75 503 TYR A CA 1
ATOM 4052 C C . TYR A 1 503 ? 42.393 24.176 8.861 1.00 29.75 503 TYR A C 1
ATOM 4054 O O . TYR A 1 503 ? 42.551 24.723 9.954 1.00 29.75 503 TYR A O 1
ATOM 4062 N N . ARG A 1 504 ? 43.295 24.298 7.877 1.00 26.47 504 ARG A N 1
ATOM 4063 C CA . ARG A 1 504 ? 44.287 25.383 7.868 1.00 26.47 504 ARG A CA 1
ATOM 4064 C C . ARG A 1 504 ? 44.624 25.886 6.464 1.00 26.47 504 ARG A C 1
ATOM 4066 O O . ARG A 1 504 ? 44.951 25.127 5.560 1.00 26.47 504 ARG A O 1
ATOM 4073 N N . ASN A 1 505 ? 44.529 27.209 6.390 1.00 27.67 505 ASN A N 1
ATOM 4074 C CA . ASN A 1 505 ? 44.861 28.163 5.340 1.00 27.67 505 ASN A CA 1
ATOM 4075 C C . ASN A 1 505 ? 46.200 27.930 4.629 1.00 27.67 505 ASN A C 1
ATOM 4077 O O . ASN A 1 505 ? 47.204 27.648 5.279 1.00 27.67 505 ASN A O 1
ATOM 4081 N N . TYR A 1 506 ? 46.227 28.252 3.334 1.00 25.95 506 TYR A N 1
ATOM 4082 C CA . TYR A 1 506 ? 47.433 28.700 2.638 1.00 25.95 506 TYR A CA 1
ATOM 4083 C C . TYR A 1 506 ? 47.142 29.994 1.867 1.00 25.95 506 TYR A C 1
ATOM 4085 O O . TYR A 1 506 ? 46.326 30.025 0.949 1.00 25.95 506 TYR A O 1
ATOM 4093 N N . THR A 1 507 ? 47.834 31.057 2.265 1.00 26.38 507 THR A N 1
ATOM 4094 C CA . THR A 1 507 ? 48.011 32.323 1.546 1.00 26.38 507 THR A CA 1
ATOM 4095 C C . THR A 1 507 ? 49.454 32.413 1.052 1.00 26.38 507 THR A C 1
ATOM 4097 O O . THR A 1 507 ? 50.347 32.189 1.866 1.00 26.38 507 THR A O 1
ATOM 4100 N N . THR A 1 508 ? 49.626 32.829 -0.218 1.00 29.03 508 THR A N 1
ATOM 4101 C CA . THR A 1 508 ? 50.774 33.560 -0.834 1.00 29.03 508 THR A CA 1
ATOM 4102 C C . THR A 1 508 ? 52.158 32.868 -0.784 1.00 29.03 508 THR A C 1
ATOM 4104 O O . THR A 1 508 ? 52.533 32.314 0.232 1.00 29.03 508 THR A O 1
ATOM 4107 N N . ASP A 1 509 ? 53.034 32.856 -1.793 1.00 26.56 509 ASP A N 1
ATOM 4108 C CA . ASP A 1 509 ? 53.305 33.819 -2.860 1.00 26.56 509 ASP A CA 1
ATOM 4109 C C . ASP A 1 509 ? 54.294 33.217 -3.904 1.00 26.56 509 ASP A C 1
ATOM 4111 O O . ASP A 1 509 ? 55.083 32.333 -3.574 1.00 26.56 509 ASP A O 1
ATOM 4115 N N . ARG A 1 510 ? 54.309 33.821 -5.104 1.00 27.45 510 ARG A N 1
ATOM 4116 C CA . ARG A 1 510 ? 55.404 33.963 -6.104 1.00 27.45 510 ARG A CA 1
ATOM 4117 C C . ARG A 1 510 ? 55.858 32.870 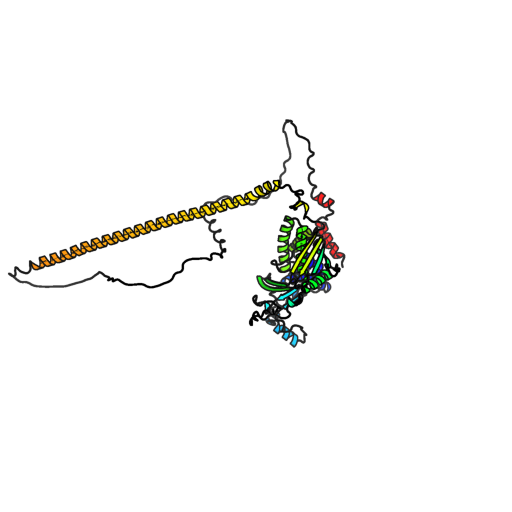-7.108 1.00 27.45 510 ARG A C 1
ATOM 4119 O O . ARG A 1 510 ? 56.515 31.892 -6.786 1.00 27.45 510 ARG A O 1
ATOM 4126 N N . GLN A 1 511 ? 55.745 33.329 -8.369 1.00 26.30 511 GLN A N 1
ATOM 4127 C CA . GLN A 1 511 ? 56.686 33.287 -9.508 1.00 26.30 511 GLN A CA 1
ATOM 4128 C C . GLN A 1 511 ? 56.685 32.073 -10.451 1.00 26.30 511 GLN A C 1
ATOM 4130 O O . GLN A 1 511 ? 57.323 31.057 -10.208 1.00 26.30 511 GLN A O 1
ATOM 4135 N N . SER A 1 512 ? 56.119 32.282 -11.647 1.00 28.72 512 SER A N 1
ATOM 4136 C CA . SER A 1 512 ? 56.521 31.566 -12.860 1.00 28.72 512 SER A CA 1
ATOM 4137 C C . SER A 1 512 ? 56.582 32.515 -14.059 1.00 28.72 512 SER A C 1
ATOM 4139 O O . SER A 1 512 ? 55.641 33.250 -14.355 1.00 28.72 512 SER A O 1
ATOM 4141 N N . THR A 1 513 ? 57.734 32.481 -14.713 1.00 29.48 513 THR A N 1
ATOM 4142 C CA . THR A 1 513 ? 58.162 33.211 -15.905 1.00 29.48 513 THR A CA 1
ATOM 4143 C C . THR A 1 513 ? 57.379 32.844 -17.169 1.00 29.48 513 THR A C 1
ATOM 4145 O O . THR A 1 513 ? 56.949 31.708 -17.348 1.00 29.48 513 THR A O 1
ATOM 4148 N N . HIS A 1 514 ? 57.270 33.823 -18.069 1.00 29.92 514 HIS A N 1
ATOM 4149 C CA . HIS A 1 514 ? 56.745 33.736 -19.432 1.00 29.92 514 HIS A CA 1
ATOM 4150 C C . HIS A 1 514 ? 57.223 32.518 -20.241 1.00 29.92 514 HIS A C 1
ATOM 4152 O O . HIS A 1 514 ? 58.419 32.269 -20.329 1.00 29.92 514 HIS A O 1
ATOM 4158 N N . THR A 1 515 ? 56.302 31.891 -20.978 1.00 28.80 515 THR A N 1
ATOM 4159 C CA . THR A 1 515 ? 56.471 31.552 -22.406 1.00 28.80 515 THR A CA 1
ATOM 4160 C C . THR A 1 515 ? 55.097 31.436 -23.074 1.00 28.80 515 THR A C 1
ATOM 4162 O O . THR A 1 515 ? 54.145 30.894 -22.524 1.00 28.80 515 THR A O 1
ATOM 4165 N N . THR A 1 516 ? 54.985 32.040 -24.251 1.00 30.97 516 THR A N 1
ATOM 4166 C CA . THR A 1 516 ? 53.793 32.187 -25.091 1.00 30.97 516 THR A CA 1
ATOM 4167 C C . THR A 1 516 ? 53.658 31.030 -26.084 1.00 30.97 516 THR A C 1
ATOM 4169 O O . THR A 1 516 ? 54.659 30.632 -26.674 1.00 30.97 516 THR A O 1
ATOM 4172 N N . ARG A 1 517 ? 52.420 30.573 -26.357 1.00 29.17 517 ARG A N 1
ATOM 4173 C CA . ARG A 1 517 ? 51.858 30.386 -27.720 1.00 29.17 517 ARG A CA 1
ATOM 4174 C C . ARG A 1 517 ? 50.447 29.768 -27.711 1.00 29.17 517 ARG A C 1
ATOM 4176 O O . ARG A 1 517 ? 50.274 28.630 -27.308 1.00 29.17 517 ARG A O 1
ATOM 4183 N N . GLY A 1 518 ? 49.498 30.529 -28.267 1.00 32.06 518 GLY A N 1
ATOM 4184 C CA . GLY A 1 518 ? 48.467 30.078 -29.215 1.00 32.06 518 GLY A CA 1
ATOM 4185 C C . GLY A 1 518 ? 47.362 29.129 -28.738 1.00 32.06 518 GLY A C 1
ATOM 4186 O O . GLY A 1 518 ? 47.556 27.921 -28.708 1.00 32.06 518 GLY A O 1
ATOM 4187 N N . GLY A 1 519 ? 46.153 29.660 -28.537 1.00 29.03 519 GLY A N 1
ATOM 4188 C CA . GLY A 1 519 ? 44.923 28.864 -28.477 1.00 29.03 519 GLY A CA 1
ATOM 4189 C C . GLY A 1 519 ? 43.698 29.731 -28.191 1.00 29.03 519 GLY A C 1
ATOM 4190 O O . GLY A 1 519 ? 43.707 30.509 -27.249 1.00 29.03 519 GLY A O 1
ATOM 4191 N N . HIS A 1 520 ? 42.684 29.634 -29.047 1.00 35.28 520 HIS A N 1
ATOM 4192 C CA . HIS A 1 520 ? 41.439 30.408 -29.066 1.00 35.28 520 HIS A CA 1
ATOM 4193 C C . HIS A 1 520 ? 40.795 30.686 -27.688 1.00 35.28 520 HIS A C 1
ATOM 4195 O O . HIS A 1 520 ? 40.515 29.765 -26.925 1.00 35.28 520 HIS A O 1
ATOM 4201 N N . ASN A 1 521 ? 40.483 31.962 -27.419 1.00 31.22 521 ASN A N 1
ATOM 4202 C CA . ASN A 1 521 ? 39.702 32.404 -26.259 1.00 31.22 521 ASN A CA 1
ATOM 4203 C C . ASN A 1 521 ? 38.224 32.007 -26.421 1.00 31.22 521 ASN A C 1
ATOM 4205 O O . ASN A 1 521 ? 37.473 32.695 -27.110 1.00 31.22 521 ASN A O 1
ATOM 4209 N N . TYR A 1 522 ? 37.796 30.943 -25.745 1.00 39.28 522 TYR A N 1
ATOM 4210 C CA . TYR A 1 522 ? 36.404 30.812 -25.308 1.00 39.28 522 TYR A CA 1
ATOM 4211 C C . TYR A 1 522 ? 36.276 31.452 -23.918 1.00 39.28 522 TYR A C 1
ATOM 4213 O O . TYR A 1 522 ? 37.175 31.260 -23.093 1.00 39.28 522 TYR A O 1
ATOM 4221 N N . PRO A 1 523 ? 35.208 32.218 -23.624 1.00 44.75 523 PRO A N 1
ATOM 4222 C CA . PRO A 1 523 ? 34.974 32.688 -22.265 1.00 44.75 523 PRO A CA 1
ATOM 4223 C C . PRO A 1 523 ? 34.820 31.474 -21.330 1.00 44.75 523 PRO A C 1
ATOM 4225 O O . PRO A 1 523 ? 34.214 30.475 -21.732 1.00 44.75 523 PRO A O 1
ATOM 4228 N N . PRO A 1 524 ? 35.370 31.517 -20.104 1.00 39.59 524 PRO A N 1
ATOM 4229 C CA . PRO A 1 524 ? 35.200 30.429 -19.150 1.00 39.59 524 PRO A CA 1
ATOM 4230 C C . PRO A 1 524 ? 33.704 30.222 -18.865 1.00 39.59 524 PRO A C 1
ATOM 4232 O O . PRO A 1 524 ? 32.957 31.206 -18.816 1.00 39.59 524 PRO A O 1
ATOM 4235 N N . PRO A 1 525 ? 33.242 28.973 -18.674 1.00 42.50 525 PRO A N 1
ATOM 4236 C CA . PRO A 1 525 ? 31.860 28.722 -18.301 1.00 42.50 525 PRO A CA 1
ATOM 4237 C C . PRO A 1 525 ? 31.564 29.452 -16.991 1.00 42.50 525 PRO A C 1
ATOM 4239 O O . PRO A 1 525 ? 32.330 29.365 -16.028 1.00 42.50 525 PRO A O 1
ATOM 4242 N N . THR A 1 526 ? 30.458 30.194 -16.965 1.00 48.31 526 THR A N 1
ATOM 4243 C CA . THR A 1 526 ? 29.951 30.819 -15.743 1.00 48.31 526 THR A CA 1
ATOM 4244 C C . THR A 1 526 ? 29.818 29.749 -14.658 1.00 48.31 526 THR A C 1
ATOM 4246 O O . THR A 1 526 ? 29.217 28.704 -14.931 1.00 48.31 526 THR A O 1
ATOM 4249 N N . PRO A 1 527 ? 30.366 29.966 -13.449 1.00 42.81 527 PRO A N 1
ATOM 4250 C CA . PRO A 1 527 ? 30.202 29.013 -12.362 1.00 42.81 527 PRO A CA 1
ATOM 4251 C C . PRO A 1 527 ? 28.706 28.822 -12.077 1.00 42.81 527 PRO A C 1
ATOM 4253 O O . PRO A 1 527 ? 27.935 29.778 -12.215 1.00 42.81 527 PRO A O 1
ATOM 4256 N N . PRO A 1 528 ? 28.269 27.605 -11.706 1.00 42.72 528 PRO A N 1
ATOM 4257 C CA . PRO A 1 528 ? 26.878 27.381 -11.353 1.00 42.72 528 PRO A CA 1
ATOM 4258 C C . PRO A 1 528 ? 26.484 28.322 -10.202 1.00 42.72 528 PRO A C 1
ATOM 4260 O O . PRO A 1 528 ? 27.311 28.579 -9.319 1.00 42.72 528 PRO A O 1
ATOM 4263 N N . PRO A 1 529 ? 25.250 28.858 -10.204 1.00 45.88 529 PRO A N 1
ATOM 4264 C CA . PRO A 1 529 ? 24.788 29.744 -9.146 1.00 45.88 529 PRO A CA 1
ATOM 4265 C C . PRO A 1 529 ? 24.941 29.064 -7.783 1.00 45.88 529 PRO A C 1
ATOM 4267 O O . PRO A 1 529 ? 24.700 27.861 -7.644 1.00 45.88 529 PRO A O 1
ATOM 4270 N N . SER A 1 530 ? 25.351 29.833 -6.772 1.00 50.19 530 SER A N 1
ATOM 4271 C CA . SER A 1 530 ? 25.434 29.327 -5.405 1.00 50.19 530 SER A CA 1
ATOM 4272 C C . SER A 1 530 ? 24.062 28.830 -4.941 1.00 50.19 530 SER A C 1
ATOM 4274 O O . SER A 1 530 ? 23.015 29.291 -5.403 1.00 50.19 530 SER A O 1
ATOM 4276 N N . TYR A 1 531 ? 24.062 27.882 -4.006 1.00 40.88 531 TYR A N 1
ATOM 4277 C CA . TYR A 1 531 ? 22.847 27.264 -3.469 1.00 40.88 531 TYR A CA 1
ATOM 4278 C C . TYR A 1 531 ? 21.827 28.302 -2.957 1.00 40.88 531 TYR A C 1
ATOM 4280 O O . TYR A 1 531 ? 20.623 28.148 -3.145 1.00 40.88 531 TYR A O 1
ATOM 4288 N N . GLU A 1 532 ? 22.308 29.415 -2.400 1.00 43.00 532 GLU A N 1
ATOM 4289 C CA . GLU A 1 532 ? 21.487 30.545 -1.944 1.00 43.00 532 GLU A CA 1
ATOM 4290 C C . GLU A 1 532 ? 20.796 31.292 -3.096 1.00 43.00 532 GLU A C 1
ATOM 4292 O O . GLU A 1 532 ? 19.654 31.732 -2.959 1.00 43.00 532 GLU A O 1
ATOM 4297 N N . HIS A 1 533 ? 21.437 31.371 -4.263 1.00 40.69 533 HIS A N 1
ATOM 4298 C CA . HIS A 1 533 ? 20.879 32.021 -5.447 1.00 40.69 533 HIS A CA 1
ATOM 4299 C C . HIS A 1 533 ? 19.786 31.163 -6.117 1.00 40.69 533 HIS A C 1
ATOM 4301 O O . HIS A 1 533 ? 18.802 31.691 -6.636 1.00 40.69 533 HIS A O 1
ATOM 4307 N N . ILE A 1 534 ? 19.895 29.831 -6.024 1.00 43.38 534 ILE A N 1
ATOM 4308 C CA . ILE A 1 534 ? 18.876 28.877 -6.505 1.00 43.38 534 ILE A CA 1
ATOM 4309 C C . ILE A 1 534 ? 17.600 28.932 -5.645 1.00 43.38 534 ILE A C 1
ATOM 4311 O O . ILE A 1 534 ? 16.494 28.771 -6.168 1.00 43.38 534 ILE A O 1
ATOM 4315 N N . ILE A 1 535 ? 17.731 29.194 -4.340 1.00 45.47 535 ILE A N 1
ATOM 4316 C CA . ILE A 1 535 ? 16.593 29.344 -3.418 1.00 45.47 535 ILE A CA 1
ATOM 4317 C C . ILE A 1 535 ? 15.813 30.634 -3.716 1.00 45.47 535 ILE A C 1
ATOM 4319 O O . ILE A 1 535 ? 14.583 30.600 -3.784 1.00 45.47 535 ILE A O 1
ATOM 4323 N N . GLN A 1 536 ? 16.510 31.748 -3.974 1.00 44.81 536 GLN A N 1
ATOM 4324 C CA . GLN A 1 536 ? 15.873 33.029 -4.307 1.00 44.81 536 GLN A CA 1
ATOM 4325 C C . GLN A 1 536 ? 15.170 33.023 -5.673 1.00 44.81 536 GLN A C 1
ATOM 4327 O O . GLN A 1 536 ? 14.078 33.575 -5.782 1.00 44.81 536 GLN A O 1
ATOM 4332 N N . MET A 1 537 ? 15.736 32.372 -6.699 1.00 40.03 537 MET A N 1
ATOM 4333 C CA . MET A 1 537 ? 15.103 32.310 -8.028 1.00 40.03 537 MET A CA 1
ATOM 4334 C C . MET A 1 537 ? 13.844 31.431 -8.079 1.00 40.03 537 MET A C 1
ATOM 4336 O O . MET A 1 537 ? 12.971 31.678 -8.906 1.00 40.03 537 MET A O 1
ATOM 4340 N N . ASN A 1 538 ? 13.723 30.427 -7.205 1.00 45.03 538 ASN A N 1
ATOM 4341 C CA . ASN A 1 538 ? 12.610 29.467 -7.232 1.00 45.03 538 ASN A CA 1
ATOM 4342 C C . ASN A 1 538 ? 11.514 29.735 -6.187 1.00 45.03 538 ASN A C 1
ATOM 4344 O O . ASN A 1 538 ? 10.580 28.942 -6.073 1.00 45.03 538 ASN A O 1
ATOM 4348 N N . GLY A 1 539 ? 11.618 30.816 -5.403 1.00 38.12 539 GLY A N 1
ATOM 4349 C CA . GLY A 1 539 ? 10.624 31.159 -4.376 1.00 38.12 539 GLY A CA 1
ATOM 4350 C C . GLY A 1 539 ? 10.422 30.066 -3.316 1.00 38.12 539 GLY A C 1
ATOM 4351 O O . GLY A 1 539 ? 9.342 29.965 -2.732 1.00 38.12 539 GLY A O 1
ATOM 4352 N N . LEU A 1 540 ? 11.429 29.215 -3.091 1.00 40.44 540 LEU A N 1
ATOM 4353 C CA . LEU A 1 540 ? 11.355 28.135 -2.111 1.00 40.44 540 LEU A CA 1
ATOM 4354 C C . LEU A 1 540 ? 11.624 28.713 -0.712 1.00 40.44 540 LEU A C 1
ATOM 4356 O O . LEU A 1 540 ? 12.652 29.363 -0.522 1.00 40.44 540 LEU A O 1
ATOM 4360 N N . PRO A 1 541 ? 10.736 28.502 0.276 1.00 42.62 541 PRO A N 1
ATOM 4361 C CA . PRO A 1 541 ? 10.957 29.017 1.621 1.00 42.62 541 PRO A CA 1
ATOM 4362 C C . PRO A 1 541 ? 12.185 28.359 2.257 1.00 42.62 541 PRO A C 1
ATOM 4364 O O . PRO A 1 541 ? 12.429 27.161 2.079 1.00 42.62 541 PRO A O 1
ATOM 4367 N N . ASN A 1 542 ? 12.941 29.142 3.031 1.00 48.91 542 ASN A N 1
ATOM 4368 C CA . ASN A 1 542 ? 14.002 28.627 3.892 1.00 48.91 542 ASN A CA 1
ATOM 4369 C C . ASN A 1 542 ? 13.409 27.546 4.817 1.00 48.91 542 ASN A C 1
ATOM 4371 O O . ASN A 1 542 ? 12.264 27.653 5.259 1.00 48.91 542 ASN A O 1
ATOM 4375 N N . TYR A 1 543 ? 14.175 26.497 5.120 1.00 40.56 543 TYR A N 1
ATOM 4376 C CA . TYR A 1 543 ? 13.768 25.391 5.994 1.00 40.56 543 TYR A CA 1
ATOM 4377 C C . TYR A 1 543 ? 13.159 25.881 7.322 1.00 40.56 543 TYR A C 1
ATOM 4379 O O . TYR A 1 543 ? 12.199 25.297 7.826 1.00 40.56 543 TYR A O 1
ATOM 4387 N N . HIS A 1 544 ? 13.659 27.004 7.849 1.00 40.25 544 HIS A N 1
ATOM 4388 C CA . HIS A 1 544 ? 13.120 27.615 9.061 1.00 40.25 544 HIS A CA 1
ATOM 4389 C C . HIS A 1 544 ? 11.717 28.225 8.871 1.00 40.25 544 HIS A C 1
ATOM 4391 O O . HIS A 1 544 ? 10.854 28.063 9.738 1.00 40.25 544 HIS A O 1
ATOM 4397 N N . ASP A 1 545 ? 11.460 28.835 7.712 1.00 42.16 545 ASP A N 1
ATOM 4398 C CA . ASP A 1 545 ? 10.170 29.428 7.344 1.00 42.16 545 ASP A CA 1
ATOM 4399 C C . ASP A 1 545 ? 9.129 28.355 7.000 1.00 42.16 545 ASP A C 1
ATOM 4401 O O . ASP A 1 545 ? 7.944 28.520 7.289 1.00 42.16 545 ASP A O 1
ATOM 4405 N N . ALA A 1 546 ? 9.560 27.215 6.447 1.00 46.47 546 ALA A N 1
ATOM 4406 C CA . ALA A 1 546 ? 8.689 26.073 6.168 1.00 46.47 546 ALA A CA 1
ATOM 4407 C C . ALA A 1 546 ? 8.110 25.461 7.459 1.00 46.47 546 ALA A C 1
ATOM 4409 O O . ALA A 1 546 ? 6.925 25.126 7.509 1.00 46.47 546 ALA A O 1
ATOM 4410 N N . ILE A 1 547 ? 8.915 25.383 8.527 1.00 44.44 547 ILE A N 1
ATOM 4411 C CA . ILE A 1 547 ? 8.464 24.922 9.849 1.00 44.44 547 ILE A CA 1
ATOM 4412 C C . ILE A 1 547 ? 7.488 25.933 10.471 1.00 44.44 547 ILE A C 1
ATOM 4414 O O . ILE A 1 547 ? 6.444 25.534 10.994 1.00 44.44 547 ILE A O 1
ATOM 4418 N N . GLN A 1 548 ? 7.760 27.239 10.362 1.00 39.25 548 GLN A N 1
ATOM 4419 C CA . GLN A 1 548 ? 6.843 28.268 10.866 1.00 39.25 548 GLN A CA 1
ATOM 4420 C C . GLN A 1 548 ? 5.531 28.347 10.070 1.00 39.25 548 GLN A C 1
ATOM 4422 O O . GLN A 1 548 ? 4.471 28.513 10.674 1.00 39.25 548 GLN A O 1
ATOM 4427 N N . GLN A 1 549 ? 5.551 28.156 8.746 1.00 41.16 549 GLN A N 1
ATOM 4428 C CA . GLN A 1 549 ? 4.334 28.068 7.925 1.00 41.16 549 GLN A CA 1
ATOM 4429 C C . GLN A 1 549 ? 3.486 26.835 8.260 1.00 41.16 549 GLN A C 1
ATOM 4431 O O . GLN A 1 549 ? 2.256 26.900 8.248 1.00 41.16 549 GLN A O 1
ATOM 4436 N N . GLN A 1 550 ? 4.119 25.716 8.611 1.00 42.19 550 GLN A N 1
ATOM 4437 C CA . GLN A 1 550 ? 3.414 24.505 9.032 1.00 42.19 550 GLN A CA 1
ATOM 4438 C C . GLN A 1 550 ? 2.763 24.673 10.422 1.00 42.19 550 GLN A C 1
ATOM 4440 O O . GLN A 1 550 ? 1.674 24.147 10.674 1.00 42.19 550 GLN A O 1
ATOM 4445 N N . GLN A 1 551 ? 3.381 25.467 11.303 1.00 38.81 551 GLN A N 1
ATOM 4446 C CA . GLN A 1 551 ? 2.828 25.832 12.612 1.00 38.81 551 GLN A CA 1
ATOM 4447 C C . GLN A 1 551 ? 1.734 26.913 12.523 1.00 38.81 551 GLN A C 1
ATOM 4449 O O . GLN A 1 551 ? 0.739 26.831 13.243 1.00 38.81 551 GLN A O 1
ATOM 4454 N N . SER A 1 552 ? 1.848 27.888 11.615 1.00 36.59 552 SER A N 1
ATOM 4455 C CA . SER A 1 552 ? 0.847 28.952 11.442 1.00 36.59 552 SER A CA 1
ATOM 4456 C C . SER A 1 552 ? -0.414 28.478 10.709 1.00 36.59 552 SER A C 1
ATOM 4458 O O . SER A 1 552 ? -1.517 28.871 11.088 1.00 36.59 552 SER A O 1
ATOM 4460 N N . GLN A 1 553 ? -0.305 27.532 9.767 1.00 37.66 553 GLN A N 1
ATOM 4461 C CA . GLN A 1 553 ? -1.473 26.871 9.158 1.00 37.66 553 GLN A CA 1
ATOM 4462 C C . GLN A 1 553 ? -2.280 26.021 10.152 1.00 37.66 553 GLN A C 1
ATOM 4464 O O . GLN A 1 553 ? -3.453 25.745 9.906 1.00 37.66 553 GLN A O 1
ATOM 4469 N N . SER A 1 554 ? -1.696 25.651 11.296 1.00 37.50 554 SER A N 1
ATOM 4470 C CA . SER A 1 554 ? -2.423 24.983 12.383 1.00 37.50 554 SER A CA 1
ATOM 4471 C C . SER A 1 554 ? -3.260 25.949 13.238 1.00 37.50 554 SER A C 1
ATOM 4473 O O . SER A 1 554 ? -4.112 25.486 13.988 1.00 37.50 554 SER A O 1
ATOM 4475 N N . LYS A 1 555 ? -3.069 27.274 13.111 1.00 33.97 555 LYS A N 1
ATOM 4476 C CA . LYS A 1 555 ? -3.834 28.306 13.841 1.00 33.97 555 LYS A CA 1
ATOM 4477 C C . LYS A 1 555 ? -4.984 28.937 13.046 1.00 33.97 555 LYS A C 1
ATOM 4479 O O . LYS A 1 555 ? -5.810 29.608 13.643 1.00 33.97 555 LYS A O 1
ATOM 4484 N N . VAL A 1 556 ? -5.061 28.733 11.729 1.00 32.31 556 VAL A N 1
ATOM 4485 C CA . VAL A 1 556 ? -6.085 29.372 10.865 1.00 32.31 556 VAL A CA 1
ATOM 4486 C C . VAL A 1 556 ? -7.304 28.462 10.619 1.00 32.31 556 VAL A C 1
ATOM 4488 O O . VAL A 1 556 ? -8.214 28.801 9.874 1.00 32.31 556 VAL A O 1
ATOM 4491 N N . ILE A 1 557 ? -7.360 27.302 11.276 1.00 37.28 557 ILE A N 1
ATOM 4492 C CA . ILE A 1 557 ? -8.543 26.426 11.294 1.00 37.28 557 ILE A CA 1
ATOM 4493 C C . ILE A 1 557 ? -8.811 25.995 12.744 1.00 37.28 557 ILE A C 1
ATOM 4495 O O . ILE A 1 557 ? -8.815 24.805 13.068 1.00 37.28 557 ILE A O 1
ATOM 4499 N N . SER A 1 558 ? -8.938 26.988 13.624 1.00 34.66 558 SER A N 1
ATOM 4500 C CA . SER A 1 558 ? -9.735 26.885 14.849 1.00 34.66 558 SER A CA 1
ATOM 4501 C C . SER A 1 558 ? -11.145 27.359 14.543 1.00 34.66 558 SER A C 1
ATOM 4503 O O . SER A 1 558 ? -11.234 28.505 14.041 1.00 34.66 558 SER A O 1
#

Foldseek 3Di:
DLLCLLPVFQLLLLLLQQDAPNARSCSVLSVQLVVLVVQLVVCVVVVPQEDEDADAPPALSVQLNVLSNCLVPVRHYYDYQNPDCVRCVQDVDDVSVVVVCVVVVHDDPDDPLQQWDWDDDLQKIKTFHGLQQPVPQDQAQDPPPPPPDPPVVHHHDHPPDDLADHLVQADPDKWKKKFWDALSGTQWIATPVVRDIDGRSSVQSNVQSNLQRSQQAAWDWDFHQAPVGDTTIMIMRRRSSRLSSVWSVVLLVFFADPVLVVVSNVLSNVLSVCSRNSVCSPPSNVVSSVSSSVSSNQSGWMWMWMRHRHDTHTDDIDGPRTPDDCQVPDPVHVHPDDVVVVVVVCVVVCPVVVVVVVVVVVVVVVVVVVVVVVVVVVVVVVVVVVVVVVVVVVVVVVVVVVVVVVVVVVVVVVVVVVVVVVVPPPDDPDDDDDDDDDYYDDDDDDDDDDDDDDDDDDDDDDDDDDDDDPDDDDDDPPPVVVVPPPDDPDDDDDDDDDDDDDDDDDDDDDDDDDDDDDDDDDPPPDPPDPPVVVCVVVVPDDPVVVVVVVVVVVVVPD

Organism: NCBI:txid1979941

InterPro domains:
  IPR001518 Argininosuccinate synthase [PTHR11587] (144-358)
  IPR014729 Rossmann-like alpha/beta/alpha sandwich fold [G3DSA:3.40.50.620] (30-117)
  IPR018223 Argininosuccinate synthase, conserved site [PS00565] (54-65)
  IPR023434 Argininosuccinate synthase, type 1 subfamily [cd01999] (5-352)
  IPR024074 Argininosuccinate synthetase, catalytic/multimerisation domain body [G3DSA:3.90.1260.10] (6-138)
  IPR024074 Argininosuccinate synthetase, catalytic/multimerisation domain body [G3DSA:3.90.1260.10] (144-364)
  IPR024074 Argininosuccinate synthetase, catalytic/multimerisation domain body [SSF69864] (144-361)
  IPR048267 Arginosuccinate synthase-like, N-terminal domain [PF00764] (7-105)
  IPR048268 Arginosuccinate synthase C-terminal domain [PF20979] (145-353)

pLDDT: mean 76.55, std 26.63, range [23.92, 98.88]

Secondary structure (DSSP, 8-state):
-HHHIIIIIIHHHHHHT--BTTTB--HHHHHHHHHHHHHHHHHHHTT-SEEE----TTSSHHHHHHHHHHHH-TTPEEE-GGG-HHHHTT--SHHHHHHHHHHTT------TT--SEEEE-SS-EEEESGGGGSTTS-------TT-----TTS---TT--SSS--GGGS-SS-EEEEEEEETTEEEEEEETTT--EE-SHHHHHHHHHHHHHHTTTTEEEEEEE-TTS-EEEEEEE-HHHHHHHHHHHHHHHHHS-HHHHHHHHHHHHHHHHHHHTT-TTSHHHHHHHHHHHHHTTT--EEEEEEEETTEEEEEEEEESS----TTTT-SSS-TT--TTHHHHHHHHHHHHHHHHHHHHHHHHHHHHHHHHHHHHHHHHHHHHHHHHHHHHHHHHHHHHHHHHHHHHHHHHHHHHHHHHHHHSSSS--------------------------------------------------SSTTTSSSS-----------------------------------PPPPPPPPPHHHHHHHTTPPPHHHHHHHHHHTTTS--

Radius of gyration: 45.08 Å; chains: 1; bounding box: 103×143×80 Å